Protein AF-A0A2E0L661-F1 (afdb_monomer)

Structure (mmCIF, N/CA/C/O backbone):
data_AF-A0A2E0L661-F1
#
_entry.id   AF-A0A2E0L661-F1
#
loop_
_atom_site.group_PDB
_atom_site.id
_atom_site.type_symbol
_atom_site.label_atom_id
_atom_site.label_alt_id
_atom_site.label_comp_id
_atom_site.label_asym_id
_atom_site.label_entity_id
_atom_site.label_seq_id
_atom_site.pdbx_PDB_ins_code
_atom_site.Cartn_x
_atom_site.Cartn_y
_atom_site.Cartn_z
_atom_site.occupancy
_atom_site.B_iso_or_equiv
_atom_site.auth_seq_id
_atom_site.auth_comp_id
_atom_site.auth_asym_id
_atom_site.auth_atom_id
_atom_site.pdbx_PDB_model_num
ATOM 1 N N . MET A 1 1 ? 0.231 13.074 40.338 1.00 42.25 1 MET A N 1
ATOM 2 C CA . MET A 1 1 ? 0.324 13.838 39.074 1.00 42.25 1 MET A CA 1
ATOM 3 C C . MET A 1 1 ? -0.568 13.143 38.045 1.00 42.25 1 MET A C 1
ATOM 5 O O . MET A 1 1 ? -0.307 11.986 37.745 1.00 42.25 1 MET A O 1
ATOM 9 N N . ARG A 1 2 ? -1.676 13.756 37.600 1.00 38.88 2 ARG A N 1
ATOM 10 C CA . ARG A 1 2 ? -2.520 13.209 36.518 1.00 38.88 2 ARG A CA 1
ATOM 11 C C . ARG A 1 2 ? -2.048 13.839 35.210 1.00 38.88 2 ARG A C 1
ATOM 13 O O . ARG A 1 2 ? -2.110 15.057 35.087 1.00 38.88 2 ARG A O 1
ATOM 20 N N . LEU A 1 3 ? -1.532 13.042 34.276 1.00 39.31 3 LEU A N 1
ATOM 21 C CA . LEU A 1 3 ? -1.292 13.522 32.916 1.00 39.31 3 LEU A CA 1
ATOM 22 C C . LEU A 1 3 ? -2.616 13.487 32.152 1.00 39.31 3 LEU A C 1
ATOM 24 O O . LEU A 1 3 ? -3.133 12.416 31.845 1.00 39.31 3 LEU A O 1
ATOM 28 N N . GLU A 1 4 ? -3.170 14.662 31.869 1.00 51.59 4 GLU A N 1
ATOM 29 C CA . GLU A 1 4 ? -4.348 14.822 31.018 1.00 51.59 4 GLU A CA 1
ATOM 30 C C . GLU A 1 4 ? -3.888 15.152 29.593 1.00 51.59 4 GLU A C 1
ATOM 32 O O . GLU A 1 4 ? -3.562 16.294 29.275 1.00 51.59 4 GLU A O 1
ATOM 37 N N . TYR A 1 5 ? -3.833 14.142 28.720 1.00 61.06 5 TYR A N 1
ATOM 38 C CA . TYR A 1 5 ? -3.612 14.355 27.289 1.00 61.06 5 TYR A CA 1
ATOM 39 C C . TYR A 1 5 ? -4.945 14.385 26.547 1.00 61.06 5 TYR A C 1
ATOM 41 O O . TYR A 1 5 ? -5.733 13.443 26.610 1.00 61.06 5 TYR A O 1
ATOM 49 N N . THR A 1 6 ? -5.182 15.455 25.790 1.00 68.00 6 THR A N 1
ATOM 50 C CA . THR A 1 6 ? -6.317 15.533 24.867 1.00 68.00 6 THR A CA 1
ATOM 51 C C . THR A 1 6 ? -5.904 14.964 23.511 1.00 68.00 6 THR A C 1
ATOM 53 O O . THR A 1 6 ? -5.117 15.556 22.772 1.00 68.00 6 THR A O 1
ATOM 56 N N . LEU A 1 7 ? -6.418 13.780 23.173 1.00 76.00 7 LEU A N 1
ATOM 57 C CA . LEU A 1 7 ? -6.201 13.179 21.857 1.00 76.00 7 LEU A CA 1
ATOM 58 C C . LEU A 1 7 ? -7.014 13.955 20.817 1.00 76.00 7 LEU A C 1
ATOM 60 O O . LEU A 1 7 ? -8.238 14.021 20.9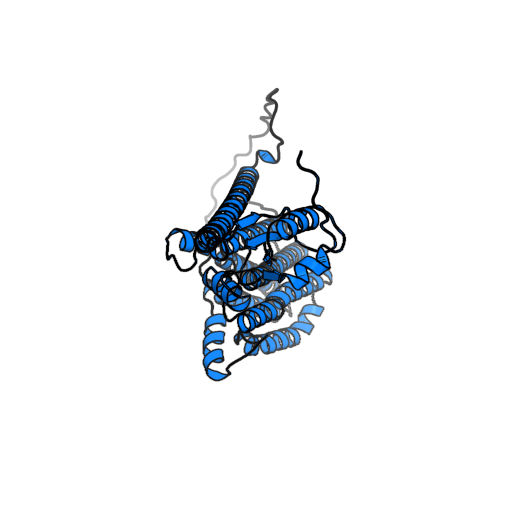07 1.00 76.00 7 LEU A O 1
ATOM 64 N N . ASN A 1 8 ? -6.346 14.540 19.820 1.00 87.75 8 ASN A N 1
ATOM 65 C CA . ASN A 1 8 ? -7.014 15.149 18.672 1.00 87.75 8 ASN A CA 1
ATOM 66 C C . ASN A 1 8 ? -7.041 14.131 17.516 1.00 87.75 8 ASN A C 1
ATOM 68 O O . ASN A 1 8 ? -5.990 13.918 16.902 1.00 87.75 8 ASN A O 1
ATOM 72 N N . PRO A 1 9 ? -8.208 13.538 17.185 1.00 90.62 9 PRO A N 1
ATOM 73 C CA . PRO A 1 9 ? -8.305 12.488 16.170 1.00 90.62 9 PRO A CA 1
ATOM 74 C C . PRO A 1 9 ? -7.730 12.903 14.816 1.00 90.62 9 PRO A C 1
ATOM 76 O O . PRO A 1 9 ? -7.068 12.111 14.157 1.00 90.62 9 PRO A O 1
ATOM 79 N N . LEU A 1 10 ? -7.949 14.161 14.416 1.00 89.69 10 LEU A N 1
ATOM 80 C CA . LEU A 1 10 ? -7.492 14.669 13.126 1.00 89.69 10 LEU A CA 1
ATOM 81 C C . LEU A 1 10 ? -5.969 14.790 13.079 1.00 89.69 10 LEU A C 1
ATOM 83 O O . LEU A 1 10 ? -5.364 14.427 12.081 1.00 89.69 10 LEU A O 1
ATOM 87 N N . ARG A 1 11 ? -5.335 15.281 14.151 1.00 88.12 11 ARG A N 1
ATOM 88 C CA . ARG A 1 11 ? -3.869 15.415 14.185 1.00 88.12 11 ARG A CA 1
ATOM 89 C C . ARG A 1 11 ? -3.173 14.059 14.149 1.00 88.12 11 ARG A C 1
ATOM 91 O O . ARG A 1 11 ? -2.153 13.943 13.485 1.00 88.12 11 ARG A O 1
ATOM 98 N N . ILE A 1 12 ? -3.734 13.065 14.839 1.00 92.75 12 ILE A N 1
ATOM 99 C CA . ILE A 1 12 ? -3.215 11.692 14.825 1.00 92.75 12 ILE A CA 1
ATOM 100 C C . ILE A 1 12 ? -3.345 11.112 13.416 1.00 92.75 12 ILE A C 1
ATOM 102 O O . ILE A 1 12 ? -2.351 10.685 12.845 1.00 92.75 12 ILE A O 1
ATOM 106 N N . ALA A 1 13 ? -4.538 11.181 12.823 1.00 92.56 13 ALA A N 1
ATOM 107 C CA . ALA A 1 13 ? -4.777 10.661 11.481 1.00 92.56 13 ALA A CA 1
ATOM 108 C C . ALA A 1 13 ? -3.911 11.344 10.413 1.00 92.56 13 ALA A C 1
ATOM 110 O O . ALA A 1 13 ? -3.352 10.666 9.564 1.00 92.56 13 ALA A O 1
ATOM 111 N N . LEU A 1 14 ? -3.744 12.669 10.480 1.00 90.94 14 LEU A N 1
ATOM 112 C CA . LEU A 1 14 ? -2.861 13.396 9.564 1.00 90.94 14 LEU A CA 1
ATOM 113 C C . LEU A 1 14 ? -1.397 12.984 9.729 1.00 90.94 14 LEU A C 1
ATOM 115 O O . LEU A 1 14 ? -0.708 12.829 8.730 1.00 90.94 14 LEU A O 1
ATOM 119 N N . ALA A 1 15 ? -0.918 12.803 10.962 1.00 91.81 15 ALA A N 1
ATOM 120 C CA . ALA A 1 15 ? 0.452 12.354 11.196 1.00 91.81 15 ALA A CA 1
ATOM 121 C C . ALA A 1 15 ? 0.690 10.949 10.624 1.00 91.81 15 ALA A C 1
ATOM 123 O O . ALA A 1 15 ? 1.701 10.730 9.965 1.00 91.81 15 ALA A O 1
ATOM 124 N N . LEU A 1 16 ? -0.261 10.030 10.828 1.00 96.19 16 LEU A N 1
ATOM 125 C CA . LEU A 1 16 ? -0.192 8.687 10.258 1.00 96.19 16 LEU A CA 1
ATOM 126 C C . LEU A 1 16 ? -0.258 8.735 8.723 1.00 96.19 16 LEU A C 1
ATOM 128 O O . LEU A 1 16 ? 0.628 8.197 8.077 1.00 96.19 16 LEU A O 1
ATOM 132 N N . ALA A 1 17 ? -1.212 9.460 8.131 1.00 95.38 17 ALA A N 1
ATOM 133 C CA . ALA A 1 17 ? -1.332 9.579 6.674 1.00 95.38 17 ALA A CA 1
ATOM 134 C C . ALA A 1 17 ? -0.076 10.175 6.018 1.00 95.38 17 ALA A C 1
ATOM 136 O O . ALA A 1 17 ? 0.344 9.712 4.964 1.00 95.38 17 ALA A O 1
ATOM 137 N N . VAL A 1 18 ? 0.543 11.186 6.640 1.00 91.81 18 VAL A N 1
ATOM 138 C CA . VAL A 1 18 ? 1.807 11.758 6.151 1.00 91.81 18 VAL A CA 1
ATOM 139 C C . VAL A 1 18 ? 2.932 10.725 6.199 1.00 91.81 18 VAL A C 1
ATOM 141 O O . VAL A 1 18 ? 3.730 10.687 5.271 1.00 91.81 18 VAL A O 1
ATOM 144 N N . ALA A 1 19 ? 2.988 9.883 7.235 1.00 92.81 19 ALA A N 1
ATOM 145 C CA . ALA A 1 19 ? 3.961 8.796 7.301 1.00 92.81 19 ALA A CA 1
ATOM 146 C C . ALA A 1 19 ? 3.729 7.753 6.192 1.00 92.81 19 ALA A C 1
ATOM 148 O O . ALA A 1 19 ? 4.682 7.407 5.507 1.00 92.81 19 ALA A O 1
ATOM 149 N N . ALA A 1 20 ? 2.482 7.332 5.954 1.00 94.25 20 ALA A N 1
ATOM 150 C CA . ALA A 1 20 ? 2.142 6.393 4.878 1.00 94.25 20 ALA A CA 1
ATOM 151 C C . ALA A 1 20 ? 2.519 6.941 3.489 1.00 94.25 20 ALA A C 1
ATOM 153 O O . ALA A 1 20 ? 3.202 6.277 2.717 1.00 94.25 20 ALA A O 1
ATOM 154 N N . LEU A 1 21 ? 2.151 8.196 3.200 1.00 93.56 21 LEU A N 1
ATOM 155 C CA . LEU A 1 21 ? 2.510 8.869 1.944 1.00 93.56 21 LEU A CA 1
ATOM 156 C C . LEU A 1 21 ? 4.023 8.994 1.768 1.00 93.56 21 LEU A C 1
ATOM 158 O O . LEU A 1 21 ? 4.538 8.864 0.662 1.00 93.56 21 LEU A O 1
ATOM 162 N N . PHE A 1 22 ? 4.728 9.279 2.859 1.00 90.00 22 PHE A N 1
ATOM 163 C CA . PHE A 1 22 ? 6.175 9.366 2.854 1.00 90.00 22 PHE A CA 1
ATOM 164 C C . PHE A 1 22 ? 6.817 8.010 2.529 1.00 90.00 22 PHE A C 1
ATOM 166 O O . PHE A 1 22 ? 7.681 7.958 1.659 1.00 90.00 22 PHE A O 1
ATOM 173 N N . LEU A 1 23 ? 6.377 6.931 3.183 1.00 91.94 23 LEU A N 1
ATOM 174 C CA . LEU A 1 23 ? 6.885 5.575 2.957 1.00 91.94 23 LEU A CA 1
ATOM 175 C C . LEU A 1 23 ? 6.616 5.103 1.522 1.00 91.94 23 LEU A C 1
ATOM 177 O O . LEU A 1 23 ? 7.551 4.685 0.851 1.00 91.94 23 LEU A O 1
ATOM 181 N N . ALA A 1 24 ? 5.398 5.293 1.008 1.00 92.12 24 ALA A N 1
ATOM 182 C CA . ALA A 1 24 ? 5.061 4.968 -0.380 1.00 92.12 24 ALA A CA 1
ATOM 183 C C . ALA A 1 24 ? 5.919 5.749 -1.392 1.00 92.12 24 ALA A C 1
ATOM 185 O O . ALA A 1 24 ? 6.416 5.190 -2.367 1.00 92.12 24 ALA A O 1
ATOM 186 N N . ALA A 1 25 ? 6.159 7.042 -1.144 1.00 88.44 25 ALA A N 1
ATOM 187 C CA . ALA A 1 25 ? 7.034 7.839 -2.001 1.00 88.44 25 ALA A CA 1
ATOM 188 C C . ALA A 1 25 ? 8.503 7.389 -1.934 1.00 88.44 25 ALA A C 1
ATOM 190 O O . ALA A 1 25 ? 9.200 7.479 -2.941 1.00 88.44 25 ALA A O 1
ATOM 191 N N . GLN A 1 26 ? 8.987 6.934 -0.770 1.00 87.94 26 GLN A N 1
ATOM 192 C CA . GLN A 1 26 ? 10.314 6.315 -0.675 1.00 87.94 26 GLN A CA 1
ATOM 193 C C . GLN A 1 26 ? 10.376 5.023 -1.479 1.00 87.94 26 GLN A C 1
ATOM 195 O O . GLN A 1 26 ? 11.304 4.886 -2.270 1.00 87.94 26 GLN A O 1
ATOM 200 N N . SER A 1 27 ? 9.378 4.150 -1.345 1.00 90.50 27 SER A N 1
ATOM 201 C CA . SER A 1 27 ? 9.332 2.872 -2.057 1.00 90.50 27 SER A CA 1
ATOM 202 C C . SER A 1 27 ? 9.504 3.032 -3.557 1.00 90.50 27 SER A C 1
ATOM 204 O O . SER A 1 27 ? 10.446 2.489 -4.122 1.00 90.50 27 SER A O 1
ATOM 206 N N . LEU A 1 28 ? 8.689 3.892 -4.182 1.00 89.88 28 LEU A N 1
ATOM 207 C CA . LEU A 1 28 ? 8.744 4.123 -5.630 1.00 89.88 28 LEU A CA 1
ATOM 208 C C . LEU A 1 28 ? 10.130 4.560 -6.106 1.00 89.88 28 LEU A C 1
ATOM 210 O O . LEU A 1 28 ? 10.573 4.182 -7.189 1.00 89.88 28 LEU A O 1
ATOM 214 N N . ILE A 1 29 ? 10.813 5.387 -5.313 1.00 86.44 29 ILE A N 1
ATOM 215 C CA . ILE A 1 29 ? 12.153 5.865 -5.653 1.00 86.44 29 ILE A CA 1
ATOM 216 C C . ILE A 1 29 ? 13.159 4.717 -5.548 1.00 86.44 29 ILE A C 1
ATOM 218 O O . ILE A 1 29 ? 13.994 4.569 -6.439 1.00 86.44 29 ILE A O 1
ATOM 222 N N . MET A 1 30 ? 13.081 3.904 -4.492 1.00 86.44 30 MET A N 1
ATOM 223 C CA . MET A 1 30 ? 13.997 2.777 -4.294 1.00 86.44 30 MET A CA 1
ATOM 224 C C . MET A 1 30 ? 13.776 1.679 -5.336 1.00 86.44 30 MET A C 1
ATOM 226 O O . MET A 1 30 ? 14.738 1.222 -5.943 1.00 86.44 30 MET A O 1
ATOM 230 N N . GLU A 1 31 ? 12.529 1.333 -5.632 1.00 86.25 31 GLU A N 1
ATOM 231 C CA . GLU A 1 31 ? 12.166 0.364 -6.672 1.00 86.25 31 GLU A CA 1
ATOM 232 C C . GLU A 1 31 ? 12.611 0.827 -8.058 1.00 86.25 31 GLU A C 1
ATOM 234 O O . GLU A 1 31 ? 13.177 0.048 -8.824 1.00 86.25 31 GLU A O 1
ATOM 239 N N . TYR A 1 32 ? 12.434 2.116 -8.373 1.00 85.38 32 TYR A N 1
ATOM 240 C CA . TYR A 1 32 ? 12.937 2.672 -9.627 1.00 85.38 32 TYR A CA 1
ATOM 241 C C . TYR A 1 32 ? 14.450 2.484 -9.751 1.00 85.38 32 TYR A C 1
ATOM 243 O O . TYR A 1 32 ? 14.931 2.080 -10.811 1.00 85.38 32 TYR A O 1
ATOM 251 N N . LEU A 1 33 ? 15.196 2.761 -8.676 1.00 82.75 33 LEU A N 1
ATOM 252 C CA . LEU A 1 33 ? 16.641 2.558 -8.656 1.00 82.75 33 LEU A CA 1
ATOM 253 C C . LEU A 1 33 ? 17.023 1.094 -8.833 1.00 82.75 33 LEU A C 1
ATOM 255 O O . LEU A 1 33 ? 17.912 0.809 -9.631 1.00 82.75 33 LEU A O 1
ATOM 259 N N . VAL A 1 34 ? 16.391 0.191 -8.085 1.00 81.88 34 VAL A N 1
ATOM 260 C CA . VAL A 1 34 ? 16.716 -1.240 -8.102 1.00 81.88 34 VAL A CA 1
ATOM 261 C C . VAL A 1 34 ? 16.430 -1.851 -9.471 1.00 81.88 34 VAL A C 1
ATOM 263 O O . VAL A 1 34 ? 17.241 -2.631 -9.952 1.00 81.88 34 VAL A O 1
ATOM 266 N N . VAL A 1 35 ? 15.331 -1.463 -10.124 1.00 79.19 35 VAL A N 1
ATOM 267 C CA . VAL A 1 35 ? 14.927 -2.049 -11.411 1.00 79.19 35 VAL A CA 1
ATOM 268 C C . VAL A 1 35 ? 15.613 -1.390 -12.612 1.00 79.19 35 VAL A C 1
ATOM 270 O O . VAL A 1 35 ? 15.949 -2.080 -13.570 1.00 79.19 35 VAL A O 1
ATOM 273 N N . ASN A 1 36 ? 15.812 -0.065 -12.604 1.00 75.69 36 ASN A N 1
ATOM 274 C CA . ASN A 1 36 ? 16.227 0.675 -13.810 1.00 75.69 36 ASN A CA 1
ATOM 275 C C . ASN A 1 36 ? 17.661 1.215 -13.773 1.00 75.69 36 ASN A C 1
ATOM 277 O O . ASN A 1 36 ? 18.159 1.666 -14.804 1.00 75.69 36 ASN A O 1
ATOM 281 N N . VAL A 1 37 ? 18.312 1.253 -12.607 1.00 74.00 37 VAL A N 1
ATOM 282 C CA . VAL A 1 37 ? 19.633 1.894 -12.451 1.00 74.00 37 VAL A CA 1
ATOM 283 C C . VAL A 1 37 ? 20.675 0.912 -11.949 1.00 74.00 37 VAL A C 1
ATOM 285 O O . VAL A 1 37 ? 21.800 0.874 -12.450 1.00 74.00 37 VAL A O 1
ATOM 288 N N . LEU A 1 38 ? 20.317 0.153 -10.922 1.00 72.69 38 LEU A N 1
ATOM 289 C CA . LEU A 1 38 ? 21.140 -0.894 -10.353 1.00 72.69 38 LEU A CA 1
ATOM 290 C C . LEU A 1 38 ? 20.847 -2.182 -11.122 1.00 72.69 38 LEU A C 1
ATOM 292 O O . LEU A 1 38 ? 19.708 -2.465 -11.465 1.00 72.69 38 LEU A O 1
ATOM 296 N N . ASP A 1 39 ? 21.880 -2.962 -11.427 1.00 64.50 39 ASP A N 1
ATOM 297 C CA . ASP A 1 39 ? 21.660 -4.300 -11.968 1.00 64.50 39 ASP A CA 1
ATOM 298 C C . ASP A 1 39 ? 21.115 -5.165 -10.828 1.00 64.50 39 ASP A C 1
ATOM 300 O O . ASP A 1 39 ? 21.858 -5.489 -9.899 1.00 64.50 39 ASP A O 1
ATOM 304 N N . ALA A 1 40 ? 19.824 -5.508 -10.872 1.00 55.94 40 ALA A N 1
ATOM 305 C CA . ALA A 1 40 ? 19.160 -6.326 -9.854 1.00 55.94 40 ALA A CA 1
ATOM 306 C C . ALA A 1 40 ? 19.871 -7.678 -9.621 1.00 55.94 40 ALA A C 1
ATOM 308 O O . ALA A 1 40 ? 19.775 -8.260 -8.542 1.00 55.94 40 ALA A O 1
ATOM 309 N N . ASN A 1 41 ? 20.663 -8.155 -10.591 1.00 53.12 41 ASN A N 1
ATOM 310 C CA . ASN A 1 41 ? 21.453 -9.382 -10.455 1.00 53.12 41 ASN A CA 1
ATOM 311 C C . ASN A 1 41 ? 22.719 -9.202 -9.598 1.00 53.12 41 ASN A C 1
ATOM 313 O O . ASN A 1 41 ? 23.302 -10.184 -9.114 1.00 53.12 41 ASN A O 1
ATOM 317 N N . ALA A 1 42 ? 23.161 -7.961 -9.384 1.00 54.91 42 ALA A N 1
ATOM 318 C CA . ALA A 1 42 ? 24.301 -7.641 -8.543 1.00 54.91 42 ALA A CA 1
ATOM 319 C C . ALA A 1 42 ? 23.886 -7.691 -7.065 1.00 54.91 42 ALA A C 1
ATOM 321 O O . ALA A 1 42 ? 23.538 -6.673 -6.474 1.00 54.91 42 ALA A O 1
ATOM 322 N N . HIS A 1 43 ? 23.967 -8.881 -6.458 1.00 53.59 43 HIS A N 1
ATOM 323 C CA . HIS A 1 43 ? 23.715 -9.129 -5.031 1.00 53.59 43 HIS A CA 1
ATOM 324 C C . HIS A 1 43 ? 24.668 -8.308 -4.143 1.00 53.59 43 HIS A C 1
ATOM 326 O O . HIS A 1 43 ? 25.699 -8.788 -3.664 1.00 53.59 43 HIS A O 1
ATOM 332 N N . SER A 1 44 ? 24.343 -7.036 -3.946 1.00 68.81 44 SER A N 1
ATOM 333 C CA . SER A 1 44 ? 25.132 -6.078 -3.187 1.00 68.81 44 SER A CA 1
ATOM 334 C C . SER A 1 44 ? 24.385 -5.697 -1.914 1.00 68.81 44 SER A C 1
ATOM 336 O O . SER A 1 44 ? 23.162 -5.587 -1.905 1.00 68.81 44 SER A O 1
ATOM 338 N N . GLY A 1 45 ? 25.117 -5.444 -0.824 1.00 72.88 45 GLY A N 1
ATOM 339 C CA . GLY A 1 45 ? 24.512 -4.989 0.436 1.00 72.88 45 GLY A CA 1
ATOM 340 C C . GLY A 1 45 ? 23.757 -3.656 0.322 1.00 72.88 45 GLY A C 1
ATOM 341 O O . GLY A 1 45 ? 23.026 -3.299 1.238 1.00 72.88 45 GLY A O 1
ATOM 342 N N . LEU A 1 46 ? 23.921 -2.930 -0.791 1.00 75.25 46 LEU A N 1
ATOM 343 C CA . LEU A 1 46 ? 23.140 -1.740 -1.109 1.00 75.25 46 LEU A CA 1
ATOM 344 C C . LEU A 1 46 ? 21.695 -2.092 -1.483 1.00 75.25 46 LEU A C 1
ATOM 346 O O . LEU A 1 46 ? 20.801 -1.441 -0.964 1.00 75.25 46 LEU A O 1
ATOM 350 N N . ILE A 1 47 ? 21.465 -3.118 -2.315 1.00 75.69 47 ILE A N 1
ATOM 351 C CA . ILE A 1 47 ? 20.107 -3.537 -2.713 1.00 75.69 47 ILE A CA 1
ATOM 352 C C . ILE A 1 47 ? 19.311 -3.955 -1.475 1.00 75.69 47 ILE A C 1
ATOM 354 O O . ILE A 1 47 ? 18.262 -3.385 -1.215 1.00 75.69 47 ILE A O 1
ATOM 358 N N . LEU A 1 48 ? 19.899 -4.789 -0.609 1.00 76.12 48 LEU A N 1
ATOM 359 C CA . LEU A 1 48 ? 19.261 -5.197 0.649 1.00 76.12 48 LEU A CA 1
ATOM 360 C C . LEU A 1 48 ? 18.894 -4.006 1.558 1.00 76.12 48 LEU A C 1
ATOM 362 O O . LEU A 1 48 ? 17.907 -4.042 2.288 1.00 76.12 48 LEU A O 1
ATOM 366 N N . ALA A 1 49 ? 19.695 -2.937 1.546 1.00 79.44 49 ALA A N 1
ATOM 367 C CA . ALA A 1 49 ? 19.393 -1.732 2.316 1.00 79.44 49 ALA A CA 1
ATOM 368 C C . ALA A 1 49 ? 18.263 -0.893 1.692 1.00 79.44 49 ALA A C 1
ATOM 370 O O . ALA A 1 49 ? 17.563 -0.197 2.427 1.00 79.44 49 ALA A O 1
ATOM 371 N N . LEU A 1 50 ? 18.105 -0.933 0.365 1.00 81.19 50 LEU A N 1
ATOM 372 C CA . LEU A 1 50 ? 17.021 -0.268 -0.363 1.00 81.19 50 LEU A CA 1
ATOM 373 C C . LEU A 1 50 ? 15.699 -1.031 -0.191 1.00 81.19 50 LEU A C 1
ATOM 375 O O . LEU A 1 50 ? 14.678 -0.401 0.077 1.00 81.19 50 LEU A O 1
ATOM 379 N N . ASP A 1 51 ? 15.754 -2.362 -0.229 1.00 82.12 51 ASP A N 1
ATOM 380 C CA . ASP A 1 51 ? 14.629 -3.281 -0.016 1.00 82.12 51 ASP A CA 1
ATOM 381 C C . ASP A 1 51 ? 13.929 -3.054 1.331 1.00 82.12 51 ASP A C 1
ATOM 383 O O . ASP A 1 51 ? 12.707 -3.114 1.426 1.00 82.12 51 ASP A O 1
ATOM 387 N N . LEU A 1 52 ? 14.676 -2.659 2.368 1.00 83.38 52 LEU A N 1
ATOM 388 C CA . LEU A 1 52 ? 14.115 -2.325 3.684 1.00 83.38 52 LEU A CA 1
ATOM 389 C C . LEU A 1 52 ? 13.085 -1.172 3.645 1.00 83.38 52 LEU A C 1
ATOM 391 O O . LEU A 1 52 ? 12.294 -1.007 4.580 1.00 83.38 52 LEU A O 1
ATOM 395 N N . PHE A 1 53 ? 13.108 -0.350 2.594 1.00 84.69 53 PHE A N 1
ATOM 396 C CA . PHE A 1 53 ? 12.174 0.757 2.370 1.00 84.69 53 PHE A CA 1
ATOM 397 C C . PHE A 1 53 ? 11.136 0.471 1.279 1.00 84.69 53 PHE A C 1
ATOM 399 O O . PHE A 1 53 ? 10.341 1.365 0.979 1.00 84.69 53 PHE A O 1
ATOM 406 N N . SER A 1 54 ? 11.135 -0.737 0.714 1.00 84.38 54 SER A N 1
ATOM 407 C CA . SER A 1 54 ? 10.102 -1.190 -0.211 1.00 84.38 54 SER A CA 1
ATOM 408 C C . SER A 1 54 ? 8.796 -1.434 0.542 1.00 84.38 54 SER A C 1
ATOM 410 O O . SER A 1 54 ? 8.811 -2.046 1.604 1.00 84.38 54 SER A O 1
ATOM 412 N N . VAL A 1 55 ? 7.671 -0.950 0.021 1.00 84.12 55 VAL A N 1
ATOM 413 C CA . VAL A 1 55 ? 6.330 -1.301 0.510 1.00 84.12 55 VAL A CA 1
ATOM 414 C C . VAL A 1 55 ? 5.893 -2.665 -0.006 1.00 84.12 55 VAL A C 1
ATOM 416 O O . VAL A 1 55 ? 5.056 -3.285 0.620 1.00 84.12 55 VAL A O 1
ATOM 419 N N . ASN A 1 56 ? 6.496 -3.139 -1.097 1.00 82.44 56 ASN A N 1
ATOM 420 C CA . ASN A 1 56 ? 6.152 -4.401 -1.750 1.00 82.44 56 ASN A CA 1
ATOM 421 C C . ASN A 1 56 ? 6.887 -5.614 -1.150 1.00 82.44 56 ASN A C 1
ATOM 423 O O . ASN A 1 56 ? 6.829 -6.702 -1.713 1.00 82.44 56 ASN A O 1
ATOM 427 N N . LEU A 1 57 ? 7.660 -5.417 -0.076 1.00 82.19 57 LEU A N 1
ATOM 428 C CA . LEU A 1 57 ? 8.403 -6.479 0.598 1.00 82.19 57 LEU A CA 1
ATOM 429 C C . LEU A 1 57 ? 7.925 -6.629 2.035 1.00 82.19 57 LEU A C 1
ATOM 431 O O . LEU A 1 57 ? 7.883 -5.652 2.779 1.00 82.19 57 LEU A O 1
ATOM 435 N N . GLU A 1 58 ? 7.704 -7.874 2.442 1.00 81.00 58 GLU A N 1
ATOM 436 C CA . GLU A 1 58 ? 7.208 -8.243 3.773 1.00 81.00 58 GLU A CA 1
ATOM 437 C C . GLU A 1 58 ? 8.202 -7.925 4.908 1.00 81.00 58 GLU A C 1
ATOM 439 O O . GLU A 1 58 ? 7.836 -7.576 6.032 1.00 81.00 58 GLU A O 1
ATOM 444 N N . GLU A 1 59 ? 9.507 -7.988 4.628 1.00 84.19 59 GLU A N 1
ATOM 445 C CA . GLU A 1 59 ? 10.569 -7.712 5.606 1.00 84.19 59 GLU A CA 1
ATOM 446 C C . GLU A 1 59 ? 11.017 -6.239 5.586 1.00 84.19 59 GLU A C 1
ATOM 448 O O . GLU A 1 59 ? 12.208 -5.925 5.491 1.00 84.19 59 GLU A O 1
ATOM 453 N N . SER A 1 60 ? 10.061 -5.311 5.682 1.00 90.00 60 SER A N 1
ATOM 454 C CA . SER A 1 60 ? 10.310 -3.884 5.463 1.00 90.00 60 SER A CA 1
ATOM 455 C C . SER A 1 60 ? 9.829 -2.963 6.597 1.00 90.00 60 SER A C 1
ATOM 457 O O . SER A 1 60 ? 9.028 -3.315 7.472 1.00 90.00 60 SER A O 1
ATOM 459 N N . ILE A 1 61 ? 10.341 -1.725 6.606 1.00 90.44 61 ILE A N 1
ATOM 460 C CA . ILE A 1 61 ? 9.854 -0.663 7.502 1.00 90.44 61 ILE A CA 1
ATOM 461 C C . ILE A 1 61 ? 8.382 -0.317 7.207 1.00 90.44 61 ILE A C 1
ATOM 463 O O . ILE A 1 61 ? 7.632 -0.131 8.175 1.00 90.44 61 ILE A O 1
ATOM 467 N N . PRO A 1 62 ? 7.942 -0.204 5.935 1.00 93.50 62 PRO A N 1
ATOM 468 C CA . PRO A 1 62 ? 6.528 -0.063 5.612 1.00 93.50 62 PRO A CA 1
ATOM 469 C C . PRO A 1 62 ? 5.619 -1.170 6.156 1.00 93.50 62 PRO A C 1
ATOM 471 O O . PRO A 1 62 ? 4.648 -0.825 6.831 1.00 93.50 62 PRO A O 1
ATOM 474 N N . THR A 1 63 ? 5.961 -2.450 5.990 1.00 93.44 63 THR A N 1
ATOM 475 C CA . THR A 1 63 ? 5.154 -3.576 6.509 1.00 93.44 63 THR A CA 1
ATOM 476 C C . THR A 1 63 ? 5.058 -3.531 8.031 1.00 93.44 63 THR A C 1
ATOM 478 O O . THR A 1 63 ? 3.984 -3.676 8.624 1.00 93.44 63 THR A O 1
ATOM 481 N N . TRP A 1 64 ? 6.159 -3.193 8.715 1.00 95.56 64 TRP A N 1
ATOM 482 C CA . TRP A 1 64 ? 6.124 -2.961 10.162 1.00 95.56 64 TRP A CA 1
ATOM 483 C C . TRP A 1 64 ? 5.179 -1.811 10.547 1.00 95.56 64 TRP A C 1
ATOM 485 O O . TRP A 1 64 ? 4.445 -1.893 11.539 1.00 95.56 64 TRP A O 1
ATOM 495 N N . TYR A 1 65 ? 5.172 -0.727 9.771 1.00 97.38 65 TYR A N 1
ATOM 496 C CA . TYR A 1 65 ? 4.261 0.394 9.979 1.00 97.38 65 TYR A CA 1
ATOM 497 C C . TYR A 1 65 ? 2.790 -0.003 9.747 1.00 97.38 65 TYR A C 1
ATOM 499 O O . TYR A 1 65 ? 1.947 0.322 10.593 1.00 97.38 65 TYR A O 1
ATOM 507 N N . ALA A 1 66 ? 2.477 -0.729 8.671 1.00 97.44 66 ALA A N 1
ATOM 508 C CA . ALA A 1 66 ? 1.138 -1.239 8.368 1.00 97.44 66 ALA A CA 1
ATOM 509 C C . ALA A 1 66 ? 0.640 -2.208 9.458 1.00 97.44 66 ALA A C 1
ATOM 511 O O . ALA A 1 66 ? -0.449 -2.017 10.020 1.00 97.44 66 ALA A O 1
ATOM 512 N N . THR A 1 67 ? 1.503 -3.130 9.895 1.00 97.81 67 THR A N 1
ATOM 513 C CA . THR A 1 67 ? 1.273 -4.024 11.041 1.00 97.81 67 THR A CA 1
ATOM 514 C C . THR A 1 67 ? 0.876 -3.229 12.291 1.00 97.81 67 THR A C 1
ATOM 516 O O . THR A 1 67 ? -0.127 -3.520 12.952 1.00 97.81 67 THR A O 1
ATOM 519 N N . LEU A 1 68 ? 1.619 -2.164 12.619 1.00 98.19 68 LEU A N 1
ATOM 520 C CA . LEU A 1 68 ? 1.324 -1.318 13.779 1.00 98.19 68 LEU A CA 1
ATOM 521 C C . LEU A 1 68 ? 0.035 -0.499 13.628 1.00 98.19 68 LEU A C 1
ATOM 523 O O . LEU A 1 68 ? -0.648 -0.262 14.633 1.00 98.19 68 LEU A O 1
ATOM 527 N N . LEU A 1 69 ? -0.320 -0.065 12.415 1.00 98.38 69 LEU A N 1
ATOM 528 C CA . LEU A 1 69 ? -1.603 0.588 12.150 1.00 98.38 69 LEU A CA 1
ATOM 529 C C . LEU A 1 69 ? -2.770 -0.361 12.448 1.00 98.38 69 LEU A C 1
ATOM 531 O O . LEU A 1 69 ? -3.690 0.009 13.189 1.00 98.38 69 LEU A O 1
ATOM 535 N N . LEU A 1 70 ? -2.719 -1.584 11.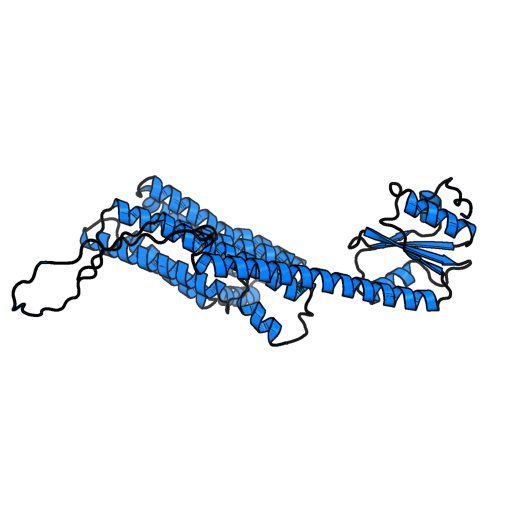916 1.00 98.69 70 LEU A N 1
ATOM 536 C CA . LEU A 1 70 ? -3.745 -2.612 12.111 1.00 98.69 70 LEU A CA 1
ATOM 537 C C . LEU A 1 70 ? -3.861 -3.004 13.588 1.00 98.69 70 LEU A C 1
ATOM 539 O O . LEU A 1 70 ? -4.963 -2.995 14.153 1.00 98.69 70 LEU A O 1
ATOM 543 N N . PHE A 1 71 ? -2.728 -3.225 14.261 1.00 98.69 71 PHE A N 1
ATOM 544 C CA . PHE A 1 71 ? -2.699 -3.485 15.699 1.00 98.69 71 PHE A CA 1
ATOM 545 C C . PHE A 1 71 ? -3.270 -2.311 16.509 1.00 98.69 71 PHE A C 1
ATOM 547 O O . PHE A 1 71 ? -4.081 -2.499 17.422 1.00 98.69 71 PHE A O 1
ATOM 554 N N . GLY A 1 72 ? -2.912 -1.074 16.155 1.00 98.31 72 GLY A N 1
ATOM 555 C CA . GLY A 1 72 ? -3.450 0.138 16.773 1.00 98.31 72 GLY A CA 1
ATOM 556 C C . GLY A 1 72 ? -4.971 0.250 16.622 1.00 98.31 72 GLY A C 1
ATOM 557 O O . GLY A 1 72 ? -5.671 0.580 17.587 1.00 98.31 72 GLY A O 1
ATOM 558 N N . ALA A 1 73 ? -5.509 -0.086 15.447 1.00 98.69 73 ALA A N 1
ATOM 559 C CA . ALA A 1 73 ? -6.949 -0.172 15.220 1.00 98.69 73 ALA A CA 1
ATOM 560 C C . ALA A 1 73 ? -7.601 -1.264 16.090 1.00 98.69 73 ALA A C 1
ATOM 562 O O . ALA A 1 73 ? -8.629 -0.998 16.726 1.00 98.69 73 ALA A O 1
ATOM 563 N N . ALA A 1 74 ? -6.983 -2.446 16.202 1.00 98.69 74 ALA A N 1
ATOM 564 C CA . ALA A 1 74 ? -7.448 -3.528 17.074 1.00 98.69 74 ALA A CA 1
ATOM 565 C C . ALA A 1 74 ? -7.499 -3.100 18.555 1.00 98.69 74 ALA A C 1
ATOM 567 O O . ALA A 1 74 ? -8.489 -3.363 19.246 1.00 98.69 74 ALA A O 1
ATOM 568 N N . LEU A 1 75 ? -6.492 -2.363 19.041 1.00 98.06 75 LEU A N 1
ATOM 569 C CA . LEU A 1 75 ? -6.475 -1.819 20.405 1.00 98.06 75 LEU A CA 1
ATOM 570 C C . LEU A 1 75 ? -7.595 -0.799 20.641 1.00 98.06 75 LEU A C 1
ATOM 572 O O . LEU A 1 75 ? -8.283 -0.851 21.665 1.00 98.06 75 LEU A O 1
ATOM 576 N N . LEU A 1 76 ? -7.825 0.117 19.697 1.00 97.12 76 LEU A N 1
ATOM 577 C CA . LEU A 1 76 ? -8.921 1.087 19.790 1.00 97.12 76 LEU A CA 1
ATOM 578 C C . LEU A 1 76 ? -10.293 0.395 19.790 1.00 97.12 76 LEU A C 1
ATOM 580 O O . LEU A 1 76 ? -11.176 0.761 20.573 1.00 97.12 76 LEU A O 1
ATOM 584 N N . LEU A 1 77 ? -10.463 -0.643 18.969 1.00 98.00 77 LEU A N 1
ATOM 585 C CA . LEU A 1 77 ? -11.649 -1.499 18.978 1.00 98.00 77 LEU A CA 1
ATOM 586 C C . LEU A 1 77 ? -11.815 -2.227 20.319 1.00 98.00 77 LEU A C 1
ATOM 588 O O . LEU A 1 77 ? -12.936 -2.313 20.830 1.00 98.00 77 LEU A O 1
ATOM 592 N N . ALA A 1 78 ? -10.727 -2.701 20.930 1.00 97.25 78 ALA A N 1
ATOM 593 C CA . ALA A 1 78 ? -10.760 -3.362 22.233 1.00 97.25 78 ALA A CA 1
ATOM 594 C C . ALA A 1 78 ? -11.182 -2.390 23.345 1.00 97.25 78 ALA A C 1
ATOM 596 O O . ALA A 1 78 ? -12.021 -2.737 24.180 1.00 97.25 78 ALA A O 1
ATOM 597 N N . ILE A 1 79 ? -10.697 -1.144 23.307 1.00 94.81 79 ILE A N 1
ATOM 598 C CA . ILE A 1 79 ? -11.122 -0.071 24.220 1.00 94.81 79 ILE A CA 1
ATOM 599 C C . ILE A 1 79 ? -12.625 0.201 24.073 1.00 94.81 79 ILE A C 1
ATOM 601 O O . ILE A 1 79 ? -13.347 0.253 25.074 1.00 94.81 79 ILE A O 1
ATOM 605 N N . ILE A 1 80 ? -13.124 0.331 22.838 1.00 94.25 80 ILE A N 1
ATOM 606 C CA . ILE A 1 80 ? -14.559 0.527 22.575 1.00 94.25 80 ILE A CA 1
ATOM 607 C C . ILE A 1 80 ? -15.368 -0.671 23.085 1.00 94.25 80 ILE A C 1
ATOM 609 O O . ILE A 1 80 ? -16.394 -0.487 23.744 1.00 94.25 80 ILE A O 1
ATOM 613 N N . THR A 1 81 ? -14.895 -1.891 22.830 1.00 95.62 81 THR A N 1
ATOM 614 C CA . THR A 1 81 ? -15.538 -3.129 23.285 1.00 95.62 81 THR A CA 1
ATOM 615 C C . THR A 1 81 ? -15.625 -3.167 24.810 1.00 95.62 81 THR A C 1
ATOM 617 O O . THR A 1 81 ? -16.708 -3.381 25.353 1.00 95.62 81 THR A O 1
ATOM 620 N N . ALA A 1 82 ? -14.532 -2.879 25.520 1.00 93.69 82 ALA A N 1
ATOM 621 C CA . ALA A 1 82 ? -14.502 -2.845 26.981 1.00 93.69 82 ALA A CA 1
ATOM 622 C C . ALA A 1 82 ? -15.471 -1.795 27.555 1.00 93.69 82 ALA A C 1
ATOM 624 O O . ALA A 1 82 ? -16.205 -2.069 28.511 1.00 93.69 82 ALA A O 1
ATOM 625 N N . ALA A 1 83 ? -15.538 -0.612 26.940 1.00 91.56 83 ALA A N 1
ATOM 626 C CA . ALA A 1 83 ? -16.479 0.432 27.334 1.00 91.56 83 ALA A CA 1
ATOM 627 C C . ALA A 1 83 ? -17.945 0.002 27.128 1.00 91.56 83 ALA A C 1
ATOM 629 O O . ALA A 1 83 ? -18.794 0.241 27.992 1.00 91.56 83 ALA A O 1
ATOM 630 N N . LYS A 1 84 ? -18.240 -0.694 26.024 1.00 91.69 84 LYS A N 1
ATOM 631 C CA . LYS A 1 84 ? -19.568 -1.252 25.713 1.00 91.69 84 LYS A CA 1
ATOM 632 C C . LYS A 1 84 ? -19.978 -2.373 26.670 1.00 91.69 84 LYS A C 1
ATOM 634 O O . LYS A 1 84 ? -21.117 -2.362 27.140 1.00 91.69 84 LYS A O 1
ATOM 639 N N . VAL A 1 85 ? -19.049 -3.266 27.031 1.00 92.25 85 VAL A N 1
ATOM 640 C CA . VAL A 1 85 ? -19.257 -4.298 28.067 1.00 92.25 85 VAL A CA 1
ATOM 641 C C . VAL A 1 85 ? -19.630 -3.641 29.393 1.00 92.25 85 VAL A C 1
ATOM 643 O O . VAL A 1 85 ? -20.643 -3.995 29.998 1.00 92.25 85 VAL A O 1
ATOM 646 N N . LYS A 1 86 ? -18.852 -2.642 29.829 1.00 89.81 86 LYS A N 1
ATOM 647 C CA . LYS A 1 86 ? -19.094 -1.926 31.090 1.00 89.81 86 LYS A CA 1
ATOM 648 C C . LYS A 1 86 ? -20.448 -1.211 31.094 1.00 89.81 86 LYS A C 1
ATOM 650 O O . LYS A 1 86 ? -21.129 -1.196 32.116 1.00 89.81 86 LYS A O 1
ATOM 655 N N . ALA A 1 87 ? -20.858 -0.672 29.948 1.00 88.38 87 ALA A N 1
ATOM 656 C CA . ALA A 1 87 ? -22.163 -0.047 29.755 1.00 88.38 87 ALA A CA 1
ATOM 657 C C . ALA A 1 87 ? -23.324 -1.051 29.576 1.00 88.38 87 ALA A C 1
ATOM 659 O O . ALA A 1 87 ? -24.458 -0.620 29.379 1.00 88.38 87 ALA A O 1
ATOM 660 N N . LYS A 1 88 ? -23.068 -2.370 29.627 1.00 87.19 88 LYS A N 1
ATOM 661 C CA . LYS A 1 88 ? -24.048 -3.444 29.362 1.00 87.19 88 LYS A CA 1
ATOM 662 C C . LYS A 1 88 ? -24.780 -3.269 28.024 1.00 87.19 88 LYS A C 1
ATOM 664 O O . LYS A 1 88 ? -25.968 -3.564 27.906 1.00 87.19 88 LYS A O 1
ATOM 669 N N . ALA A 1 89 ? -24.070 -2.775 27.012 1.00 86.88 89 ALA A N 1
ATOM 670 C CA . ALA A 1 89 ? -24.648 -2.500 25.706 1.00 86.88 89 ALA A CA 1
ATOM 671 C C . ALA A 1 89 ? -24.917 -3.800 24.923 1.00 86.88 89 ALA A C 1
ATOM 673 O O . ALA A 1 89 ? -24.106 -4.732 24.907 1.00 86.88 89 ALA A O 1
ATOM 674 N N . THR A 1 90 ? -26.055 -3.859 24.230 1.00 80.88 90 THR A N 1
ATOM 675 C CA . THR A 1 90 ? -26.502 -5.046 23.479 1.00 80.88 90 THR A CA 1
ATOM 676 C C . THR A 1 90 ? -25.681 -5.319 22.213 1.00 80.88 90 THR A C 1
ATOM 678 O O . THR A 1 90 ? -25.757 -6.408 21.650 1.00 80.88 90 THR A O 1
ATOM 681 N N . ASP A 1 91 ? -24.896 -4.347 21.745 1.00 81.69 91 ASP A N 1
ATOM 682 C CA . ASP A 1 91 ? -24.117 -4.382 20.501 1.00 81.69 91 ASP A CA 1
ATOM 683 C C . ASP A 1 91 ? -22.646 -4.781 20.699 1.00 81.69 91 ASP A C 1
ATOM 685 O O . ASP A 1 91 ? -21.832 -4.563 19.812 1.00 81.69 91 ASP A O 1
ATOM 689 N N . THR A 1 92 ? -22.287 -5.387 21.832 1.00 90.19 92 THR A N 1
ATOM 690 C CA . THR A 1 92 ? -20.885 -5.680 22.180 1.00 90.19 92 THR A CA 1
ATOM 691 C C . THR A 1 92 ? -20.222 -6.741 21.284 1.00 90.19 92 THR A C 1
ATOM 693 O O . THR A 1 92 ? -19.042 -6.628 20.966 1.00 90.19 92 THR A O 1
ATOM 696 N N . ARG A 1 93 ? -20.962 -7.775 20.851 1.00 94.00 93 ARG A N 1
ATOM 697 C CA . ARG A 1 93 ? -20.387 -8.909 20.093 1.00 94.00 93 ARG A CA 1
ATOM 698 C C . ARG A 1 93 ? -19.769 -8.501 18.742 1.00 94.00 93 ARG A C 1
ATOM 700 O O . ARG A 1 93 ? -18.645 -8.920 18.491 1.00 94.00 93 ARG A O 1
ATOM 707 N N . PRO A 1 94 ? -20.428 -7.681 17.897 1.00 95.62 94 PRO A N 1
ATOM 708 C CA . PRO A 1 94 ? -19.806 -7.174 16.673 1.00 95.62 94 PRO A CA 1
ATOM 709 C C . PRO A 1 94 ? -18.485 -6.430 16.904 1.00 95.62 94 PRO A C 1
ATOM 711 O O . PRO A 1 94 ? -17.541 -6.650 16.150 1.00 95.62 94 PRO A O 1
ATOM 714 N N . TRP A 1 95 ? -18.392 -5.601 17.953 1.00 96.81 95 TRP A N 1
ATOM 715 C CA . TRP A 1 95 ? -17.150 -4.896 18.293 1.00 96.81 95 TRP A CA 1
ATOM 716 C C . TRP A 1 95 ? -16.026 -5.869 18.655 1.00 96.81 95 TRP A C 1
ATOM 718 O O . TRP A 1 95 ? -14.927 -5.731 18.130 1.00 96.81 95 TRP A O 1
ATOM 728 N N . LEU A 1 96 ? -16.319 -6.897 19.463 1.00 97.19 96 LEU A N 1
ATOM 729 C CA . LEU A 1 96 ? -15.345 -7.945 19.782 1.00 97.19 96 LEU A CA 1
ATOM 730 C C . LEU A 1 96 ? -14.885 -8.700 18.529 1.00 97.19 96 LEU A C 1
ATOM 732 O O . LEU A 1 96 ? -13.699 -8.971 18.386 1.00 97.19 96 LEU A O 1
ATOM 736 N N . GLY A 1 97 ? -15.799 -9.011 17.608 1.00 97.81 97 GLY A N 1
ATOM 737 C CA . GLY A 1 97 ? -15.420 -9.652 16.349 1.00 97.81 97 GLY A CA 1
ATOM 738 C C . GLY A 1 97 ? -14.489 -8.778 15.500 1.00 97.81 97 GLY A C 1
ATOM 739 O O . GLY A 1 97 ? -13.534 -9.301 14.941 1.00 97.81 97 GLY A O 1
ATOM 740 N N . LEU A 1 98 ? -14.673 -7.449 15.486 1.00 98.12 98 LEU A N 1
ATOM 741 C CA . LEU A 1 98 ? -13.735 -6.540 14.811 1.00 98.12 98 LEU A CA 1
ATOM 742 C C . LEU A 1 98 ? -12.351 -6.535 15.471 1.00 98.12 98 LEU A C 1
ATOM 744 O O . LEU A 1 98 ? -11.363 -6.434 14.756 1.00 98.12 98 LEU A O 1
ATOM 748 N N . VAL A 1 99 ? -12.261 -6.667 16.802 1.00 98.62 99 VAL A N 1
ATOM 749 C CA . VAL A 1 99 ? -10.962 -6.807 17.491 1.00 98.62 99 VAL A CA 1
ATOM 750 C C . VAL A 1 99 ? -10.215 -8.027 16.968 1.00 98.62 99 VAL A C 1
ATOM 752 O O . VAL A 1 99 ? -9.047 -7.917 16.621 1.00 98.62 99 VAL A O 1
ATOM 755 N N . VAL A 1 100 ? -10.896 -9.175 16.895 1.00 98.50 100 VAL A N 1
ATOM 756 C CA . VAL A 1 100 ? -10.294 -10.427 16.414 1.00 98.50 100 VAL A CA 1
ATOM 757 C C . VAL A 1 100 ? -9.868 -10.301 14.952 1.00 98.50 100 VAL A C 1
ATOM 759 O O . VAL A 1 100 ? -8.762 -10.705 14.620 1.00 98.50 100 VAL A O 1
ATOM 762 N N . ILE A 1 101 ? -10.706 -9.701 14.102 1.00 98.31 101 ILE A N 1
ATOM 763 C CA . ILE A 1 101 ? -10.406 -9.509 12.676 1.00 98.31 101 ILE A CA 1
ATOM 764 C C . ILE A 1 101 ? -9.188 -8.602 12.486 1.00 98.31 101 ILE A C 1
ATOM 766 O O . ILE A 1 101 ? -8.257 -8.998 11.805 1.00 98.31 101 ILE A O 1
ATOM 770 N N . PHE A 1 102 ? -9.150 -7.420 13.105 1.00 98.50 102 PHE A N 1
ATOM 771 C CA . PHE A 1 102 ? -8.013 -6.504 12.944 1.00 98.50 102 PHE A CA 1
ATOM 772 C C . PHE A 1 102 ? -6.729 -7.029 13.591 1.00 98.50 102 PHE A C 1
ATOM 774 O O . PHE A 1 102 ? -5.640 -6.724 13.117 1.00 98.50 102 PHE A O 1
ATOM 781 N N . LEU A 1 103 ? -6.842 -7.830 14.655 1.00 98.38 103 LEU A N 1
ATOM 782 C CA . LEU A 1 103 ? -5.688 -8.526 15.214 1.00 98.38 103 LEU A CA 1
ATOM 783 C C . LEU A 1 103 ? -5.170 -9.600 14.254 1.00 98.38 103 LEU A C 1
ATOM 785 O O . LEU A 1 103 ? -3.962 -9.724 14.110 1.00 98.38 103 LEU A O 1
ATOM 789 N N . TYR A 1 104 ? -6.063 -10.345 13.595 1.00 98.19 104 TYR A N 1
ATOM 790 C CA . TYR A 1 104 ? -5.674 -11.279 12.540 1.00 98.19 104 TYR A CA 1
ATOM 791 C C . TYR A 1 104 ? -5.003 -10.547 11.377 1.00 98.19 104 TYR A C 1
ATOM 793 O O . TYR A 1 104 ? -3.898 -10.927 11.036 1.00 98.19 104 TYR A O 1
ATOM 801 N N . LEU A 1 105 ? -5.600 -9.473 10.845 1.00 98.00 105 LEU A N 1
ATOM 802 C CA . LEU A 1 105 ? -5.004 -8.687 9.754 1.00 98.00 105 LEU A CA 1
ATOM 803 C C . LEU A 1 105 ? -3.612 -8.163 10.130 1.00 98.00 105 LEU A C 1
ATOM 805 O O . LEU A 1 105 ? -2.694 -8.225 9.336 1.00 98.00 105 LEU A O 1
ATOM 809 N N . SER A 1 106 ? -3.419 -7.717 11.374 1.00 98.25 106 SER A N 1
ATOM 810 C CA . SER A 1 106 ? -2.092 -7.313 11.854 1.00 98.25 106 SER A CA 1
ATOM 811 C C . SER A 1 106 ? -1.078 -8.461 11.902 1.00 98.25 106 SER A C 1
ATOM 813 O O . SER A 1 106 ? 0.113 -8.204 11.785 1.00 98.25 106 SER A O 1
ATOM 815 N N . ILE A 1 107 ? -1.515 -9.689 12.185 1.00 97.31 107 ILE A N 1
ATOM 816 C CA . ILE A 1 107 ? -0.638 -10.867 12.181 1.00 97.31 107 ILE A CA 1
ATOM 817 C C . ILE A 1 107 ? -0.348 -11.288 10.746 1.00 97.31 107 ILE A C 1
ATOM 819 O O . ILE A 1 107 ? 0.777 -11.663 10.459 1.00 97.31 107 ILE A O 1
ATOM 823 N N . ASP A 1 108 ? -1.367 -11.247 9.894 1.00 95.75 108 ASP A N 1
ATOM 824 C CA . ASP A 1 108 ? -1.294 -11.572 8.476 1.00 95.75 108 ASP A CA 1
ATOM 825 C C . ASP A 1 108 ? -0.248 -10.703 7.780 1.00 95.75 108 ASP A C 1
ATOM 827 O O . ASP A 1 108 ? 0.695 -11.263 7.243 1.00 95.75 108 ASP A O 1
ATOM 831 N N . GLU A 1 109 ? -0.337 -9.386 7.965 1.00 94.81 109 GLU A N 1
ATOM 832 C CA . GLU A 1 109 ? 0.634 -8.394 7.495 1.00 94.81 109 GLU A CA 1
ATOM 833 C C . GLU A 1 109 ? 2.058 -8.666 7.998 1.00 94.81 109 GLU A C 1
ATOM 835 O O . GLU A 1 109 ? 3.020 -8.675 7.253 1.00 94.81 109 GLU A O 1
ATOM 840 N N . GLY A 1 110 ? 2.231 -8.902 9.301 1.00 91.31 110 GLY A N 1
ATOM 841 C CA . GLY A 1 110 ? 3.573 -9.059 9.869 1.00 91.31 110 GLY A CA 1
ATOM 842 C C . GLY A 1 110 ? 4.200 -10.440 9.658 1.00 91.31 110 GLY A C 1
ATOM 843 O O . GLY A 1 110 ? 5.366 -10.631 10.005 1.00 91.31 110 GLY A O 1
ATOM 844 N N . ALA A 1 111 ? 3.426 -11.428 9.210 1.00 91.62 111 ALA A N 1
ATOM 845 C CA . ALA A 1 111 ? 3.860 -12.819 9.076 1.00 91.62 111 ALA A CA 1
ATOM 846 C C . ALA A 1 111 ? 3.533 -13.426 7.704 1.00 91.62 111 ALA A C 1
ATOM 848 O O . ALA A 1 111 ? 3.647 -14.647 7.566 1.00 91.62 111 ALA A O 1
ATOM 849 N N . ALA A 1 112 ? 3.109 -12.602 6.741 1.00 91.62 112 ALA A N 1
ATOM 850 C CA . ALA A 1 112 ? 2.789 -12.971 5.365 1.00 91.62 112 ALA A CA 1
ATOM 851 C C . ALA A 1 112 ? 1.866 -14.204 5.256 1.00 91.62 112 ALA A C 1
ATOM 853 O O . ALA A 1 112 ? 2.087 -15.140 4.482 1.00 91.62 112 ALA A O 1
ATOM 854 N N . VAL A 1 113 ? 0.828 -14.282 6.101 1.00 92.44 113 VAL A N 1
ATOM 855 C CA . VAL A 1 113 ? -0.015 -15.496 6.165 1.00 92.44 113 VAL A CA 1
ATOM 856 C C . VAL A 1 113 ? -0.783 -15.707 4.857 1.00 92.44 113 VAL A C 1
ATOM 858 O O . VAL A 1 113 ? -0.952 -16.854 4.424 1.00 92.44 113 VAL A O 1
ATOM 861 N N . HIS A 1 114 ? -1.230 -14.629 4.213 1.00 93.75 114 HIS A N 1
ATOM 862 C CA . HIS A 1 114 ? -1.923 -14.709 2.935 1.00 93.75 114 HIS A CA 1
ATOM 863 C C . HIS A 1 114 ? -0.987 -15.130 1.789 1.00 93.75 114 HIS A C 1
ATOM 865 O O . HIS A 1 114 ? -1.440 -15.882 0.924 1.00 93.75 114 HIS A O 1
ATOM 871 N N . GLU A 1 115 ? 0.307 -14.789 1.825 1.00 89.81 115 GLU A N 1
ATOM 872 C CA . GLU A 1 115 ? 1.303 -15.288 0.862 1.00 89.81 115 GLU A CA 1
ATOM 873 C C . GLU A 1 115 ? 1.466 -16.810 0.957 1.00 89.81 115 GLU A C 1
ATOM 875 O O . GLU A 1 115 ? 1.376 -17.520 -0.045 1.00 89.81 115 GLU A O 1
ATOM 880 N N . VAL A 1 116 ? 1.576 -17.355 2.176 1.00 90.75 116 VAL A N 1
ATOM 881 C CA . VAL A 1 116 ? 1.652 -18.815 2.386 1.00 90.75 116 VAL A CA 1
ATOM 882 C C . VAL A 1 116 ? 0.416 -19.520 1.814 1.00 90.75 116 VAL A C 1
ATOM 884 O O . VAL A 1 116 ? 0.508 -20.607 1.233 1.00 90.75 116 VAL A O 1
ATOM 887 N N . ILE A 1 117 ? -0.766 -18.917 1.970 1.00 90.62 117 ILE A N 1
ATOM 888 C CA . ILE A 1 117 ? -2.004 -19.431 1.371 1.00 90.62 117 ILE A CA 1
ATOM 889 C C . ILE A 1 117 ? -1.947 -19.316 -0.157 1.00 90.62 117 ILE A C 1
ATOM 891 O O . ILE A 1 117 ? -2.354 -20.262 -0.841 1.00 90.62 117 ILE A O 1
ATOM 895 N N . ALA A 1 118 ? -1.450 -18.195 -0.689 1.00 90.19 118 ALA A N 1
ATOM 896 C CA . ALA A 1 118 ? -1.288 -17.980 -2.120 1.00 90.19 118 ALA A CA 1
ATOM 897 C C . ALA A 1 118 ? -0.414 -19.080 -2.733 1.00 90.19 118 ALA A C 1
ATOM 899 O O . ALA A 1 118 ? -0.856 -19.730 -3.680 1.00 90.19 118 ALA A O 1
ATOM 900 N N . ASP A 1 119 ? 0.749 -19.360 -2.148 1.00 89.00 119 ASP A N 1
ATOM 901 C CA . ASP A 1 119 ? 1.687 -20.390 -2.606 1.00 89.00 119 ASP A CA 1
ATOM 902 C C . ASP A 1 119 ? 1.052 -21.780 -2.636 1.00 89.00 119 ASP A C 1
ATOM 904 O O . ASP A 1 119 ? 1.113 -22.496 -3.643 1.00 89.00 119 ASP A O 1
ATOM 908 N N . ILE A 1 120 ? 0.366 -22.164 -1.554 1.00 90.75 120 ILE A N 1
ATOM 909 C CA . ILE A 1 120 ? -0.340 -23.448 -1.489 1.00 90.75 120 ILE A CA 1
ATOM 910 C C . ILE A 1 120 ? -1.359 -23.542 -2.628 1.00 90.75 120 ILE A C 1
ATOM 912 O O . ILE A 1 120 ? -1.411 -24.555 -3.326 1.00 90.75 120 ILE A O 1
ATOM 916 N N . LEU A 1 121 ? -2.159 -22.500 -2.852 1.00 91.38 121 LEU A N 1
ATOM 917 C CA . LEU A 1 121 ? -3.191 -22.498 -3.889 1.00 91.38 121 LEU A CA 1
ATOM 918 C C . LEU A 1 121 ? -2.611 -22.447 -5.308 1.00 91.38 121 LEU A C 1
ATOM 920 O O . LEU A 1 121 ? -3.157 -23.105 -6.200 1.00 91.38 121 LEU A O 1
ATOM 924 N N . GLN A 1 122 ? -1.499 -21.740 -5.520 1.00 88.44 122 GLN A N 1
ATOM 925 C CA . GLN A 1 122 ? -0.801 -21.695 -6.807 1.00 88.44 122 GLN A CA 1
ATOM 926 C C . GLN A 1 122 ? -0.392 -23.100 -7.261 1.00 88.44 122 GLN A C 1
ATOM 928 O O . GLN A 1 122 ? -0.617 -23.457 -8.421 1.00 88.44 122 GLN A O 1
ATOM 933 N N . THR A 1 123 ? 0.087 -23.945 -6.338 1.00 86.31 123 THR A N 1
ATOM 934 C CA . THR A 1 123 ? 0.441 -25.342 -6.662 1.00 86.31 123 THR A CA 1
ATOM 935 C C . THR A 1 123 ? -0.755 -26.224 -7.035 1.00 86.31 123 THR A C 1
ATOM 937 O O . THR A 1 123 ? -0.568 -27.249 -7.689 1.00 86.31 123 THR A O 1
ATOM 940 N N . GLN A 1 124 ? -1.978 -25.864 -6.625 1.00 88.62 124 GLN A N 1
ATOM 941 C CA . GLN A 1 124 ? -3.172 -26.702 -6.806 1.00 88.62 124 GLN A CA 1
ATOM 942 C C . GLN A 1 124 ? -4.066 -26.261 -7.971 1.00 88.62 124 GLN A C 1
ATOM 944 O O . GLN A 1 124 ? -4.723 -27.105 -8.580 1.00 88.62 124 GLN A O 1
ATOM 949 N N . PHE A 1 125 ? -4.127 -24.959 -8.268 1.00 85.81 125 PHE A N 1
ATOM 950 C CA . PHE A 1 125 ? -5.156 -24.395 -9.151 1.00 85.81 125 PHE A CA 1
ATOM 951 C C . PHE A 1 125 ? -4.621 -23.682 -10.400 1.00 85.81 125 PHE A C 1
ATOM 953 O O . PHE A 1 125 ? -5.437 -23.293 -11.235 1.00 85.81 125 PHE A O 1
ATOM 960 N N . THR A 1 126 ? -3.296 -23.527 -10.559 1.00 88.19 126 THR A N 1
ATOM 961 C CA . THR A 1 126 ? -2.665 -22.798 -11.687 1.00 88.19 126 THR A CA 1
ATOM 962 C C . THR A 1 126 ? -3.419 -21.508 -12.054 1.00 88.19 126 THR A C 1
ATOM 964 O O . THR A 1 126 ? -3.941 -21.391 -13.166 1.00 88.19 126 THR A O 1
ATOM 967 N N . PRO A 1 127 ? -3.581 -20.575 -11.100 1.00 89.06 127 PRO A N 1
ATOM 968 C CA . PRO A 1 127 ? -4.339 -19.357 -11.332 1.00 89.06 127 PRO A CA 1
ATOM 969 C C . PRO A 1 127 ? -3.662 -18.460 -12.375 1.00 89.06 127 PRO A C 1
ATOM 971 O O . PRO A 1 127 ? -2.455 -18.525 -12.590 1.00 89.06 127 PRO A O 1
ATOM 974 N N . THR A 1 128 ? -4.452 -17.615 -13.038 1.00 91.00 128 THR A N 1
ATOM 975 C CA . THR A 1 128 ? -3.987 -16.776 -14.153 1.00 91.00 128 THR A CA 1
ATOM 976 C C . THR A 1 128 ? -4.565 -15.372 -14.078 1.00 91.00 128 THR A C 1
ATOM 978 O O . THR A 1 128 ? -5.693 -15.182 -13.612 1.00 91.00 128 THR A O 1
ATOM 981 N N . GLY A 1 129 ? -3.853 -14.407 -14.655 1.00 92.06 129 GLY A N 1
ATOM 982 C CA . GLY A 1 129 ? -4.343 -13.044 -14.827 1.00 92.06 129 GLY A CA 1
ATOM 983 C C . GLY A 1 129 ? -4.648 -12.350 -13.498 1.00 92.06 129 GLY A C 1
ATOM 984 O O . GLY A 1 129 ? -3.822 -12.373 -12.601 1.00 92.06 129 GLY A O 1
ATOM 985 N N . TYR A 1 130 ? -5.827 -11.740 -13.361 1.00 93.56 130 TYR A N 1
ATOM 986 C CA . TYR A 1 130 ? -6.181 -10.957 -12.165 1.00 93.56 130 TYR A CA 1
ATOM 987 C C . TYR A 1 130 ? -6.249 -11.757 -10.862 1.00 93.56 130 TYR A C 1
ATOM 989 O O . TYR A 1 130 ? -6.228 -11.159 -9.802 1.00 93.56 130 TYR A O 1
ATOM 997 N N . LEU A 1 131 ? -6.362 -13.085 -10.934 1.00 92.50 131 LEU A N 1
ATOM 998 C CA . LEU A 1 131 ? -6.386 -13.963 -9.760 1.00 92.50 131 LEU A CA 1
ATOM 999 C C . LEU A 1 131 ? -5.062 -14.710 -9.581 1.00 92.50 131 LEU A C 1
ATOM 1001 O O . LEU A 1 131 ? -5.034 -15.715 -8.875 1.00 92.50 131 LEU A O 1
ATOM 1005 N N . PHE A 1 132 ? -3.999 -14.280 -10.273 1.00 90.94 132 PHE A N 1
ATOM 1006 C CA . PHE A 1 132 ? -2.696 -14.942 -10.243 1.00 90.94 132 PHE A CA 1
ATOM 1007 C C . PHE A 1 132 ? -2.165 -15.071 -8.809 1.00 90.94 132 PHE A C 1
ATOM 1009 O O . PHE A 1 132 ? -1.735 -16.155 -8.414 1.00 90.94 132 PHE A O 1
ATOM 1016 N N . PHE A 1 133 ? -2.327 -14.024 -7.996 1.00 90.69 133 PHE A N 1
ATOM 1017 C CA . PHE A 1 133 ? -2.153 -14.105 -6.548 1.00 90.69 133 PHE A CA 1
ATOM 1018 C C . PHE A 1 133 ? -3.363 -14.807 -5.926 1.00 90.69 133 PHE A C 1
ATOM 1020 O O . PHE A 1 133 ? -4.440 -14.258 -5.693 1.00 90.69 133 PHE A O 1
ATOM 1027 N N . ALA A 1 134 ? -3.190 -16.111 -5.729 1.00 91.75 134 ALA A N 1
ATOM 1028 C CA . ALA A 1 134 ? -4.282 -17.053 -5.525 1.00 91.75 134 ALA A CA 1
ATOM 1029 C C . ALA A 1 134 ? -5.070 -16.858 -4.219 1.00 91.75 134 ALA A C 1
ATOM 1031 O O . ALA A 1 134 ? -6.194 -17.356 -4.100 1.00 91.75 134 ALA A O 1
ATOM 1032 N N . TRP A 1 135 ? -4.509 -16.163 -3.226 1.00 94.31 135 TRP A N 1
ATOM 1033 C CA . TRP A 1 135 ? -5.155 -15.958 -1.928 1.00 94.31 135 TRP A CA 1
ATOM 1034 C C . TRP A 1 135 ? -6.473 -15.175 -2.045 1.00 94.31 135 TRP A C 1
ATOM 1036 O O . TRP A 1 135 ? -7.414 -15.438 -1.287 1.00 94.31 135 TRP A O 1
ATOM 1046 N N . GLN A 1 136 ? -6.609 -14.320 -3.065 1.00 93.38 136 GLN A N 1
ATOM 1047 C CA . GLN A 1 136 ? -7.838 -13.588 -3.387 1.00 93.38 136 GLN A CA 1
ATOM 1048 C C . GLN A 1 136 ? -9.045 -14.515 -3.605 1.00 93.38 136 GLN A C 1
ATOM 1050 O O . GLN A 1 136 ? -10.182 -14.149 -3.288 1.00 93.38 136 GLN A O 1
ATOM 1055 N N . ILE A 1 137 ? -8.811 -15.746 -4.082 1.00 91.81 137 ILE A N 1
ATOM 1056 C CA . ILE A 1 137 ? -9.850 -16.777 -4.252 1.00 91.81 137 ILE A CA 1
ATOM 1057 C C . ILE A 1 137 ? -10.494 -17.126 -2.902 1.00 91.81 137 ILE A C 1
ATOM 1059 O O . ILE A 1 137 ? -11.697 -17.391 -2.835 1.00 91.81 137 ILE A O 1
ATOM 1063 N N . VAL A 1 138 ? -9.714 -17.105 -1.818 1.00 92.88 138 VAL A N 1
ATOM 1064 C CA . VAL A 1 138 ? -10.184 -17.364 -0.449 1.00 92.88 138 VAL A CA 1
ATOM 1065 C C . VAL A 1 138 ? -10.684 -16.078 0.205 1.00 92.88 138 VAL A C 1
ATOM 1067 O O . VAL A 1 138 ? -11.741 -16.082 0.845 1.00 92.88 138 VAL A O 1
ATOM 1070 N N . ALA A 1 139 ? -9.974 -14.966 0.023 1.00 93.81 139 ALA A N 1
ATOM 1071 C CA . ALA A 1 139 ? -10.296 -13.710 0.685 1.00 93.81 139 ALA A CA 1
ATOM 1072 C C . ALA A 1 139 ? -11.588 -13.064 0.178 1.00 93.81 139 ALA A C 1
ATOM 1074 O O . ALA A 1 139 ? -12.401 -12.628 0.996 1.00 93.81 139 ALA A O 1
ATOM 1075 N N . ALA A 1 140 ? -11.850 -13.050 -1.133 1.00 94.62 140 ALA A N 1
ATOM 1076 C CA . ALA A 1 140 ? -13.045 -12.400 -1.673 1.00 94.62 140 ALA A CA 1
ATOM 1077 C C . ALA A 1 140 ? -14.360 -12.980 -1.090 1.00 94.62 140 ALA A C 1
ATOM 1079 O O . ALA A 1 140 ? -15.196 -12.199 -0.615 1.00 94.62 140 ALA A O 1
ATOM 1080 N N . PRO A 1 141 ? -14.562 -14.314 -1.005 1.00 96.62 141 PRO A N 1
ATOM 1081 C CA . PRO A 1 141 ? -15.702 -14.893 -0.288 1.00 96.62 141 PRO A CA 1
ATOM 1082 C C . PRO A 1 141 ? -15.768 -14.522 1.200 1.00 96.62 141 PRO A C 1
ATOM 1084 O O . PRO A 1 141 ? -16.860 -14.258 1.713 1.00 96.62 141 PRO A O 1
ATOM 1087 N N . LEU A 1 142 ? -14.627 -14.483 1.902 1.00 96.69 142 LEU A N 1
ATOM 1088 C CA . LEU A 1 142 ? -14.571 -14.121 3.324 1.00 96.69 142 LEU A CA 1
ATOM 1089 C C . LEU A 1 142 ? -14.951 -12.653 3.555 1.00 96.69 142 LEU A C 1
ATOM 1091 O O . LEU A 1 142 ? -15.721 -12.361 4.472 1.00 96.69 142 LEU A O 1
ATOM 1095 N N . VAL A 1 143 ? -14.491 -11.743 2.696 1.00 96.81 143 VAL A N 1
ATOM 1096 C CA . VAL A 1 143 ? -14.843 -10.316 2.734 1.00 96.81 143 VAL A CA 1
ATOM 1097 C C . VAL A 1 143 ? -16.330 -10.111 2.431 1.00 96.81 143 VAL A C 1
ATOM 1099 O O . VAL A 1 143 ? -17.007 -9.352 3.131 1.00 96.81 143 VAL A O 1
ATOM 1102 N N . LEU A 1 144 ? -16.885 -10.831 1.449 1.00 97.12 144 LEU A N 1
ATOM 1103 C CA . LEU A 1 144 ? -18.325 -10.806 1.167 1.00 97.12 144 LEU A CA 1
ATOM 1104 C C . LEU A 1 144 ? -19.143 -11.303 2.366 1.00 97.12 144 LEU A C 1
ATOM 1106 O O . LEU A 1 144 ? -20.116 -10.655 2.768 1.00 97.12 144 LEU A O 1
ATOM 1110 N N . LEU A 1 145 ? -18.735 -12.419 2.977 1.00 97.69 145 LEU A N 1
ATOM 1111 C CA . LEU A 1 145 ? -19.366 -12.947 4.185 1.00 97.69 145 LEU A CA 1
ATOM 1112 C C . LEU A 1 145 ? -19.284 -11.941 5.339 1.00 97.69 145 LEU A C 1
ATOM 1114 O O . LEU A 1 145 ? -20.293 -11.692 6.002 1.00 97.69 145 LEU A O 1
ATOM 1118 N N . PHE A 1 146 ? -18.119 -11.327 5.553 1.00 97.12 146 PHE A N 1
ATOM 1119 C CA . PHE A 1 146 ? -17.931 -10.268 6.541 1.00 97.12 146 PHE A CA 1
ATOM 1120 C C . PHE A 1 146 ? -18.918 -9.119 6.306 1.00 97.12 146 PHE A C 1
ATOM 1122 O O . PHE A 1 146 ? -19.645 -8.745 7.231 1.00 97.12 146 PHE A O 1
ATOM 1129 N N . GLY A 1 147 ? -19.029 -8.628 5.068 1.00 96.06 147 GLY A N 1
ATOM 1130 C CA . GLY A 1 147 ? -19.984 -7.589 4.685 1.00 96.06 147 GLY A CA 1
ATOM 1131 C C . GLY A 1 147 ? -21.428 -7.963 5.029 1.00 96.06 147 GLY A C 1
ATOM 1132 O O . GLY A 1 147 ? -22.140 -7.178 5.659 1.00 96.06 147 GLY A O 1
ATOM 1133 N N . VAL A 1 148 ? -21.849 -9.191 4.707 1.00 97.25 148 VAL A N 1
ATOM 1134 C CA . VAL A 1 148 ? -23.195 -9.705 5.019 1.00 97.25 148 VAL A CA 1
ATOM 1135 C C . VAL A 1 148 ? -23.421 -9.864 6.524 1.00 97.25 148 VAL A C 1
ATOM 1137 O O . VAL A 1 148 ? -24.499 -9.541 7.021 1.00 97.25 148 VAL A O 1
ATOM 1140 N N . VAL A 1 149 ? -22.438 -10.331 7.290 1.00 96.25 149 VAL A N 1
ATOM 1141 C CA . VAL A 1 149 ? -22.577 -10.496 8.748 1.00 96.25 149 VAL A CA 1
ATOM 1142 C C . VAL A 1 149 ? -22.641 -9.133 9.445 1.00 96.25 149 VAL A C 1
ATOM 1144 O O . VAL A 1 149 ? -23.461 -8.924 10.348 1.00 96.25 149 VAL A O 1
ATOM 1147 N N . TYR A 1 150 ? -21.827 -8.177 8.999 1.00 96.31 150 TYR A N 1
ATOM 1148 C CA . TYR A 1 150 ? -21.678 -6.871 9.637 1.00 96.31 150 TYR A CA 1
ATOM 1149 C C . TYR A 1 150 ? -22.632 -5.792 9.117 1.00 96.31 150 TYR A C 1
ATOM 1151 O O . TYR A 1 150 ? -22.752 -4.753 9.772 1.00 96.31 150 TYR A O 1
ATOM 1159 N N . TRP A 1 151 ? -23.385 -6.018 8.030 1.00 96.12 151 TRP A N 1
ATOM 1160 C CA . TRP A 1 151 ? -24.252 -4.983 7.443 1.00 96.12 151 TRP A CA 1
ATOM 1161 C C . TRP A 1 151 ? -25.233 -4.391 8.468 1.00 96.12 151 TRP A C 1
ATOM 1163 O O . TRP A 1 151 ? -25.298 -3.175 8.654 1.00 96.12 151 TRP A O 1
ATOM 1173 N N . ARG A 1 152 ? -25.939 -5.239 9.236 1.00 94.88 152 ARG A N 1
ATOM 1174 C CA . ARG A 1 152 ? -26.893 -4.778 10.264 1.00 94.88 152 ARG A CA 1
ATOM 1175 C C . ARG A 1 152 ? -26.213 -3.983 11.370 1.00 94.88 152 ARG A C 1
ATOM 1177 O O . ARG A 1 152 ? -26.821 -3.064 11.912 1.00 94.88 152 ARG A O 1
ATOM 1184 N N . PHE A 1 153 ? -24.992 -4.357 11.740 1.00 95.31 153 PHE A N 1
ATOM 1185 C CA . PHE A 1 153 ? -24.215 -3.629 12.736 1.00 95.31 153 PHE A CA 1
ATOM 1186 C C . PHE A 1 153 ? -23.800 -2.255 12.203 1.00 95.31 153 PHE A C 1
ATOM 1188 O O . PHE A 1 153 ? -24.023 -1.252 12.880 1.00 95.31 153 PHE A O 1
ATOM 1195 N N . LEU A 1 154 ? -23.300 -2.197 10.969 1.00 95.19 154 LEU A N 1
ATOM 1196 C CA . LEU A 1 154 ? -22.866 -0.967 10.313 1.00 95.19 154 LEU A CA 1
ATOM 1197 C C . LEU A 1 154 ? -23.993 0.079 10.267 1.00 95.19 154 LEU A C 1
ATOM 1199 O O . LEU A 1 154 ? -23.780 1.236 10.627 1.00 95.19 154 LEU A O 1
ATOM 1203 N N . PHE A 1 155 ? -25.222 -0.329 9.931 1.00 94.81 155 PHE A N 1
ATOM 1204 C CA . PHE A 1 155 ? -26.384 0.572 9.898 1.00 94.81 155 PHE A CA 1
ATOM 1205 C C . PHE A 1 155 ? -26.894 1.028 11.275 1.00 94.81 155 PHE A C 1
ATOM 1207 O O . PHE A 1 155 ? -27.664 1.985 11.340 1.00 94.81 155 PHE A O 1
ATOM 1214 N N . ARG A 1 156 ? -26.461 0.398 12.375 1.00 93.38 156 ARG A N 1
ATOM 1215 C CA . ARG A 1 156 ? -26.774 0.847 13.746 1.00 93.38 156 ARG A CA 1
ATOM 1216 C C . ARG A 1 156 ? -25.810 1.915 14.260 1.00 93.38 156 ARG A C 1
ATOM 1218 O O . ARG A 1 156 ? -26.092 2.538 15.282 1.00 93.38 156 ARG A O 1
ATOM 1225 N N . LEU A 1 157 ? -24.674 2.120 13.592 1.00 93.56 157 LEU A N 1
ATOM 1226 C CA . LEU A 1 157 ? -23.705 3.139 13.983 1.00 93.56 157 LEU A CA 1
ATOM 1227 C C . LEU A 1 157 ? -24.222 4.553 13.659 1.00 93.56 157 LEU A C 1
ATOM 1229 O O . LEU A 1 157 ? -24.974 4.735 12.698 1.00 93.56 157 LEU A O 1
ATOM 1233 N N . PRO A 1 158 ? -23.784 5.588 14.405 1.00 94.00 158 PRO A N 1
ATOM 1234 C CA . PRO A 1 158 ? -24.080 6.975 14.061 1.00 94.00 158 PRO A CA 1
ATOM 1235 C C . PRO A 1 158 ? -23.689 7.284 12.603 1.00 94.00 158 PRO A C 1
ATOM 1237 O O . PRO A 1 158 ? -22.608 6.860 12.183 1.00 94.00 158 PRO A O 1
ATOM 1240 N N . PRO A 1 159 ? -24.476 8.076 11.840 1.00 95.38 159 PRO A N 1
ATOM 1241 C CA . PRO A 1 159 ? -24.288 8.236 10.392 1.00 95.38 159 PRO A CA 1
ATOM 1242 C C . PRO A 1 159 ? -22.867 8.623 9.968 1.00 95.38 159 PRO A C 1
ATOM 1244 O O . PRO A 1 159 ? -22.337 8.088 9.000 1.00 95.38 159 PRO A O 1
ATOM 1247 N N . ARG A 1 160 ? -22.208 9.507 10.730 1.00 95.12 160 ARG A N 1
ATOM 1248 C CA . ARG A 1 160 ? -20.816 9.898 10.456 1.00 95.12 160 ARG A CA 1
ATOM 1249 C C . ARG A 1 160 ? -19.838 8.733 10.640 1.00 95.12 160 ARG A C 1
ATOM 1251 O O . ARG A 1 160 ? -18.964 8.565 9.805 1.00 95.12 160 ARG A O 1
ATOM 1258 N N . THR A 1 161 ? -19.976 7.943 11.705 1.00 95.69 161 THR A N 1
ATOM 1259 C CA . THR A 1 161 ? -19.104 6.783 11.964 1.00 95.69 161 THR A CA 1
ATOM 1260 C C . THR A 1 161 ? -19.332 5.703 10.917 1.00 95.69 161 THR A C 1
ATOM 1262 O O . THR A 1 161 ? -18.369 5.200 10.356 1.00 95.69 161 THR A O 1
ATOM 1265 N N . ARG A 1 162 ? -20.598 5.423 10.584 1.00 97.19 162 ARG A N 1
ATOM 1266 C CA . ARG A 1 162 ? -20.969 4.500 9.509 1.00 97.19 162 ARG A CA 1
ATOM 1267 C C . ARG A 1 162 ? -20.303 4.879 8.186 1.00 97.19 162 ARG A C 1
ATOM 1269 O O . ARG A 1 162 ? -19.665 4.035 7.568 1.00 97.19 162 ARG A O 1
ATOM 1276 N N . ASN A 1 163 ? -20.444 6.135 7.760 1.00 98.25 163 ASN A N 1
ATOM 1277 C CA . ASN A 1 163 ? -19.900 6.587 6.480 1.00 98.25 163 ASN A CA 1
ATOM 1278 C C . ASN A 1 163 ? -18.365 6.520 6.464 1.00 98.25 163 ASN A C 1
ATOM 1280 O O . ASN A 1 163 ? -17.798 6.100 5.465 1.00 98.25 163 ASN A O 1
ATOM 1284 N N . LEU A 1 164 ? -17.700 6.874 7.571 1.00 98.25 164 LEU A N 1
ATOM 1285 C CA . LEU A 1 164 ? -16.242 6.770 7.676 1.00 98.25 164 LEU A CA 1
ATOM 1286 C C . LEU A 1 164 ? -15.759 5.313 7.675 1.00 98.25 164 LEU A C 1
ATOM 1288 O O . LEU A 1 164 ? -14.795 5.015 6.988 1.00 98.25 164 LEU A O 1
ATOM 1292 N N . PHE A 1 165 ? -16.438 4.406 8.385 1.00 98.25 165 PHE A N 1
ATOM 1293 C CA . PHE A 1 165 ? -16.126 2.969 8.357 1.00 98.25 165 PHE A CA 1
ATOM 1294 C C . PHE A 1 165 ? -16.317 2.386 6.958 1.00 98.25 165 PHE A C 1
ATOM 1296 O O . PHE A 1 165 ? -15.498 1.601 6.503 1.00 98.25 165 PHE A O 1
ATOM 1303 N N . THR A 1 166 ? -17.390 2.791 6.275 1.00 98.44 166 THR A N 1
ATOM 1304 C CA . THR A 1 166 ? -17.676 2.338 4.909 1.00 98.44 166 THR A CA 1
ATOM 1305 C C . THR A 1 166 ? -16.593 2.819 3.949 1.00 98.44 166 THR A C 1
ATOM 1307 O O . THR A 1 166 ? -16.077 2.025 3.178 1.00 98.44 166 THR A O 1
ATOM 1310 N N . LEU A 1 167 ? -16.213 4.099 4.022 1.00 98.69 167 LEU A N 1
ATOM 1311 C CA . LEU A 1 167 ? -15.158 4.652 3.178 1.00 98.69 167 LEU A CA 1
ATOM 1312 C C . LEU A 1 167 ? -13.798 4.003 3.469 1.00 98.69 167 LEU A C 1
ATOM 1314 O O . LEU A 1 167 ? -13.107 3.630 2.533 1.00 98.69 167 LEU A O 1
ATOM 1318 N N . ALA A 1 168 ? -13.449 3.813 4.743 1.00 98.62 168 ALA A N 1
ATOM 1319 C CA . ALA A 1 168 ? -12.225 3.120 5.137 1.00 98.62 168 ALA A CA 1
ATOM 1320 C C . ALA A 1 168 ? -12.179 1.684 4.599 1.00 98.62 168 ALA A C 1
ATOM 1322 O O . ALA A 1 168 ? -11.179 1.287 4.016 1.00 98.62 168 ALA A O 1
ATOM 1323 N N . GLY A 1 169 ? -13.284 0.943 4.732 1.00 98.25 169 GLY A N 1
ATOM 1324 C CA . GLY A 1 169 ? -13.398 -0.413 4.200 1.00 98.25 169 GLY A CA 1
ATOM 1325 C C . GLY A 1 169 ? -13.311 -0.466 2.675 1.00 98.25 169 GLY A C 1
ATOM 1326 O O . GLY A 1 169 ? -12.657 -1.356 2.157 1.00 98.25 169 GLY A O 1
ATOM 1327 N N . ILE A 1 170 ? -13.917 0.487 1.956 1.00 98.50 170 ILE A N 1
ATOM 1328 C CA . ILE A 1 170 ? -13.815 0.565 0.487 1.00 98.50 170 ILE A CA 1
ATOM 1329 C C . ILE A 1 170 ? -12.376 0.831 0.045 1.00 98.50 170 ILE A C 1
ATOM 1331 O O . ILE A 1 170 ? -11.933 0.215 -0.913 1.00 98.50 170 ILE A O 1
ATOM 1335 N N . ILE A 1 171 ? -11.665 1.741 0.714 1.00 98.69 171 ILE A N 1
ATOM 1336 C CA . ILE A 1 171 ? -10.278 2.064 0.363 1.00 98.69 171 ILE A CA 1
ATOM 1337 C C . ILE A 1 171 ? -9.372 0.857 0.645 1.00 98.69 171 ILE A C 1
ATOM 1339 O O . ILE A 1 171 ? -8.640 0.449 -0.246 1.00 98.69 171 ILE A O 1
ATOM 1343 N N . TYR A 1 172 ? -9.482 0.258 1.837 1.00 98.50 172 TYR A N 1
ATOM 1344 C CA . TYR A 1 172 ? -8.675 -0.899 2.237 1.00 98.50 172 TYR A CA 1
ATOM 1345 C C . TYR A 1 172 ? -8.932 -2.115 1.336 1.00 98.50 172 TYR A C 1
ATOM 1347 O O . TYR A 1 172 ? -8.042 -2.570 0.639 1.00 98.50 172 TYR A O 1
ATOM 1355 N N . VAL A 1 173 ? -10.186 -2.580 1.259 1.00 98.06 173 VAL A N 1
ATOM 1356 C CA . VAL A 1 173 ? -10.562 -3.750 0.441 1.00 98.06 173 VAL A CA 1
ATOM 1357 C C . VAL A 1 173 ? -10.375 -3.479 -1.054 1.00 98.06 173 VAL A C 1
ATOM 1359 O O . VAL A 1 173 ? -10.124 -4.399 -1.825 1.00 98.06 173 VAL A O 1
ATOM 1362 N N . GLY A 1 174 ? -10.538 -2.225 -1.482 1.00 98.12 174 GLY A N 1
ATOM 1363 C CA . GLY A 1 174 ? -10.274 -1.811 -2.855 1.00 98.12 174 GLY A CA 1
ATOM 1364 C C . GLY A 1 174 ? -8.799 -1.950 -3.224 1.00 98.12 174 GLY A C 1
ATOM 1365 O O . GLY A 1 174 ? -8.524 -2.448 -4.309 1.00 98.12 174 GLY A O 1
ATOM 1366 N N . GLY A 1 175 ? -7.884 -1.570 -2.326 1.00 97.62 175 GLY A N 1
ATOM 1367 C CA . GLY A 1 175 ? -6.454 -1.876 -2.448 1.00 97.62 175 GLY A CA 1
ATOM 1368 C C . GLY A 1 175 ? -6.238 -3.384 -2.554 1.00 97.62 175 GLY A C 1
ATOM 1369 O O . GLY A 1 175 ? -5.970 -3.870 -3.652 1.00 97.62 175 GLY A O 1
ATOM 1370 N N . ALA A 1 176 ? -6.538 -4.087 -1.459 1.00 95.75 176 ALA A N 1
ATOM 1371 C CA . ALA A 1 176 ? -6.311 -5.519 -1.261 1.00 95.75 176 ALA A CA 1
ATOM 1372 C C . ALA A 1 176 ? -6.838 -6.435 -2.372 1.00 95.75 176 ALA A C 1
ATOM 1374 O O . ALA A 1 176 ? -6.264 -7.467 -2.659 1.00 95.75 176 ALA A O 1
ATOM 1375 N N . LEU A 1 177 ? -8.014 -6.143 -2.946 1.00 95.94 177 LEU A N 1
ATOM 1376 C CA . LEU A 1 177 ? -8.641 -7.054 -3.916 1.00 95.94 177 LEU A CA 1
ATOM 1377 C C . LEU A 1 177 ? -8.597 -6.537 -5.349 1.00 95.94 177 LEU A C 1
ATOM 1379 O O . LEU A 1 177 ? -8.544 -7.333 -6.284 1.00 95.94 177 LEU A O 1
ATOM 1383 N N . VAL A 1 178 ? -8.729 -5.224 -5.554 1.00 96.69 178 VAL A N 1
ATOM 1384 C CA . VAL A 1 178 ? -8.851 -4.670 -6.910 1.00 96.69 178 VAL A CA 1
ATOM 1385 C C . VAL A 1 178 ? -7.499 -4.214 -7.423 1.00 96.69 178 VAL A C 1
ATOM 1387 O O . VAL A 1 178 ? -7.147 -4.571 -8.543 1.00 96.69 178 VAL A O 1
ATOM 1390 N N . VAL A 1 179 ? -6.762 -3.422 -6.641 1.00 97.81 179 VAL A N 1
ATOM 1391 C CA . VAL A 1 179 ? -5.448 -2.930 -7.071 1.00 97.81 179 VAL A CA 1
ATOM 1392 C C . VAL A 1 179 ? -4.457 -4.088 -7.133 1.00 97.81 179 VAL A C 1
ATOM 1394 O O . VAL A 1 179 ? -3.802 -4.236 -8.163 1.00 97.81 179 VAL A O 1
ATOM 1397 N N . GLU A 1 180 ? -4.480 -4.978 -6.141 1.00 95.56 180 GLU A N 1
ATOM 1398 C CA . GLU A 1 180 ? -3.679 -6.202 -6.175 1.00 95.56 180 GLU A CA 1
ATOM 1399 C C . GLU A 1 180 ? -4.043 -7.101 -7.361 1.00 95.56 180 GLU A C 1
ATOM 1401 O O . GLU A 1 180 ? -3.188 -7.619 -8.067 1.00 95.56 180 GLU A O 1
ATOM 1406 N N . GLY A 1 181 ? -5.332 -7.266 -7.670 1.00 96.44 181 GLY A N 1
ATOM 1407 C CA . GLY A 1 181 ? -5.725 -8.025 -8.859 1.00 96.44 181 GLY A CA 1
ATOM 1408 C C . GLY A 1 181 ? -5.124 -7.434 -10.142 1.00 96.44 181 GLY A C 1
ATOM 1409 O O . GLY A 1 181 ? -4.738 -8.164 -11.058 1.00 96.44 181 GLY A O 1
ATOM 1410 N N . ILE A 1 182 ? -5.017 -6.103 -10.228 1.00 96.88 182 ILE A N 1
ATOM 1411 C CA . ILE A 1 182 ? -4.393 -5.420 -11.368 1.00 96.88 182 ILE A CA 1
ATOM 1412 C C . ILE A 1 182 ? -2.876 -5.668 -11.388 1.00 96.88 182 ILE A C 1
ATOM 1414 O O . ILE A 1 182 ? -2.355 -5.996 -12.459 1.00 96.88 182 ILE A O 1
ATOM 1418 N N . SER A 1 183 ? -2.177 -5.557 -10.251 1.00 94.62 183 SER A N 1
ATOM 1419 C CA . SER A 1 183 ? -0.737 -5.852 -10.168 1.00 94.62 183 SER A CA 1
ATOM 1420 C C . SER A 1 183 ? -0.460 -7.332 -10.479 1.00 94.62 183 SER A C 1
ATOM 1422 O O . SER A 1 183 ? 0.387 -7.628 -11.321 1.00 94.62 183 SER A O 1
ATOM 1424 N N . ALA A 1 184 ? -1.265 -8.259 -9.957 1.00 93.38 184 ALA A N 1
ATOM 1425 C CA . ALA A 1 184 ? -1.202 -9.694 -10.244 1.00 93.38 184 ALA A CA 1
ATOM 1426 C C . ALA A 1 184 ? -1.347 -10.002 -11.745 1.00 93.38 184 ALA A C 1
ATOM 1428 O O . ALA A 1 184 ? -0.608 -10.815 -12.309 1.00 93.38 184 ALA A O 1
ATOM 1429 N N . ASN A 1 185 ? -2.277 -9.326 -12.434 1.00 93.88 185 ASN A N 1
ATOM 1430 C CA . ASN A 1 185 ? -2.415 -9.478 -13.881 1.00 93.88 185 ASN A CA 1
ATOM 1431 C C . ASN A 1 185 ? -1.185 -8.964 -14.631 1.00 93.88 185 ASN A C 1
ATOM 1433 O O . ASN A 1 185 ? -0.776 -9.591 -15.610 1.00 93.88 185 ASN A O 1
ATOM 1437 N N . ARG A 1 186 ? -0.601 -7.853 -14.171 1.00 92.62 186 ARG A N 1
ATOM 1438 C CA . ARG A 1 186 ? 0.603 -7.281 -14.770 1.00 92.62 186 ARG A CA 1
ATOM 1439 C C . ARG A 1 186 ? 1.798 -8.218 -14.623 1.00 92.62 186 ARG A C 1
ATOM 1441 O O . ARG A 1 186 ? 2.441 -8.517 -15.625 1.00 92.62 186 ARG A O 1
ATOM 1448 N N . TRP A 1 187 ? 2.009 -8.760 -13.425 1.00 90.75 187 TRP A N 1
ATOM 1449 C CA . TRP A 1 187 ? 3.018 -9.788 -13.164 1.00 90.75 187 TRP A CA 1
ATOM 1450 C C . TRP A 1 187 ? 2.867 -10.985 -14.108 1.00 90.75 187 TRP A C 1
ATOM 1452 O O . TRP A 1 187 ? 3.824 -11.429 -14.741 1.00 90.75 187 TRP A O 1
ATOM 1462 N N . TYR A 1 188 ? 1.638 -11.493 -14.239 1.00 89.56 188 TYR A N 1
ATOM 1463 C CA . TYR A 1 188 ? 1.340 -12.641 -15.093 1.00 89.56 188 TYR A CA 1
ATOM 1464 C C . TYR A 1 188 ? 1.655 -12.387 -16.576 1.00 89.56 188 TYR A C 1
ATOM 1466 O O . TYR A 1 188 ? 2.109 -13.298 -17.267 1.00 89.56 188 TYR A O 1
ATOM 1474 N N . LEU A 1 189 ? 1.393 -11.175 -17.078 1.00 88.94 189 LEU A N 1
ATOM 1475 C CA . LEU A 1 189 ? 1.648 -10.814 -18.476 1.00 88.94 189 LEU A CA 1
ATOM 1476 C C . LEU A 1 189 ? 3.135 -10.580 -18.760 1.00 88.94 189 LEU A C 1
ATOM 1478 O O . LEU A 1 189 ? 3.614 -10.992 -19.817 1.00 88.94 189 LEU A O 1
ATOM 1482 N N . ASP A 1 190 ? 3.846 -9.947 -17.828 1.00 87.19 190 ASP A N 1
ATOM 1483 C CA . ASP A 1 190 ? 5.255 -9.579 -17.996 1.00 87.19 190 ASP A CA 1
ATOM 1484 C C . ASP A 1 190 ? 6.215 -10.734 -17.659 1.00 87.19 190 ASP A C 1
ATOM 1486 O O . ASP A 1 190 ? 7.371 -10.722 -18.080 1.00 87.19 190 ASP A O 1
ATOM 1490 N N . GLY A 1 191 ? 5.745 -11.757 -16.937 1.00 82.12 191 GLY A N 1
ATOM 1491 C CA . GLY A 1 191 ? 6.548 -12.919 -16.550 1.00 82.12 191 GLY A CA 1
ATOM 1492 C C . GLY A 1 191 ? 7.502 -12.661 -15.380 1.00 82.12 191 GLY A C 1
ATOM 1493 O O . GLY A 1 191 ? 8.446 -13.430 -15.198 1.00 82.12 191 GLY A O 1
ATOM 1494 N N . GLY A 1 192 ? 7.269 -11.603 -14.599 1.00 77.75 192 GLY A N 1
ATOM 1495 C CA . GLY A 1 192 ? 8.075 -11.242 -13.436 1.00 77.75 192 GLY A CA 1
ATOM 1496 C C . GLY A 1 192 ? 7.913 -9.782 -13.018 1.00 77.75 192 GLY A C 1
ATOM 1497 O O . GLY A 1 192 ? 6.965 -9.101 -13.416 1.00 77.75 192 GLY A O 1
ATOM 1498 N N . GLU A 1 193 ? 8.866 -9.313 -12.216 1.00 79.88 193 GLU A N 1
ATOM 1499 C CA . GLU A 1 193 ? 8.906 -7.951 -11.687 1.00 79.88 193 GLU A CA 1
ATOM 1500 C C . GLU A 1 193 ? 9.189 -6.919 -12.779 1.00 79.88 193 GLU A C 1
ATOM 1502 O O . GLU A 1 193 ? 10.185 -6.989 -13.500 1.00 79.88 193 GLU A O 1
ATOM 1507 N N . THR A 1 194 ? 8.334 -5.903 -12.849 1.00 86.12 194 THR A N 1
ATOM 1508 C CA . THR A 1 194 ? 8.579 -4.681 -13.616 1.00 86.12 194 THR A CA 1
ATOM 1509 C C . THR A 1 194 ? 8.318 -3.464 -12.740 1.00 86.12 194 THR A C 1
ATOM 1511 O O . THR A 1 194 ? 7.565 -3.528 -11.769 1.00 86.12 194 THR A O 1
ATOM 1514 N N . PHE A 1 195 ? 8.905 -2.317 -13.089 1.00 87.44 195 PHE A N 1
ATOM 1515 C CA . PHE A 1 195 ? 8.622 -1.074 -12.365 1.00 87.44 195 PHE A CA 1
ATOM 1516 C C . PHE A 1 195 ? 7.129 -0.703 -12.413 1.00 87.44 195 PHE A C 1
ATOM 1518 O O . PHE A 1 195 ? 6.593 -0.165 -11.452 1.00 87.44 195 PHE A O 1
ATOM 1525 N N . GLU A 1 196 ? 6.439 -1.022 -13.513 1.00 88.50 196 GLU A N 1
ATOM 1526 C CA . GLU A 1 196 ? 4.992 -0.818 -13.629 1.00 88.50 196 GLU A CA 1
ATOM 1527 C C . GLU A 1 196 ? 4.219 -1.670 -12.614 1.00 88.50 196 GLU A C 1
ATOM 1529 O O . GLU A 1 196 ? 3.345 -1.143 -11.929 1.00 88.50 196 GLU A O 1
ATOM 1534 N N . TYR A 1 197 ? 4.574 -2.953 -12.474 1.00 91.06 197 TYR A N 1
ATOM 1535 C CA . TYR A 1 197 ? 4.025 -3.829 -11.437 1.00 91.06 197 TYR A CA 1
ATOM 1536 C C . TYR A 1 197 ? 4.241 -3.247 -10.030 1.00 91.06 197 TYR A C 1
ATOM 1538 O O . TYR A 1 197 ? 3.269 -3.046 -9.300 1.00 91.06 197 TYR A O 1
ATOM 1546 N N . LEU A 1 198 ? 5.485 -2.895 -9.689 1.00 91.31 198 LEU A N 1
ATOM 1547 C CA . LEU A 1 198 ? 5.856 -2.376 -8.365 1.00 91.31 198 LEU A CA 1
ATOM 1548 C C . LEU A 1 198 ? 5.163 -1.043 -8.038 1.00 91.31 198 LEU A C 1
ATOM 1550 O O . LEU A 1 198 ? 4.738 -0.806 -6.904 1.00 91.31 198 LEU A O 1
ATOM 1554 N N . ALA A 1 199 ? 4.966 -0.186 -9.043 1.00 93.19 199 ALA A N 1
ATOM 1555 C CA . ALA A 1 199 ? 4.240 1.066 -8.877 1.00 93.19 199 ALA A CA 1
ATOM 1556 C C . ALA A 1 199 ? 2.744 0.847 -8.600 1.00 93.19 199 ALA A C 1
ATOM 1558 O O . ALA A 1 199 ? 2.160 1.582 -7.801 1.00 93.19 199 ALA A O 1
ATOM 1559 N N . ILE A 1 200 ? 2.116 -0.148 -9.240 1.00 95.19 200 ILE A N 1
ATOM 1560 C CA . ILE A 1 200 ? 0.717 -0.514 -8.969 1.00 95.19 200 ILE A CA 1
ATOM 1561 C C . ILE A 1 200 ? 0.596 -1.105 -7.562 1.00 95.19 200 ILE A C 1
ATOM 1563 O O . ILE A 1 200 ? -0.284 -0.682 -6.812 1.00 95.19 200 ILE A O 1
ATOM 1567 N N . ALA A 1 201 ? 1.504 -2.003 -7.183 1.00 93.56 201 ALA A N 1
ATOM 1568 C CA . ALA A 1 201 ? 1.547 -2.589 -5.845 1.00 93.56 201 ALA A CA 1
ATOM 1569 C C . ALA A 1 201 ? 1.823 -1.520 -4.756 1.00 93.56 201 ALA A C 1
ATOM 1571 O O . ALA A 1 201 ? 1.158 -1.474 -3.726 1.00 93.56 201 ALA A O 1
ATOM 1572 N N . THR A 1 202 ? 2.622 -0.484 -5.045 1.00 95.31 202 THR A N 1
ATOM 1573 C CA . THR A 1 202 ? 2.744 0.666 -4.126 1.00 95.31 202 THR A CA 1
ATOM 1574 C C . THR A 1 202 ? 1.416 1.414 -3.920 1.00 95.31 202 THR A C 1
ATOM 1576 O O . THR A 1 202 ? 1.141 1.946 -2.839 1.00 95.31 202 THR A O 1
ATOM 1579 N N . VAL A 1 203 ? 0.572 1.504 -4.954 1.00 97.06 203 VAL A N 1
ATOM 1580 C CA . VAL A 1 203 ? -0.757 2.130 -4.840 1.00 97.06 203 VAL A CA 1
ATOM 1581 C C . VAL A 1 203 ? -1.706 1.271 -4.006 1.00 97.06 203 VAL A C 1
ATOM 1583 O O . VAL A 1 203 ? -2.526 1.825 -3.266 1.00 97.06 203 VAL A O 1
ATOM 1586 N N . GLU A 1 204 ? -1.604 -0.048 -4.116 1.00 97.00 204 GLU A N 1
ATOM 1587 C CA . GLU A 1 204 ? -2.311 -1.007 -3.267 1.00 97.00 204 GLU A CA 1
ATOM 1588 C C . GLU A 1 204 ? -1.945 -0.790 -1.796 1.00 97.00 204 GLU A C 1
ATOM 1590 O O . GLU A 1 204 ? -2.815 -0.393 -1.016 1.00 97.00 204 GLU A O 1
ATOM 1595 N N . GLU A 1 205 ? -0.658 -0.878 -1.464 1.00 96.19 205 GLU A N 1
ATOM 1596 C CA . GLU A 1 205 ? -0.131 -0.710 -0.105 1.00 96.19 205 GLU A CA 1
ATOM 1597 C C . GLU A 1 205 ? -0.501 0.644 0.512 1.00 96.19 205 GLU A C 1
ATOM 1599 O O . GLU A 1 205 ? -0.951 0.779 1.658 1.00 96.19 205 GLU A O 1
ATOM 1604 N N . LEU A 1 206 ? -0.389 1.711 -0.282 1.00 96.94 206 LEU A N 1
ATOM 1605 C CA . LEU A 1 206 ? -0.815 3.037 0.149 1.00 96.94 206 LEU A CA 1
ATOM 1606 C C . LEU A 1 206 ? -2.323 3.091 0.429 1.00 96.94 206 LEU A C 1
ATOM 1608 O O . LEU A 1 206 ? -2.751 3.761 1.377 1.00 96.94 206 LEU A O 1
ATOM 1612 N N . SER A 1 207 ? -3.136 2.417 -0.384 1.00 98.50 207 SER A N 1
ATOM 1613 C CA . SER A 1 207 ? -4.584 2.344 -0.180 1.00 98.50 207 SER A CA 1
ATOM 1614 C C . SER A 1 207 ? -4.907 1.605 1.116 1.00 98.50 207 SER A C 1
ATOM 1616 O O . SER A 1 207 ? -5.684 2.119 1.926 1.00 98.50 207 SER A O 1
ATOM 1618 N N . GLU A 1 208 ? -4.254 0.478 1.377 1.00 98.19 208 GLU A N 1
ATOM 1619 C CA . GLU A 1 208 ? -4.385 -0.280 2.624 1.00 98.19 208 GLU A CA 1
ATOM 1620 C C . GLU A 1 208 ? -4.098 0.603 3.845 1.00 98.19 208 GLU A C 1
ATOM 1622 O O . GLU A 1 208 ? -4.977 0.852 4.688 1.00 98.19 208 GLU A O 1
ATOM 1627 N N . MET A 1 209 ? -2.906 1.206 3.882 1.00 98.38 209 MET A N 1
ATOM 1628 C CA . MET A 1 209 ? -2.486 2.089 4.968 1.00 98.38 209 MET A CA 1
ATOM 1629 C C . MET A 1 209 ? -3.462 3.257 5.165 1.00 98.38 209 MET A C 1
ATOM 1631 O O . MET A 1 209 ? -3.902 3.529 6.290 1.00 98.38 209 MET A O 1
ATOM 1635 N N . LEU A 1 210 ? -3.858 3.956 4.093 1.00 98.62 210 LEU A N 1
ATOM 1636 C CA . LEU A 1 210 ? -4.788 5.089 4.186 1.00 98.62 210 LEU A CA 1
ATOM 1637 C C . LEU A 1 210 ? -6.195 4.661 4.627 1.00 98.62 210 LEU A C 1
ATOM 1639 O O . LEU A 1 210 ? -6.852 5.397 5.379 1.00 98.62 210 LEU A O 1
ATOM 1643 N N . GLY A 1 211 ? -6.645 3.474 4.217 1.00 98.75 211 GLY A N 1
ATOM 1644 C CA . GLY A 1 211 ? -7.882 2.855 4.682 1.00 98.75 211 GLY A CA 1
ATOM 1645 C C . GLY A 1 211 ? -7.870 2.659 6.199 1.00 98.75 211 GLY A C 1
ATOM 1646 O O . GLY A 1 211 ? -8.783 3.123 6.897 1.00 98.75 211 GLY A O 1
ATOM 1647 N N . VAL A 1 212 ? -6.795 2.077 6.740 1.00 98.75 212 VAL A N 1
ATOM 1648 C CA . VAL A 1 212 ? -6.636 1.873 8.191 1.00 98.75 212 VAL A CA 1
ATOM 1649 C C . VAL A 1 212 ? -6.491 3.203 8.936 1.00 98.75 212 VAL A C 1
ATOM 1651 O O . VAL A 1 212 ? -7.118 3.395 9.981 1.00 98.75 212 VAL A O 1
ATOM 1654 N N . VAL A 1 213 ? -5.757 4.180 8.394 1.00 98.75 213 VAL A N 1
ATOM 1655 C CA . VAL A 1 213 ? -5.638 5.524 8.994 1.00 98.75 213 VAL A CA 1
ATOM 1656 C C . VAL A 1 213 ? -7.000 6.215 9.104 1.00 98.75 213 VAL A C 1
ATOM 1658 O O . VAL A 1 213 ? -7.336 6.789 10.151 1.00 98.75 213 VAL A O 1
ATOM 1661 N N . LEU A 1 214 ? -7.826 6.134 8.058 1.00 98.69 214 LEU A N 1
ATOM 1662 C CA . LEU A 1 214 ? -9.190 6.659 8.082 1.00 98.69 214 LEU A CA 1
ATOM 1663 C C . LEU A 1 214 ? -10.067 5.913 9.100 1.00 98.69 214 LEU A C 1
ATOM 1665 O O . LEU A 1 214 ? -10.891 6.531 9.789 1.00 98.69 214 LEU A O 1
ATOM 1669 N N . PHE A 1 215 ? -9.875 4.602 9.240 1.00 98.81 215 PHE A N 1
ATOM 1670 C CA . PHE A 1 215 ? -10.567 3.801 10.245 1.00 98.81 215 PHE A CA 1
ATOM 1671 C C . PHE A 1 215 ? -10.172 4.205 11.674 1.00 98.81 215 PHE A C 1
ATOM 1673 O O . PHE A 1 215 ? -11.048 4.456 12.506 1.00 98.81 215 PHE A O 1
ATOM 1680 N N . ILE A 1 216 ? -8.878 4.395 11.947 1.00 98.56 216 ILE A N 1
ATOM 1681 C CA . ILE A 1 216 ? -8.357 4.910 13.225 1.00 98.56 216 ILE A CA 1
ATOM 1682 C C . ILE A 1 216 ? -8.960 6.282 13.543 1.00 98.56 216 ILE A C 1
ATOM 1684 O O . ILE A 1 216 ? -9.444 6.505 14.659 1.00 98.56 216 ILE A O 1
ATOM 1688 N N . TYR A 1 217 ? -9.007 7.194 12.565 1.00 98.06 217 TYR A N 1
ATOM 1689 C CA . TYR A 1 217 ? -9.689 8.482 12.720 1.00 98.06 217 TYR A CA 1
ATOM 1690 C C . TYR A 1 217 ? -11.149 8.300 13.154 1.00 98.06 217 TYR A C 1
ATOM 1692 O O . TYR A 1 217 ? -11.615 8.961 14.090 1.00 98.06 217 TYR A O 1
ATOM 1700 N N . ALA A 1 218 ? -11.874 7.395 12.494 1.00 97.88 218 ALA A N 1
ATOM 1701 C CA . ALA A 1 218 ? -13.275 7.123 12.780 1.00 97.88 218 ALA A CA 1
ATOM 1702 C C . ALA A 1 218 ? -13.483 6.540 14.188 1.00 97.88 218 ALA A C 1
ATOM 1704 O O . ALA A 1 218 ? -14.416 6.958 14.884 1.00 97.88 218 ALA A O 1
ATOM 1705 N N . LEU A 1 219 ? -12.604 5.632 14.628 1.00 97.25 219 LEU A N 1
ATOM 1706 C CA . LEU A 1 219 ? -12.606 5.046 15.972 1.00 97.25 219 LEU A CA 1
ATOM 1707 C C . LEU A 1 219 ? -12.347 6.109 17.045 1.00 97.25 219 LEU A C 1
ATOM 1709 O O . LEU A 1 219 ? -13.129 6.239 17.988 1.00 97.25 219 LEU A O 1
ATOM 1713 N N . LEU A 1 220 ? -11.312 6.933 16.872 1.00 95.56 220 LEU A N 1
ATOM 1714 C CA . LEU A 1 220 ? -10.987 8.023 17.797 1.00 95.56 220 LEU A CA 1
ATOM 1715 C C . LEU A 1 220 ? -12.115 9.064 17.870 1.00 95.56 220 LEU A C 1
ATOM 1717 O O . LEU A 1 220 ? -12.496 9.502 18.958 1.00 95.56 220 LEU A O 1
ATOM 1721 N N . ALA A 1 221 ? -12.703 9.431 16.727 1.00 93.12 221 ALA A N 1
ATOM 1722 C CA . ALA A 1 221 ? -13.849 10.339 16.677 1.00 93.12 221 ALA A CA 1
ATOM 1723 C C . ALA A 1 221 ? -15.099 9.742 17.349 1.00 93.12 221 ALA A C 1
ATOM 1725 O O . ALA A 1 221 ? -15.883 10.470 17.965 1.00 93.12 221 ALA A O 1
ATOM 1726 N N . TYR A 1 222 ? -15.292 8.425 17.244 1.00 93.31 222 TYR A N 1
ATOM 1727 C CA . TYR A 1 222 ? -16.367 7.711 17.927 1.00 93.31 222 TYR A CA 1
ATOM 1728 C C . TYR A 1 222 ? -16.157 7.686 19.449 1.00 93.31 222 TYR A C 1
ATOM 1730 O O . TYR A 1 222 ? -17.082 8.023 20.188 1.00 93.31 222 TYR A O 1
ATOM 1738 N N . ILE A 1 223 ? -14.939 7.390 19.919 1.00 91.56 223 ILE A N 1
ATOM 1739 C CA . ILE A 1 223 ? -14.565 7.428 21.345 1.00 91.56 223 ILE A CA 1
ATOM 1740 C C . ILE A 1 223 ? -14.810 8.823 21.933 1.00 91.56 223 ILE A C 1
ATOM 1742 O O . ILE A 1 223 ? -15.478 8.950 22.961 1.00 91.56 223 ILE A O 1
ATOM 1746 N N . ALA A 1 224 ? -14.345 9.872 21.245 1.00 88.25 224 ALA A N 1
ATOM 1747 C CA . ALA A 1 224 ? -14.517 11.258 21.681 1.00 88.25 224 ALA A CA 1
ATOM 1748 C C . ALA A 1 224 ? -15.998 11.653 21.813 1.00 88.25 224 ALA A C 1
ATOM 1750 O O . ALA A 1 224 ? -16.378 12.363 22.743 1.00 88.25 224 ALA A O 1
ATOM 1751 N N . ARG A 1 225 ? -16.857 11.165 20.909 1.00 85.94 225 ARG A N 1
ATOM 1752 C CA . ARG A 1 225 ? -18.307 11.421 20.951 1.00 85.94 225 ARG A CA 1
ATOM 1753 C C . ARG A 1 225 ? -19.030 10.683 22.063 1.00 85.94 225 ARG A C 1
ATOM 1755 O O . ARG A 1 225 ? -19.990 11.219 22.603 1.00 85.94 225 ARG A O 1
ATOM 1762 N N . MET A 1 226 ? -18.589 9.475 22.391 1.00 80.62 226 MET A N 1
ATOM 1763 C CA . MET A 1 226 ? -19.190 8.676 23.459 1.00 80.62 226 MET A CA 1
ATOM 1764 C C . MET A 1 226 ? -18.772 9.146 24.862 1.00 80.62 226 MET A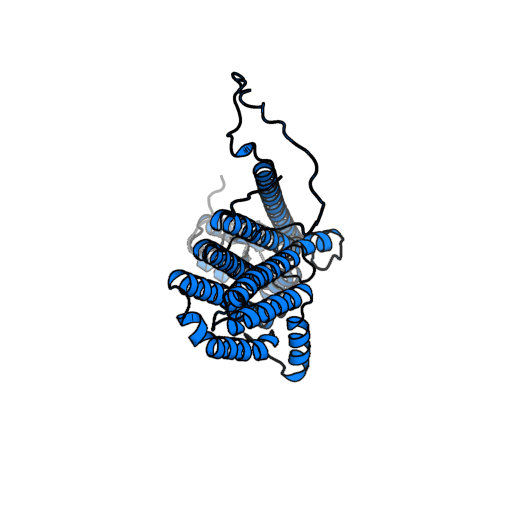 C 1
ATOM 1766 O O . MET A 1 226 ? -19.198 8.549 25.847 1.00 80.62 226 MET A O 1
ATOM 1770 N N . GLN A 1 227 ? -17.947 10.201 24.959 1.00 69.31 227 GLN A N 1
ATOM 1771 C CA . GLN A 1 227 ? -17.391 10.729 26.211 1.00 69.31 227 GLN A CA 1
ATOM 1772 C C . GLN A 1 227 ? -16.696 9.650 27.059 1.00 69.31 227 GLN A C 1
ATOM 1774 O O . GLN A 1 227 ? -16.654 9.734 28.287 1.00 69.31 227 GLN A O 1
ATOM 1779 N N . TYR A 1 228 ? -16.137 8.621 26.416 1.00 65.31 228 TYR A N 1
ATOM 1780 C CA . TYR A 1 228 ? -15.378 7.603 27.127 1.00 65.31 228 TYR A CA 1
ATOM 1781 C C . TYR A 1 228 ? -14.068 8.217 27.632 1.00 65.31 228 TYR A C 1
ATOM 1783 O O . TYR A 1 228 ? -13.171 8.529 26.851 1.00 65.31 228 TYR A O 1
ATOM 1791 N N . ALA A 1 229 ? -13.957 8.394 28.949 1.00 57.25 229 ALA A N 1
ATOM 1792 C CA . ALA A 1 229 ? -12.711 8.779 29.594 1.00 57.25 229 ALA A CA 1
ATOM 1793 C C . ALA A 1 229 ? -11.829 7.535 29.768 1.00 57.25 229 ALA A C 1
ATOM 1795 O O . ALA A 1 229 ? -12.146 6.642 30.558 1.00 57.25 229 ALA A O 1
ATOM 1796 N N . VAL A 1 230 ? -10.717 7.475 29.034 1.00 56.44 230 VAL A N 1
ATOM 1797 C CA . VAL A 1 230 ? -9.661 6.491 29.287 1.00 56.44 230 VAL A CA 1
ATOM 1798 C C . VAL A 1 230 ? -8.795 7.044 30.413 1.00 56.44 230 VAL A C 1
ATOM 1800 O O . VAL A 1 230 ? -7.976 7.932 30.201 1.00 56.44 230 VAL A O 1
ATOM 1803 N N . ALA A 1 231 ? -9.011 6.550 31.630 1.00 55.94 231 ALA A N 1
ATOM 1804 C CA . ALA A 1 231 ? -8.158 6.851 32.769 1.00 55.94 231 ALA A CA 1
ATOM 1805 C C . ALA A 1 231 ? -7.237 5.656 33.029 1.00 55.94 231 ALA A C 1
ATOM 1807 O O . ALA A 1 231 ? -7.705 4.577 33.392 1.00 55.94 231 ALA A O 1
ATOM 1808 N N . LEU A 1 232 ? -5.927 5.856 32.877 1.00 48.03 232 LEU A N 1
ATOM 1809 C CA . LEU A 1 232 ? -4.936 4.967 33.474 1.00 48.03 232 LEU A CA 1
ATOM 1810 C C . LEU A 1 232 ? -4.952 5.246 34.977 1.00 48.03 232 LEU A C 1
ATOM 1812 O O . LEU A 1 232 ? -4.397 6.242 35.434 1.00 48.03 232 LEU A O 1
ATOM 1816 N N . VAL A 1 233 ? -5.666 4.420 35.737 1.00 51.12 233 VAL A N 1
ATOM 1817 C CA . VAL A 1 233 ? -5.648 4.487 37.200 1.00 51.12 233 VAL A CA 1
ATOM 1818 C C . VAL A 1 233 ? -4.564 3.521 37.670 1.00 51.12 233 VAL A C 1
ATOM 1820 O O . VAL A 1 233 ? -4.752 2.314 37.519 1.00 51.12 233 VAL A O 1
ATOM 1823 N N . PRO A 1 234 ? -3.434 3.998 38.226 1.00 51.41 234 PRO A N 1
ATOM 1824 C CA . PRO A 1 234 ? -2.502 3.111 38.900 1.00 51.41 234 PRO A CA 1
ATOM 1825 C C . PRO A 1 234 ? -3.248 2.489 40.080 1.00 51.41 234 PRO A C 1
ATOM 1827 O O . PRO A 1 234 ? -3.678 3.204 40.986 1.00 51.41 234 PRO A O 1
ATOM 1830 N N . SER A 1 235 ? -3.444 1.172 40.078 1.00 45.50 235 SER A N 1
ATOM 1831 C CA . SER A 1 235 ? -3.965 0.455 41.241 1.00 45.50 235 SER A CA 1
ATOM 1832 C C . SER A 1 235 ? -2.851 0.318 42.278 1.00 45.50 235 SER A C 1
ATOM 1834 O O . SER A 1 235 ? -2.312 -0.762 42.499 1.00 45.50 235 SER A O 1
ATOM 1836 N N . LEU A 1 236 ? -2.455 1.435 42.878 1.00 48.81 236 LEU A N 1
ATOM 1837 C CA . LEU A 1 236 ? -1.602 1.440 44.053 1.00 48.81 236 LEU A CA 1
ATOM 1838 C C . LEU A 1 236 ? -2.471 1.875 45.227 1.00 48.81 236 LEU A C 1
ATOM 1840 O O . LEU A 1 236 ? -2.706 3.059 45.448 1.00 48.81 236 LEU A O 1
ATOM 1844 N N . THR A 1 237 ? -2.980 0.894 45.972 1.00 50.09 237 THR A N 1
ATOM 1845 C CA . THR A 1 237 ? -3.442 1.110 47.343 1.00 50.09 237 THR A CA 1
ATOM 1846 C C . THR A 1 237 ? -2.221 1.440 48.193 1.00 50.09 237 THR A C 1
ATOM 1848 O O . THR A 1 237 ? -1.567 0.545 48.724 1.00 50.09 237 THR A O 1
ATOM 1851 N N . VAL A 1 238 ? -1.891 2.722 48.289 1.00 52.59 238 VAL A N 1
ATOM 1852 C CA . VAL A 1 238 ? -0.966 3.243 49.296 1.00 52.59 238 VAL A CA 1
ATOM 1853 C C . VAL A 1 238 ? -1.800 4.106 50.246 1.00 52.59 238 VAL A C 1
ATOM 1855 O O . VAL A 1 238 ? -2.510 4.990 49.763 1.00 52.59 238 VAL A O 1
ATOM 1858 N N . PRO A 1 239 ? -1.788 3.846 51.567 1.00 44.78 239 PRO A N 1
ATOM 1859 C CA . PRO A 1 239 ? -2.429 4.724 52.538 1.00 44.78 239 PRO A CA 1
ATOM 1860 C C . PRO A 1 239 ? -1.738 6.087 52.497 1.00 44.78 239 PRO A C 1
ATOM 1862 O O . PRO A 1 239 ? -0.531 6.177 52.720 1.00 44.78 239 PRO A O 1
ATOM 1865 N N . ASP A 1 240 ? -2.493 7.134 52.176 1.00 42.28 240 ASP A N 1
ATOM 1866 C CA . ASP A 1 240 ? -1.968 8.490 52.083 1.00 42.28 240 ASP A CA 1
ATOM 1867 C C . ASP A 1 240 ? -1.878 9.117 53.481 1.00 42.28 240 ASP A C 1
ATOM 1869 O O . ASP A 1 240 ? -2.883 9.440 54.118 1.00 42.28 240 ASP A O 1
ATOM 1873 N N . THR A 1 241 ? -0.647 9.265 53.964 1.00 44.28 241 THR A N 1
ATOM 1874 C CA . THR A 1 241 ? -0.283 10.260 54.970 1.00 44.28 241 THR A CA 1
ATOM 1875 C C . THR A 1 241 ? 0.705 11.224 54.324 1.00 44.28 241 THR A C 1
ATOM 1877 O O . THR A 1 241 ? 1.900 10.926 54.292 1.00 44.28 241 THR A O 1
ATOM 1880 N N . ARG A 1 242 ? 0.254 12.396 53.876 1.00 38.34 242 ARG A N 1
ATOM 1881 C CA . ARG A 1 242 ? 0.560 13.694 54.512 1.00 38.34 242 ARG A CA 1
ATOM 1882 C C . ARG A 1 242 ? 0.167 14.885 53.636 1.00 38.34 242 ARG A C 1
ATOM 1884 O O . ARG A 1 242 ? 0.106 14.828 52.416 1.00 38.34 242 ARG A O 1
ATOM 1891 N N . GLU A 1 243 ? -0.095 15.957 54.367 1.00 39.28 243 GLU A N 1
ATOM 1892 C CA . GLU A 1 243 ? -0.574 17.279 53.995 1.00 39.28 243 GLU A CA 1
ATOM 1893 C C . GLU A 1 243 ? 0.310 18.075 53.019 1.00 39.28 243 GLU A C 1
ATOM 1895 O O . GLU A 1 243 ? 1.530 17.942 52.997 1.00 39.28 243 GLU A O 1
ATOM 1900 N N . SER A 1 244 ? -0.387 18.956 52.288 1.00 38.91 244 SER A N 1
ATOM 1901 C CA . SER A 1 244 ? -0.042 20.321 51.849 1.00 38.91 244 SER A CA 1
ATOM 1902 C C . SER A 1 244 ? 1.406 20.656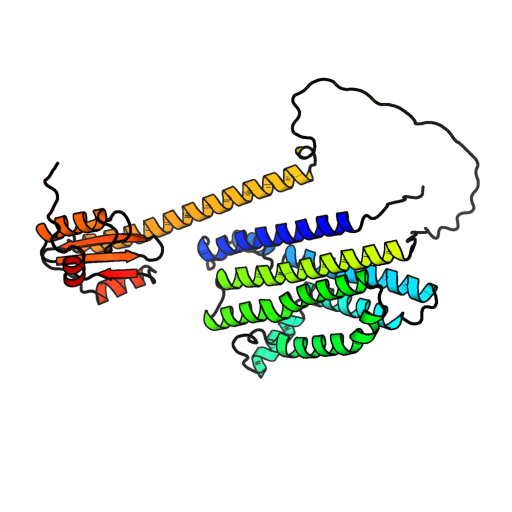 51.469 1.00 38.91 244 SER A C 1
ATOM 1904 O O . SER A 1 244 ? 2.254 20.716 52.349 1.00 38.91 244 SER A O 1
ATOM 1906 N N . THR A 1 245 ? 1.593 21.143 50.234 1.00 34.44 245 THR A N 1
ATOM 1907 C CA . THR A 1 245 ? 2.010 22.544 50.012 1.00 34.44 245 THR A CA 1
ATOM 1908 C C . THR A 1 245 ? 1.498 23.019 48.650 1.00 34.44 245 THR A C 1
ATOM 1910 O O . THR A 1 245 ? 1.828 22.453 47.609 1.00 34.44 245 THR A O 1
ATOM 1913 N N . THR A 1 246 ? 0.675 24.062 48.669 1.00 37.41 246 THR A N 1
ATOM 1914 C CA . THR A 1 246 ? 0.337 24.901 47.515 1.00 37.41 246 THR A CA 1
ATOM 1915 C C . THR A 1 246 ? 1.376 26.014 47.435 1.00 37.41 246 THR A C 1
ATOM 1917 O O . THR A 1 246 ? 1.667 26.601 48.468 1.00 37.41 246 THR A O 1
ATOM 1920 N N . GLU A 1 247 ? 1.881 26.299 46.233 1.00 37.78 247 GLU A N 1
ATOM 1921 C CA . GLU A 1 247 ? 2.299 27.611 45.701 1.00 37.78 247 GLU A CA 1
ATOM 1922 C C . GLU A 1 247 ? 3.567 27.536 44.838 1.00 37.78 247 GLU A C 1
ATOM 1924 O O . GLU A 1 247 ? 4.485 26.767 45.091 1.00 37.78 247 GLU A O 1
ATOM 1929 N N . GLN A 1 248 ? 3.582 28.439 43.852 1.00 34.81 248 GLN A N 1
ATOM 1930 C CA . GLN A 1 248 ? 4.687 28.844 42.979 1.00 34.81 248 GLN A CA 1
ATOM 1931 C C . GLN A 1 248 ? 4.942 27.965 41.749 1.00 34.81 248 GLN A C 1
ATOM 1933 O O . GLN A 1 248 ? 5.583 26.924 41.807 1.00 34.81 248 GLN A O 1
ATOM 1938 N N . LEU A 1 249 ? 4.482 28.460 40.592 1.00 34.34 249 LEU A N 1
ATOM 1939 C CA . LEU A 1 249 ? 5.362 28.949 39.518 1.00 34.34 249 LEU A CA 1
ATOM 1940 C C . LEU A 1 249 ?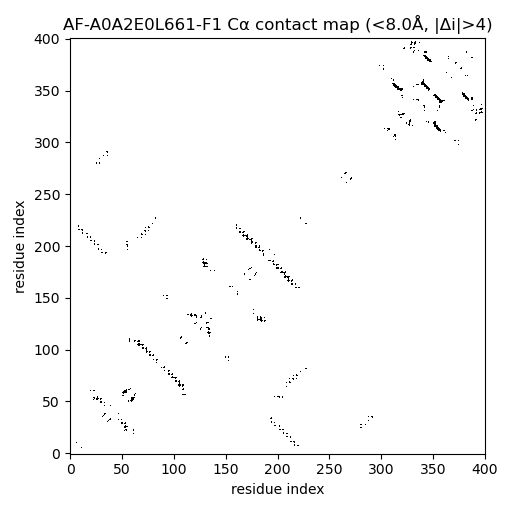 4.503 29.498 38.364 1.00 34.34 249 LEU A C 1
ATOM 1942 O O . LEU A 1 249 ? 4.129 28.794 37.428 1.00 34.34 249 LEU A O 1
ATOM 1946 N N . HIS A 1 250 ? 4.190 30.792 38.446 1.00 38.28 250 HIS A N 1
ATOM 1947 C CA . HIS A 1 250 ? 3.772 31.593 37.302 1.00 38.28 250 HIS A CA 1
ATOM 1948 C C . HIS A 1 250 ? 4.868 32.608 36.971 1.00 38.28 250 HIS A C 1
ATOM 1950 O O . HIS A 1 250 ? 5.408 33.253 37.861 1.00 38.28 250 HIS A O 1
ATOM 1956 N N . ALA A 1 251 ? 5.056 32.783 35.662 1.00 38.44 251 ALA A N 1
ATOM 1957 C CA . ALA A 1 251 ? 5.663 33.922 34.981 1.00 38.44 251 ALA A CA 1
ATOM 1958 C C . ALA A 1 251 ? 7.195 34.027 34.990 1.00 38.44 251 ALA A C 1
ATOM 1960 O O . ALA A 1 251 ? 7.781 34.799 35.736 1.00 38.44 251 ALA A O 1
ATOM 1961 N N . GLU A 1 252 ? 7.811 33.417 33.976 1.00 34.47 252 GLU A N 1
ATOM 1962 C CA . GLU A 1 252 ? 9.000 34.002 33.359 1.00 34.47 252 GLU A CA 1
ATOM 1963 C C . GLU A 1 252 ? 8.825 34.014 31.835 1.00 34.47 252 GLU A C 1
ATOM 1965 O O . GLU A 1 252 ? 8.979 33.016 31.132 1.00 34.47 252 GLU A O 1
ATOM 1970 N N . ARG A 1 253 ? 8.382 35.167 31.323 1.00 34.56 253 ARG A N 1
ATOM 1971 C CA . ARG A 1 253 ? 8.279 35.465 29.893 1.00 34.56 253 ARG A CA 1
ATOM 1972 C C . ARG A 1 253 ? 9.435 36.399 29.552 1.00 34.56 253 ARG A C 1
ATOM 1974 O O . ARG A 1 253 ? 9.273 37.615 29.585 1.00 34.56 253 ARG A O 1
ATOM 1981 N N . ALA A 1 254 ? 10.594 35.825 29.248 1.00 35.16 254 ALA A N 1
ATOM 1982 C CA . ALA A 1 254 ? 11.727 36.572 28.723 1.00 35.16 254 ALA A CA 1
ATOM 1983 C C . ALA A 1 254 ? 11.518 36.860 27.227 1.00 35.16 254 ALA A C 1
ATOM 1985 O O . ALA A 1 254 ? 11.289 35.960 26.416 1.00 35.16 254 ALA A O 1
ATOM 1986 N N . GLN A 1 255 ? 11.561 38.144 26.882 1.00 39.84 255 GLN A N 1
ATOM 1987 C CA . GLN A 1 255 ? 11.703 38.642 25.520 1.00 39.84 255 GLN A CA 1
ATOM 1988 C C . GLN A 1 255 ? 13.164 38.466 25.086 1.00 39.84 255 GLN A C 1
ATOM 1990 O O . GLN A 1 255 ? 14.068 38.847 25.826 1.00 39.84 255 GLN A O 1
ATOM 1995 N N . THR A 1 256 ? 13.398 37.962 23.876 1.00 38.81 256 THR A N 1
ATOM 1996 C CA . THR A 1 256 ? 14.693 38.063 23.186 1.00 38.81 256 THR A CA 1
ATOM 1997 C C . THR A 1 256 ? 14.521 38.826 21.870 1.00 38.81 256 THR A C 1
ATOM 1999 O O . THR A 1 256 ? 13.544 38.584 21.153 1.00 38.81 256 THR A O 1
ATOM 2002 N N . PRO A 1 257 ? 15.424 39.772 21.548 1.00 45.62 257 PRO A N 1
ATOM 2003 C CA . PRO A 1 257 ? 15.318 40.613 20.364 1.00 45.62 257 PRO A CA 1
ATOM 2004 C C . PRO A 1 257 ? 16.010 40.001 19.134 1.00 45.62 257 PRO A C 1
ATOM 2006 O O . PRO A 1 257 ? 16.985 39.267 19.249 1.00 45.62 257 PRO A O 1
ATOM 2009 N N . GLY A 1 258 ? 15.508 40.389 17.958 1.00 47.16 258 GLY A N 1
ATOM 2010 C CA . GLY A 1 258 ? 16.288 40.684 16.750 1.00 47.16 258 GLY A CA 1
ATOM 2011 C C . GLY A 1 258 ? 17.318 39.658 16.272 1.00 47.16 258 GLY A C 1
ATOM 2012 O O . GLY A 1 258 ? 18.504 39.791 16.538 1.00 47.16 258 GLY A O 1
ATOM 2013 N N . GLY A 1 259 ? 16.879 38.737 15.419 1.00 43.44 259 GLY A N 1
ATOM 2014 C CA . GLY A 1 259 ? 17.731 38.007 14.483 1.00 43.44 259 GLY A CA 1
ATOM 2015 C C . GLY A 1 259 ? 16.847 37.477 13.364 1.00 43.44 259 GLY A C 1
ATOM 2016 O O . GLY A 1 259 ? 15.764 36.964 13.655 1.00 43.44 259 GLY A O 1
ATOM 2017 N N . GLN A 1 260 ? 17.243 37.666 12.101 1.00 55.66 260 GLN A N 1
ATOM 2018 C CA . GLN A 1 260 ? 16.510 37.143 10.943 1.00 55.66 260 GLN A CA 1
ATOM 2019 C C . GLN A 1 260 ? 16.356 35.632 11.121 1.00 55.66 260 GLN A C 1
ATOM 2021 O O . GLN A 1 260 ? 17.303 34.867 10.966 1.00 55.66 260 GLN A O 1
ATOM 2026 N N . SER A 1 261 ? 15.173 35.223 11.567 1.00 48.62 261 SER A N 1
ATOM 2027 C CA . SER A 1 261 ? 14.907 33.863 11.997 1.00 48.62 261 SER A CA 1
ATOM 2028 C C . SER A 1 261 ? 14.158 33.152 10.893 1.00 48.62 261 SER A C 1
ATOM 2030 O O . SER A 1 261 ? 13.130 33.618 10.400 1.00 48.62 261 SER A O 1
ATOM 2032 N N . MET A 1 262 ? 14.704 32.002 10.517 1.00 50.44 262 MET A N 1
ATOM 2033 C CA . MET A 1 262 ? 14.049 31.018 9.671 1.00 50.44 262 MET A CA 1
ATOM 2034 C C . MET A 1 262 ? 12.600 30.802 10.163 1.00 50.44 262 MET A C 1
ATOM 2036 O O . MET A 1 262 ? 12.381 30.783 11.382 1.00 50.44 262 MET A O 1
ATOM 2040 N N . PRO A 1 263 ? 11.604 30.665 9.268 1.00 60.47 263 PRO A N 1
ATOM 2041 C CA . PRO A 1 263 ? 10.195 30.565 9.645 1.00 60.47 263 PRO A CA 1
ATOM 2042 C C . PRO A 1 263 ? 9.953 29.541 10.764 1.00 60.47 263 PRO A C 1
ATOM 2044 O O . PRO A 1 263 ? 10.485 28.438 10.725 1.00 60.47 263 PRO A O 1
ATOM 2047 N N . ARG A 1 264 ? 9.104 29.854 11.751 1.00 60.16 264 ARG A N 1
ATOM 2048 C CA . ARG A 1 264 ? 8.857 28.997 12.937 1.00 60.16 264 ARG A CA 1
ATOM 2049 C C . ARG A 1 264 ? 8.421 27.554 12.632 1.00 60.16 264 ARG A C 1
ATOM 2051 O O . ARG A 1 264 ? 8.540 26.692 13.498 1.00 60.16 264 ARG A O 1
ATOM 2058 N N . TRP A 1 265 ? 7.908 27.277 11.433 1.00 55.94 265 TRP A N 1
ATOM 2059 C CA . TRP A 1 265 ? 7.593 25.915 10.999 1.00 55.94 265 TRP A CA 1
ATOM 2060 C C . TRP A 1 265 ? 8.857 25.100 10.660 1.00 55.94 265 TRP A C 1
ATOM 2062 O O . TRP A 1 265 ? 8.896 23.920 10.986 1.00 55.94 265 TRP A O 1
ATOM 2072 N N . LEU A 1 266 ? 9.917 25.739 10.147 1.00 51.22 266 LEU A N 1
ATOM 2073 C CA . LEU A 1 266 ? 11.238 25.150 9.865 1.00 51.22 266 LEU A CA 1
ATOM 2074 C C . LEU A 1 266 ? 12.071 24.843 11.121 1.00 51.22 266 LEU A C 1
ATOM 2076 O O . LEU A 1 266 ? 13.058 24.126 11.037 1.00 51.22 266 LEU A O 1
ATOM 2080 N N . GLN A 1 267 ? 11.685 25.352 12.293 1.00 51.34 267 GLN A N 1
ATOM 2081 C CA . GLN A 1 267 ? 12.397 25.110 13.559 1.00 51.34 267 GLN A CA 1
ATOM 2082 C C . GLN A 1 267 ? 11.977 23.808 14.256 1.00 51.34 267 GLN A C 1
ATOM 2084 O O . GLN A 1 267 ? 12.482 23.478 15.327 1.00 51.34 267 GLN A O 1
ATOM 2089 N N . ARG A 1 268 ? 11.022 23.066 13.687 1.00 70.06 268 ARG A N 1
ATOM 2090 C CA . ARG A 1 268 ? 10.624 21.764 14.220 1.00 70.06 268 ARG A CA 1
ATOM 2091 C C . ARG A 1 268 ? 11.608 20.714 13.694 1.00 70.06 268 ARG A C 1
ATOM 2093 O O . ARG A 1 268 ? 11.729 20.615 12.476 1.00 70.06 268 ARG A O 1
ATOM 2100 N N . PRO A 1 269 ? 12.251 19.896 14.549 1.00 64.62 269 PRO A N 1
ATOM 2101 C CA . PRO A 1 269 ? 13.212 18.879 14.103 1.00 64.62 269 PRO A CA 1
ATOM 2102 C C . PRO A 1 269 ? 12.616 17.942 13.041 1.00 64.62 269 PRO A C 1
ATOM 2104 O O . PRO A 1 269 ? 13.290 17.583 12.087 1.00 64.62 269 PRO A O 1
ATOM 2107 N N . VAL A 1 270 ? 11.312 17.662 13.132 1.00 60.28 270 VAL A N 1
ATOM 2108 C CA . VAL A 1 270 ? 10.551 16.898 12.130 1.00 60.28 270 VAL A CA 1
ATOM 2109 C C . VAL A 1 270 ? 10.574 17.547 10.741 1.00 60.28 270 VAL A C 1
ATOM 2111 O O . VAL A 1 270 ? 10.739 16.852 9.751 1.00 60.28 270 VAL A O 1
ATOM 2114 N N . VAL A 1 271 ? 10.439 18.873 10.642 1.00 67.25 271 VAL A N 1
ATOM 2115 C CA . VAL A 1 271 ? 10.443 19.570 9.344 1.00 67.25 271 VAL A CA 1
ATOM 2116 C C . VAL A 1 271 ? 11.831 19.552 8.715 1.00 67.25 271 VAL A C 1
ATOM 2118 O O . VAL A 1 271 ? 11.946 19.380 7.507 1.00 67.25 271 VAL A O 1
ATOM 2121 N N . ILE A 1 272 ? 12.880 19.682 9.528 1.00 70.25 272 ILE A N 1
ATOM 2122 C CA . ILE A 1 272 ? 14.265 19.581 9.056 1.00 70.25 272 ILE A CA 1
ATOM 2123 C C . ILE A 1 272 ? 14.533 18.173 8.516 1.00 70.25 272 ILE A C 1
ATOM 2125 O O . ILE A 1 272 ? 15.061 18.046 7.418 1.00 70.25 272 ILE A O 1
ATOM 2129 N N . ILE A 1 273 ? 14.115 17.131 9.240 1.00 68.00 273 ILE A N 1
ATOM 2130 C CA . ILE A 1 273 ? 14.250 15.735 8.798 1.00 68.00 273 ILE A CA 1
ATOM 2131 C C . ILE A 1 273 ? 13.509 15.515 7.474 1.00 68.00 273 ILE A C 1
ATOM 2133 O O . ILE A 1 273 ? 14.100 15.001 6.532 1.00 68.00 273 ILE A O 1
ATOM 2137 N N . VAL A 1 274 ? 12.257 15.972 7.357 1.00 68.31 274 VAL A N 1
ATOM 2138 C CA . VAL A 1 274 ? 11.483 15.857 6.108 1.00 68.31 274 VAL A CA 1
ATOM 2139 C C . VAL A 1 274 ? 12.180 16.571 4.948 1.00 68.31 274 VAL A C 1
ATOM 2141 O O . VAL A 1 274 ? 12.296 16.001 3.870 1.00 68.31 274 VAL A O 1
ATOM 2144 N N . LEU A 1 275 ? 12.682 17.792 5.156 1.00 71.75 275 LEU A N 1
ATOM 2145 C CA . LEU A 1 275 ? 13.405 18.530 4.116 1.00 71.75 275 LEU A CA 1
ATOM 2146 C C . LEU A 1 275 ? 14.697 17.826 3.700 1.00 71.75 275 LEU A C 1
ATOM 2148 O O . LEU A 1 275 ? 14.976 17.747 2.508 1.00 71.75 275 LEU A O 1
ATOM 2152 N N . LEU A 1 276 ? 15.462 17.294 4.657 1.00 73.38 276 LEU A N 1
ATOM 2153 C CA . LEU A 1 276 ? 16.667 16.519 4.364 1.00 73.38 276 LEU A CA 1
ATOM 2154 C C . LEU A 1 276 ? 16.341 15.287 3.529 1.00 73.38 276 LEU A C 1
ATOM 2156 O O . LEU A 1 276 ? 17.054 15.007 2.572 1.00 73.38 276 LEU A O 1
ATOM 2160 N N . ILE A 1 277 ? 15.246 14.595 3.845 1.00 71.81 277 ILE A N 1
ATOM 2161 C CA . ILE A 1 277 ? 14.837 13.429 3.073 1.00 71.81 277 ILE A CA 1
ATOM 2162 C C . ILE A 1 277 ? 14.379 13.842 1.671 1.00 71.81 277 ILE A C 1
ATOM 2164 O O . ILE A 1 277 ? 14.799 13.225 0.700 1.00 71.81 277 ILE A O 1
ATOM 2168 N N . VAL A 1 278 ? 13.586 14.906 1.519 1.00 73.00 278 VAL A N 1
ATOM 2169 C CA . VAL A 1 278 ? 13.181 15.407 0.190 1.00 73.00 278 VAL A CA 1
ATOM 2170 C C . VAL A 1 278 ? 14.400 15.774 -0.659 1.00 73.00 278 VAL A C 1
ATOM 2172 O O . VAL A 1 278 ? 14.469 15.396 -1.825 1.00 73.00 278 VAL A O 1
ATOM 2175 N N . VAL A 1 279 ? 15.383 16.467 -0.078 1.00 76.88 279 VAL A N 1
ATOM 2176 C CA . VAL A 1 279 ? 16.630 16.820 -0.774 1.00 76.88 279 VAL A CA 1
ATOM 2177 C C . VAL A 1 279 ? 17.438 15.571 -1.126 1.00 76.88 279 VAL A C 1
ATOM 2179 O O . VAL A 1 279 ? 17.928 15.476 -2.248 1.00 76.88 279 VAL A O 1
ATOM 2182 N N . ALA A 1 280 ? 17.549 14.607 -0.208 1.00 74.69 280 ALA A N 1
ATOM 2183 C CA . ALA A 1 280 ? 18.237 13.345 -0.461 1.00 74.69 280 ALA A CA 1
ATOM 2184 C C . ALA A 1 280 ? 17.580 12.578 -1.615 1.00 74.69 280 ALA A C 1
ATOM 2186 O O . ALA A 1 280 ? 18.279 12.160 -2.527 1.00 74.69 280 ALA A O 1
ATOM 2187 N N . ASN A 1 281 ? 16.248 12.486 -1.634 1.00 72.12 281 ASN A N 1
ATOM 2188 C CA . ASN A 1 281 ? 15.492 11.862 -2.720 1.00 72.12 281 ASN A CA 1
ATOM 2189 C C . ASN A 1 281 ? 15.668 12.585 -4.052 1.00 72.12 281 ASN A C 1
ATOM 2191 O O . ASN A 1 281 ? 15.908 11.942 -5.066 1.00 72.12 281 ASN A O 1
ATOM 2195 N N . ALA A 1 282 ? 15.603 13.918 -4.061 1.00 72.81 282 ALA A N 1
ATOM 2196 C CA . ALA A 1 282 ? 15.835 14.693 -5.276 1.00 72.81 282 ALA A CA 1
ATOM 2197 C C . ALA A 1 282 ? 17.253 14.465 -5.826 1.00 72.81 282 ALA A C 1
ATOM 2199 O O . ALA A 1 282 ? 17.427 14.290 -7.032 1.00 72.81 282 ALA A O 1
ATOM 2200 N N . ALA A 1 283 ? 18.260 14.415 -4.949 1.00 76.31 283 ALA A N 1
ATOM 2201 C CA . ALA A 1 283 ? 19.632 14.092 -5.332 1.00 76.31 283 ALA A CA 1
ATOM 2202 C C . ALA A 1 283 ? 19.754 12.657 -5.870 1.00 76.31 283 ALA A C 1
ATOM 2204 O O . ALA A 1 283 ? 20.421 12.447 -6.879 1.00 76.31 283 ALA A O 1
ATOM 2205 N N . LEU A 1 284 ? 19.072 11.699 -5.239 1.00 73.94 284 LEU A N 1
ATOM 2206 C CA . LEU A 1 284 ? 19.050 10.293 -5.634 1.00 73.94 284 LEU A CA 1
ATOM 2207 C C . LEU A 1 284 ? 18.429 10.104 -7.026 1.00 73.94 284 LEU A C 1
ATOM 2209 O O . LEU A 1 284 ? 19.033 9.471 -7.883 1.00 73.94 284 LEU A O 1
ATOM 2213 N N . VAL A 1 285 ? 17.271 10.725 -7.278 1.00 72.81 285 VAL A N 1
ATOM 2214 C CA . VAL A 1 285 ? 16.595 10.721 -8.587 1.00 72.81 285 VAL A CA 1
ATOM 2215 C C . VAL A 1 285 ? 17.452 11.416 -9.643 1.00 72.81 285 VAL A C 1
ATOM 2217 O O . VAL A 1 285 ? 17.585 10.926 -10.758 1.00 72.81 285 VAL A O 1
ATOM 2220 N N . THR A 1 286 ? 18.085 12.540 -9.304 1.00 72.50 286 THR A N 1
ATOM 2221 C CA . THR A 1 286 ? 18.981 13.230 -10.246 1.00 72.50 286 THR A CA 1
ATOM 2222 C C . THR A 1 286 ? 20.168 12.339 -10.610 1.00 72.50 286 THR A C 1
ATOM 2224 O O . THR A 1 286 ? 20.498 12.201 -11.785 1.00 72.50 286 THR A O 1
ATOM 2227 N N . TRP A 1 287 ? 20.779 11.685 -9.620 1.00 79.00 287 TRP A N 1
ATOM 2228 C CA . TRP A 1 287 ? 21.860 10.729 -9.840 1.00 79.00 287 TRP A CA 1
ATOM 2229 C C . TRP A 1 287 ? 21.405 9.529 -10.692 1.00 79.00 287 TRP A C 1
ATOM 2231 O O . TRP A 1 287 ? 22.084 9.175 -11.655 1.00 79.00 287 TRP A O 1
ATOM 2241 N N . ALA A 1 288 ? 20.226 8.971 -10.415 1.00 66.88 288 ALA A N 1
ATOM 2242 C CA . ALA A 1 288 ? 19.606 7.896 -11.192 1.00 66.88 288 ALA A CA 1
ATOM 2243 C C . ALA A 1 288 ? 19.501 8.243 -12.683 1.00 66.88 288 ALA A C 1
ATOM 2245 O O . ALA A 1 288 ? 19.982 7.506 -13.544 1.00 66.88 288 ALA A O 1
ATOM 2246 N N . LEU A 1 289 ? 18.934 9.417 -12.973 1.00 68.88 289 LEU A N 1
ATOM 2247 C CA . LEU A 1 289 ? 18.762 9.914 -14.336 1.00 68.88 289 LEU A CA 1
ATOM 2248 C C . LEU A 1 289 ? 20.112 10.122 -15.035 1.00 68.88 289 LEU A C 1
ATOM 2250 O O . LEU A 1 289 ? 20.240 9.826 -16.223 1.00 68.88 289 LEU A O 1
ATOM 2254 N N . THR A 1 290 ? 21.146 10.571 -14.311 1.00 70.25 290 THR A N 1
ATOM 2255 C CA . THR A 1 290 ? 22.496 10.698 -14.890 1.00 70.25 290 THR A CA 1
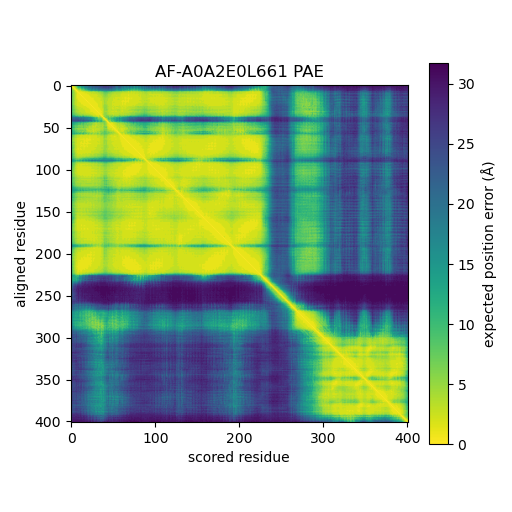ATOM 2256 C C . THR A 1 290 ? 23.137 9.352 -15.221 1.00 70.25 290 THR A C 1
ATOM 2258 O O . THR A 1 290 ? 23.803 9.242 -16.249 1.00 70.25 290 THR A O 1
ATOM 2261 N N . GLN A 1 291 ? 22.912 8.320 -14.403 1.00 68.62 291 GLN A N 1
ATOM 2262 C CA . GLN A 1 291 ? 23.442 6.977 -14.655 1.00 68.62 291 GLN A CA 1
ATOM 2263 C C . GLN A 1 291 ? 22.770 6.327 -15.864 1.00 68.62 291 GLN A C 1
ATOM 2265 O O . GLN A 1 291 ? 23.460 5.773 -16.718 1.00 68.62 291 GLN A O 1
ATOM 2270 N N . GLN A 1 292 ? 21.447 6.464 -15.981 1.00 61.66 292 GLN A N 1
ATOM 2271 C CA . GLN A 1 292 ? 20.690 5.965 -17.127 1.00 61.66 292 GLN A CA 1
ATOM 2272 C C . GLN A 1 292 ? 21.128 6.650 -18.429 1.00 61.66 292 GLN A C 1
ATOM 2274 O O . GLN A 1 292 ? 21.398 5.978 -19.422 1.00 61.66 292 GLN A O 1
ATOM 2279 N N . ALA A 1 293 ? 21.299 7.978 -18.414 1.00 58.66 293 ALA A N 1
ATOM 2280 C CA . ALA A 1 293 ? 21.839 8.713 -19.559 1.00 58.66 293 ALA A CA 1
ATOM 2281 C C . ALA A 1 293 ? 23.263 8.252 -19.929 1.00 58.66 293 ALA A C 1
ATOM 2283 O O . ALA A 1 293 ? 23.588 8.137 -21.110 1.00 58.66 293 ALA A O 1
ATOM 2284 N N . GLY A 1 294 ? 24.101 7.946 -18.932 1.00 59.16 294 GLY A N 1
ATOM 2285 C CA . GLY A 1 294 ? 25.445 7.401 -19.136 1.00 59.16 294 GLY A CA 1
ATOM 2286 C C . GLY A 1 294 ? 25.453 5.996 -19.749 1.00 59.16 294 GLY A C 1
ATOM 2287 O O . GLY A 1 294 ? 26.241 5.741 -20.658 1.00 59.16 294 GLY A O 1
ATOM 2288 N N . GLN A 1 295 ? 24.564 5.101 -19.301 1.00 58.16 295 GLN A N 1
ATOM 2289 C CA . GLN A 1 295 ? 24.413 3.756 -19.873 1.00 58.16 295 GLN A CA 1
ATOM 2290 C C . GLN A 1 295 ? 23.921 3.803 -21.320 1.00 58.16 295 GLN A C 1
ATOM 2292 O O . GLN A 1 295 ? 24.529 3.176 -22.183 1.00 58.16 295 GLN A O 1
ATOM 2297 N N . VAL A 1 296 ? 22.882 4.595 -21.602 1.00 57.84 296 VAL A N 1
ATOM 2298 C CA . VAL A 1 296 ? 22.364 4.779 -22.968 1.00 57.84 296 VAL A CA 1
ATOM 2299 C C . VAL A 1 296 ? 23.446 5.364 -23.881 1.00 57.84 296 VAL A C 1
ATOM 2301 O O . VAL A 1 296 ? 23.645 4.884 -24.994 1.00 57.84 296 VAL A O 1
ATOM 2304 N N . ALA A 1 297 ? 24.220 6.345 -23.403 1.00 60.31 297 ALA A N 1
ATOM 2305 C CA . ALA A 1 297 ? 25.346 6.888 -24.161 1.00 60.31 297 ALA A CA 1
ATOM 2306 C C . ALA A 1 297 ? 26.443 5.839 -24.432 1.00 60.31 297 ALA A C 1
ATOM 2308 O O . ALA A 1 297 ? 27.006 5.820 -25.525 1.00 60.31 297 ALA A O 1
ATOM 2309 N N . ALA A 1 298 ? 26.733 4.952 -23.475 1.00 59.72 298 ALA A N 1
ATOM 2310 C CA . ALA A 1 298 ? 27.724 3.889 -23.637 1.00 59.72 298 ALA A CA 1
ATOM 2311 C C . ALA A 1 298 ? 27.270 2.796 -24.621 1.00 59.72 298 ALA A C 1
ATOM 2313 O O . ALA A 1 298 ? 28.066 2.375 -25.462 1.00 59.72 298 ALA A O 1
ATOM 2314 N N . ILE A 1 299 ? 25.999 2.378 -24.557 1.00 58.66 299 ILE A N 1
ATOM 2315 C CA . ILE A 1 299 ? 25.390 1.431 -25.508 1.00 58.66 299 ILE A CA 1
ATOM 2316 C C . ILE A 1 299 ? 25.423 2.024 -26.920 1.00 58.66 299 ILE A C 1
ATOM 2318 O O . ILE A 1 299 ? 25.924 1.388 -27.850 1.00 58.66 299 ILE A O 1
ATOM 2322 N N . ASN A 1 300 ? 25.003 3.285 -27.065 1.00 68.56 300 ASN A N 1
ATOM 2323 C CA . ASN A 1 300 ? 25.061 3.996 -28.340 1.00 68.56 300 ASN A CA 1
ATOM 2324 C C . ASN A 1 300 ? 26.493 4.075 -28.878 1.00 68.56 300 ASN A C 1
ATOM 2326 O O . ASN A 1 300 ? 26.711 3.832 -30.062 1.00 68.56 300 ASN A O 1
ATOM 2330 N N . GLN A 1 301 ? 27.488 4.346 -28.027 1.00 72.69 301 GLN A N 1
ATOM 2331 C CA . GLN A 1 301 ? 28.884 4.400 -28.458 1.00 72.69 301 GLN A CA 1
ATOM 2332 C C . GLN A 1 301 ? 29.412 3.031 -28.912 1.00 72.69 301 GLN A C 1
ATOM 2334 O O . GLN A 1 301 ? 30.084 2.963 -29.936 1.00 72.69 301 GLN A O 1
ATOM 2339 N N . ALA A 1 302 ? 29.073 1.941 -28.215 1.00 74.81 302 ALA A N 1
ATOM 2340 C CA . ALA A 1 302 ? 29.472 0.587 -28.609 1.00 74.81 302 ALA A CA 1
ATOM 2341 C C . ALA A 1 302 ? 28.875 0.178 -29.968 1.00 74.81 302 ALA A C 1
ATOM 2343 O O . ALA A 1 302 ? 29.576 -0.385 -30.814 1.00 74.81 302 ALA A O 1
ATOM 2344 N N . ILE A 1 303 ? 27.603 0.521 -30.206 1.00 75.62 303 ILE A N 1
ATOM 2345 C CA . ILE A 1 303 ? 26.931 0.315 -31.495 1.00 75.62 303 ILE A CA 1
ATOM 2346 C C . ILE A 1 303 ? 27.608 1.158 -32.588 1.00 75.62 303 ILE A C 1
ATOM 2348 O O . ILE A 1 303 ? 27.912 0.637 -33.661 1.00 75.62 303 ILE A O 1
ATOM 2352 N N . ILE A 1 304 ? 27.898 2.437 -32.317 1.00 77.69 304 ILE A N 1
ATOM 2353 C CA . ILE A 1 304 ? 28.589 3.340 -33.254 1.00 77.69 304 ILE A CA 1
ATOM 2354 C C . ILE A 1 304 ? 29.984 2.811 -33.605 1.00 77.69 304 ILE A C 1
ATOM 2356 O O . ILE A 1 304 ? 30.360 2.820 -34.777 1.00 77.69 304 ILE A O 1
ATOM 2360 N N . ASP A 1 305 ? 30.751 2.338 -32.625 1.00 81.19 305 ASP A N 1
ATOM 2361 C CA . ASP A 1 305 ? 32.103 1.819 -32.843 1.00 81.19 305 ASP A CA 1
ATOM 2362 C C . ASP A 1 305 ? 32.076 0.537 -33.691 1.00 81.19 305 ASP A C 1
ATOM 2364 O O . ASP A 1 305 ? 32.884 0.383 -34.611 1.00 81.19 305 ASP A O 1
ATOM 2368 N N . GLN A 1 306 ? 31.102 -0.349 -33.453 1.00 81.94 306 GLN A N 1
ATOM 2369 C CA . GLN A 1 306 ? 30.899 -1.548 -34.267 1.00 81.94 306 GLN A CA 1
ATOM 2370 C C . GLN A 1 306 ? 30.455 -1.206 -35.698 1.00 81.94 306 GLN A C 1
ATOM 2372 O O . GLN A 1 306 ? 30.932 -1.821 -36.648 1.00 81.94 306 GLN A O 1
ATOM 2377 N N . LEU A 1 307 ? 29.592 -0.201 -35.873 1.00 82.06 307 LEU A N 1
ATOM 2378 C CA . LEU A 1 307 ? 29.149 0.276 -37.187 1.00 82.06 307 LEU A CA 1
ATOM 2379 C C . LEU A 1 307 ? 30.280 0.934 -37.983 1.00 82.06 307 LEU A C 1
ATOM 2381 O O . LEU A 1 307 ? 30.439 0.658 -39.169 1.00 82.06 307 LEU A O 1
ATOM 2385 N N . ARG A 1 308 ? 31.117 1.747 -37.329 1.00 79.31 308 ARG A N 1
ATOM 2386 C CA . ARG A 1 308 ? 32.302 2.357 -37.955 1.00 79.31 308 ARG A CA 1
ATOM 2387 C C . ARG A 1 308 ? 33.329 1.320 -38.401 1.00 79.31 308 ARG A C 1
ATOM 2389 O O . ARG A 1 308 ? 34.048 1.563 -39.365 1.00 79.31 308 ARG A O 1
ATOM 2396 N N . ALA A 1 309 ? 33.386 0.157 -37.750 1.00 81.81 309 ALA A N 1
ATOM 2397 C CA . ALA A 1 309 ? 34.244 -0.944 -38.187 1.00 81.81 309 ALA A CA 1
ATOM 2398 C C . ALA A 1 309 ? 33.839 -1.526 -39.557 1.00 81.81 309 ALA A C 1
ATOM 2400 O O . ALA A 1 309 ? 34.649 -2.206 -40.185 1.00 81.81 309 ALA A O 1
ATOM 2401 N N . PHE A 1 310 ? 32.621 -1.242 -40.034 1.00 81.81 310 PHE A N 1
ATOM 2402 C CA . PHE A 1 310 ? 32.124 -1.647 -41.350 1.00 81.81 310 PHE A CA 1
ATOM 2403 C C . PHE A 1 310 ? 32.337 -0.593 -42.455 1.00 81.81 310 PHE A C 1
ATOM 2405 O O . PHE A 1 310 ? 31.734 -0.717 -43.514 1.00 81.81 310 PHE A O 1
ATOM 2412 N N . ASP A 1 311 ? 33.177 0.425 -42.226 1.00 82.00 311 ASP A N 1
ATOM 2413 C CA . ASP A 1 311 ? 33.414 1.544 -43.164 1.00 82.00 311 ASP A CA 1
ATOM 2414 C C . ASP A 1 311 ? 32.136 2.335 -43.505 1.00 82.00 311 ASP A C 1
ATOM 2416 O O . ASP A 1 311 ? 31.955 2.869 -44.594 1.00 82.00 311 ASP A O 1
ATOM 2420 N N . VAL A 1 312 ? 31.217 2.392 -42.540 1.00 88.50 312 VAL A N 1
ATOM 2421 C CA . VAL A 1 312 ? 29.948 3.110 -42.649 1.00 88.50 312 VAL A CA 1
ATOM 2422 C C . VAL A 1 312 ? 30.086 4.482 -42.007 1.00 88.50 312 VAL A C 1
ATOM 2424 O O . VAL A 1 312 ? 30.529 4.600 -40.858 1.00 88.50 312 VAL A O 1
ATOM 2427 N N . GLN A 1 313 ? 29.645 5.529 -42.705 1.00 89.12 313 GLN A N 1
ATOM 2428 C CA . GLN A 1 313 ? 29.526 6.850 -42.106 1.00 89.12 313 GLN A CA 1
ATOM 2429 C C . GLN A 1 313 ? 28.338 6.859 -41.145 1.00 89.12 313 GLN A C 1
ATOM 2431 O O . GLN A 1 313 ? 27.184 6.706 -41.539 1.00 89.12 313 GLN A O 1
ATOM 2436 N N . VAL A 1 314 ? 28.636 7.054 -39.862 1.00 88.75 314 VAL A N 1
ATOM 2437 C CA . VAL A 1 314 ? 27.632 7.134 -38.799 1.00 88.75 314 VAL A CA 1
ATOM 2438 C C . VAL A 1 314 ? 27.467 8.585 -38.373 1.00 88.75 314 VAL A C 1
ATOM 2440 O O . VAL A 1 314 ? 28.425 9.202 -37.897 1.00 88.75 314 VAL A O 1
ATOM 2443 N N . MET A 1 315 ? 26.255 9.118 -38.516 1.00 86.56 315 MET A N 1
ATOM 2444 C CA . MET A 1 315 ? 25.937 10.503 -38.184 1.00 86.56 315 MET A CA 1
ATOM 2445 C C . MET A 1 315 ? 24.712 10.588 -37.263 1.00 86.56 315 MET A C 1
ATOM 2447 O O . MET A 1 315 ? 23.633 10.131 -37.642 1.00 86.56 315 MET A O 1
ATOM 2451 N N . PRO A 1 316 ? 24.829 11.190 -36.066 1.00 85.81 316 PRO A N 1
ATOM 2452 C CA . PRO A 1 316 ? 23.660 11.489 -35.249 1.00 85.81 316 PRO A CA 1
ATOM 2453 C C . PRO A 1 316 ? 22.806 12.572 -35.921 1.00 85.81 316 PRO A C 1
ATOM 2455 O O . PRO A 1 316 ? 23.333 13.527 -36.499 1.00 85.81 316 PRO A O 1
ATOM 2458 N N . LEU A 1 317 ? 21.487 12.418 -35.835 1.00 83.75 317 LEU A N 1
ATOM 2459 C CA . LEU A 1 317 ? 20.506 13.395 -36.293 1.00 83.75 317 LEU A CA 1
ATOM 2460 C C . LEU A 1 317 ? 19.894 14.119 -35.093 1.00 83.75 317 LEU A C 1
ATOM 2462 O O . LEU A 1 317 ? 19.681 13.528 -34.033 1.00 83.75 317 LEU A O 1
ATOM 2466 N N . ASP A 1 318 ? 19.568 15.394 -35.285 1.00 77.81 318 ASP A N 1
ATOM 2467 C CA . ASP A 1 318 ? 18.921 16.201 -34.257 1.00 77.81 318 ASP A CA 1
ATOM 2468 C C . ASP A 1 318 ? 17.434 15.812 -34.139 1.00 77.81 318 ASP A C 1
ATOM 2470 O O . ASP A 1 318 ? 16.583 16.247 -34.922 1.00 77.81 318 ASP A O 1
ATOM 2474 N N . GLY A 1 319 ? 17.130 14.967 -33.150 1.00 78.44 319 GLY A N 1
ATOM 2475 C CA . GLY A 1 319 ? 15.779 14.508 -32.813 1.00 78.44 319 GLY A CA 1
ATOM 2476 C C . GLY A 1 319 ? 15.233 13.385 -33.704 1.00 78.44 319 GLY A C 1
ATOM 2477 O O . GLY A 1 319 ? 15.963 12.713 -34.443 1.00 78.44 319 GLY A O 1
ATOM 2478 N N . HIS A 1 320 ? 13.919 13.164 -33.624 1.00 85.44 320 HIS A N 1
ATOM 2479 C CA . HIS A 1 320 ? 13.246 12.079 -34.333 1.00 85.44 320 HIS A CA 1
ATOM 2480 C C . HIS A 1 320 ? 13.197 12.320 -35.839 1.00 85.44 320 HIS A C 1
ATOM 2482 O O . HIS A 1 320 ? 12.772 13.386 -36.290 1.00 85.44 320 HIS A O 1
ATOM 2488 N N . PHE A 1 321 ? 13.584 11.317 -36.624 1.00 87.88 321 PHE A N 1
ATOM 2489 C CA . PHE A 1 321 ? 13.489 11.367 -38.073 1.00 87.88 321 PHE A CA 1
ATOM 2490 C C . PHE A 1 321 ? 12.065 11.049 -38.528 1.00 87.88 321 PHE A C 1
ATOM 2492 O O . PHE A 1 321 ? 11.572 9.933 -38.375 1.00 87.88 321 PHE A O 1
ATOM 2499 N N . GLY A 1 322 ? 11.414 12.036 -39.137 1.00 86.69 322 GLY A N 1
ATOM 2500 C CA . GLY A 1 322 ? 10.057 11.905 -39.649 1.00 86.69 322 GLY A CA 1
ATOM 2501 C C . GLY A 1 322 ? 9.618 13.132 -40.443 1.00 86.69 322 GLY A C 1
ATOM 2502 O O . GLY A 1 322 ? 10.360 14.105 -40.589 1.00 86.69 322 GLY A O 1
ATOM 2503 N N . MET A 1 323 ? 8.382 13.104 -40.949 1.00 83.88 323 MET A N 1
ATOM 2504 C CA . MET A 1 323 ? 7.822 14.179 -41.786 1.00 83.88 323 MET A CA 1
ATOM 2505 C C . MET A 1 323 ? 7.868 15.558 -41.109 1.00 83.88 323 MET A C 1
ATOM 2507 O O . MET A 1 323 ? 8.053 16.577 -41.777 1.00 83.88 323 MET A O 1
ATOM 2511 N N . GLU A 1 324 ? 7.726 15.593 -39.786 1.00 85.56 324 GLU A N 1
ATOM 2512 C CA . GLU A 1 324 ? 7.597 16.829 -39.011 1.00 85.56 324 GLU A CA 1
ATOM 2513 C C . GLU A 1 324 ? 8.947 17.482 -38.667 1.00 85.56 324 GLU A C 1
ATOM 2515 O O . GLU A 1 324 ? 8.997 18.683 -38.405 1.00 85.56 324 GLU A O 1
ATOM 2520 N N . ASN A 1 325 ? 10.060 16.741 -38.738 1.00 87.50 325 ASN A N 1
ATOM 2521 C CA . ASN A 1 325 ? 11.387 17.231 -38.355 1.00 87.50 325 ASN A CA 1
ATOM 2522 C C . ASN A 1 325 ? 12.217 17.614 -39.590 1.00 87.50 325 ASN A C 1
ATOM 2524 O O . ASN A 1 325 ? 12.971 16.809 -40.141 1.00 87.50 325 ASN A O 1
ATOM 2528 N N . LEU A 1 326 ? 12.068 18.865 -40.038 1.00 86.75 326 LEU A N 1
ATOM 2529 C CA . LEU A 1 326 ? 12.789 19.394 -41.200 1.00 86.75 326 LEU A CA 1
ATOM 2530 C C . LEU A 1 326 ? 14.329 19.317 -41.064 1.00 86.75 326 LEU A C 1
ATOM 2532 O O . LEU A 1 326 ? 14.942 18.836 -42.016 1.00 86.75 326 LEU A O 1
ATOM 2536 N N . PRO A 1 327 ? 14.960 19.701 -39.932 1.00 87.38 327 PRO A N 1
ATOM 2537 C CA . PRO A 1 327 ? 16.413 19.581 -39.763 1.00 87.38 327 PRO A CA 1
ATOM 2538 C C . PRO A 1 327 ? 16.951 18.164 -39.993 1.00 87.38 327 PRO A C 1
ATOM 2540 O O . PRO A 1 327 ? 17.902 17.975 -40.751 1.00 87.38 327 PRO A O 1
ATOM 2543 N N . SER A 1 328 ? 16.304 17.149 -39.408 1.00 88.25 328 SER A N 1
ATOM 2544 C CA . SER A 1 328 ? 16.718 15.749 -39.586 1.00 88.25 328 SER A CA 1
ATOM 2545 C C . SER A 1 328 ? 16.624 15.295 -41.051 1.00 88.25 328 SER A C 1
ATOM 2547 O O . SER A 1 328 ? 17.496 14.579 -41.544 1.00 88.25 328 SER A O 1
ATOM 2549 N N . ARG A 1 329 ? 15.601 15.768 -41.779 1.00 91.19 329 ARG A N 1
ATOM 2550 C CA . ARG A 1 329 ? 15.400 15.465 -43.201 1.00 91.19 329 ARG A CA 1
ATOM 2551 C C . ARG A 1 329 ? 16.381 16.190 -44.114 1.00 91.19 329 ARG A C 1
ATOM 2553 O O . ARG A 1 329 ? 16.798 15.608 -45.107 1.00 91.19 329 ARG A O 1
ATOM 2560 N N . GLN A 1 330 ? 16.785 17.414 -43.776 1.00 89.12 330 GLN A N 1
ATOM 2561 C CA . GLN A 1 330 ? 17.828 18.143 -44.510 1.00 89.12 330 GLN A CA 1
ATOM 2562 C C . GLN A 1 330 ? 19.180 17.436 -44.395 1.00 89.12 330 GLN A C 1
ATOM 2564 O O . GLN A 1 330 ? 19.828 17.185 -45.405 1.00 89.12 330 GLN A O 1
ATOM 2569 N N . LYS A 1 331 ? 19.542 17.002 -43.185 1.00 89.00 331 LYS A N 1
ATOM 2570 C CA . LYS A 1 331 ? 20.757 16.213 -42.947 1.00 89.00 331 LYS A CA 1
ATOM 2571 C C . LYS A 1 331 ? 20.754 14.888 -43.717 1.00 89.00 331 LYS A C 1
ATOM 2573 O O . LYS A 1 331 ? 21.754 14.487 -44.300 1.00 89.00 331 LYS A O 1
ATOM 2578 N N . ALA A 1 332 ? 19.606 14.208 -43.747 1.00 89.88 332 ALA A N 1
ATOM 2579 C CA . ALA A 1 332 ? 19.443 12.991 -44.536 1.00 89.88 332 ALA A CA 1
ATOM 2580 C C . ALA A 1 332 ? 19.559 13.256 -46.049 1.00 89.88 332 ALA A C 1
ATOM 2582 O O . ALA A 1 332 ? 20.089 12.416 -46.771 1.00 89.88 332 ALA A O 1
ATOM 2583 N N . ALA A 1 333 ? 19.100 14.419 -46.530 1.00 90.25 333 ALA A N 1
ATOM 2584 C CA . ALA A 1 333 ? 19.256 14.834 -47.924 1.00 90.25 333 ALA A CA 1
ATOM 2585 C C . ALA A 1 333 ? 20.727 15.071 -48.300 1.00 90.25 333 ALA A C 1
ATOM 2587 O O . ALA A 1 333 ? 21.134 14.701 -49.397 1.00 90.25 333 ALA A O 1
ATOM 2588 N N . GLU A 1 334 ? 21.520 15.651 -47.393 1.00 90.75 334 GLU A N 1
ATOM 2589 C CA . GLU A 1 334 ? 22.972 15.816 -47.562 1.00 90.75 334 GLU A CA 1
ATOM 2590 C C . GLU A 1 334 ? 23.662 14.455 -47.701 1.00 90.75 334 GLU A C 1
ATOM 2592 O O . GLU A 1 334 ? 24.379 14.224 -48.671 1.00 90.75 334 GLU A O 1
ATOM 2597 N N . LEU A 1 335 ? 23.360 13.510 -46.804 1.00 91.44 335 LEU A N 1
ATOM 2598 C CA . LEU A 1 335 ? 23.929 12.160 -46.866 1.00 91.44 335 LEU A CA 1
ATOM 2599 C C . LEU A 1 335 ? 23.535 11.417 -48.150 1.00 91.44 335 LEU A C 1
ATOM 2601 O O . LEU A 1 335 ? 24.375 10.762 -48.752 1.00 91.44 335 LEU A O 1
ATOM 2605 N N . LEU A 1 336 ? 22.285 11.552 -48.605 1.00 92.50 336 LEU A N 1
ATOM 2606 C CA . LEU A 1 336 ? 21.808 10.953 -49.860 1.00 92.50 336 LEU A CA 1
ATOM 2607 C C . LEU A 1 336 ? 22.400 11.593 -51.126 1.00 92.50 336 LEU A C 1
ATOM 2609 O O . LEU A 1 336 ? 22.225 11.043 -52.216 1.00 92.50 336 LEU A O 1
ATOM 2613 N N . ALA A 1 337 ? 23.015 12.772 -51.011 1.00 89.94 337 ALA A N 1
ATOM 2614 C CA . ALA A 1 337 ? 23.730 13.412 -52.111 1.00 89.94 337 ALA A CA 1
ATOM 2615 C C . ALA A 1 337 ? 25.185 12.935 -52.209 1.00 89.94 337 ALA A C 1
ATOM 2617 O O . ALA A 1 337 ? 25.770 13.010 -53.290 1.00 89.94 337 ALA A O 1
ATOM 2618 N N . GLU A 1 338 ? 25.751 12.456 -51.099 1.00 90.81 338 GLU A N 1
ATOM 2619 C CA . GLU A 1 338 ? 27.126 11.957 -51.015 1.00 90.81 338 GLU A CA 1
ATOM 2620 C C . GLU A 1 338 ? 27.223 10.430 -51.125 1.00 90.81 338 GLU A C 1
ATOM 2622 O O . GLU A 1 338 ? 28.250 9.943 -51.585 1.00 90.81 338 GLU A O 1
ATOM 2627 N N . HIS A 1 339 ? 26.168 9.697 -50.747 1.00 92.50 339 HIS A N 1
ATOM 2628 C CA . HIS A 1 339 ? 26.140 8.231 -50.679 1.00 92.50 339 HIS A CA 1
ATOM 2629 C C . HIS A 1 339 ? 24.914 7.640 -51.378 1.00 92.50 339 HIS A C 1
ATOM 2631 O O . HIS A 1 339 ? 23.806 8.189 -51.315 1.00 92.50 339 HIS A O 1
ATOM 2637 N N . ASP A 1 340 ? 25.088 6.469 -51.990 1.00 91.62 340 ASP A N 1
ATOM 2638 C CA . ASP A 1 340 ? 24.006 5.762 -52.688 1.00 91.62 340 ASP A CA 1
ATOM 2639 C C . ASP A 1 340 ? 22.966 5.160 -51.723 1.00 91.62 340 ASP A C 1
ATOM 2641 O O . ASP A 1 340 ? 21.751 5.211 -51.992 1.00 91.62 340 ASP A O 1
ATOM 2645 N N . GLU A 1 341 ? 23.423 4.643 -50.578 1.00 93.06 341 GLU A N 1
ATOM 2646 C CA . GLU A 1 341 ? 22.593 4.006 -49.561 1.00 93.06 341 GLU A CA 1
ATOM 2647 C C . GLU A 1 341 ? 22.655 4.758 -48.227 1.00 93.06 341 GLU A C 1
ATOM 2649 O O . GLU A 1 341 ? 23.714 5.038 -47.667 1.00 93.06 341 GLU A O 1
ATOM 2654 N N . VAL A 1 342 ? 21.472 5.076 -47.699 1.00 93.69 342 VAL A N 1
ATOM 2655 C CA . VAL A 1 342 ? 21.299 5.690 -46.379 1.00 93.69 342 VAL A CA 1
ATOM 2656 C C . VAL A 1 342 ? 20.214 4.939 -45.621 1.00 93.69 342 VAL A C 1
ATOM 2658 O O . VAL A 1 342 ? 19.104 4.774 -46.129 1.00 93.69 342 VAL A O 1
ATOM 2661 N N . MET A 1 343 ? 20.516 4.491 -44.409 1.00 93.75 343 MET A N 1
ATOM 2662 C CA . MET A 1 343 ? 19.553 3.927 -43.465 1.00 93.75 343 MET A CA 1
ATOM 2663 C C . MET A 1 343 ? 19.468 4.822 -42.235 1.00 93.75 343 MET A C 1
ATOM 2665 O O . MET A 1 343 ? 20.472 5.382 -41.803 1.00 93.75 343 MET A O 1
ATOM 2669 N N . ILE A 1 344 ? 18.282 4.955 -41.647 1.00 92.25 344 ILE A N 1
ATOM 2670 C CA . ILE A 1 344 ? 18.102 5.728 -40.413 1.00 92.25 344 ILE A CA 1
ATOM 2671 C C . ILE A 1 344 ? 17.474 4.844 -39.351 1.00 92.25 344 ILE A C 1
ATOM 2673 O O . ILE A 1 344 ? 16.429 4.236 -39.574 1.00 92.25 344 ILE A O 1
ATOM 2677 N N . VAL A 1 345 ? 18.105 4.792 -38.184 1.00 90.19 345 VAL A N 1
ATOM 2678 C CA . VAL A 1 345 ? 17.561 4.158 -36.984 1.00 90.19 345 VAL A CA 1
ATOM 2679 C C . VAL A 1 345 ? 17.025 5.255 -36.079 1.00 90.19 345 VAL A C 1
ATOM 2681 O O . VAL A 1 345 ? 17.716 6.242 -35.844 1.00 90.19 345 VAL A O 1
ATOM 2684 N N . THR A 1 346 ? 15.809 5.096 -35.569 1.00 87.00 346 THR A N 1
ATOM 2685 C CA . THR A 1 346 ? 15.259 5.957 -34.519 1.00 87.00 346 THR A CA 1
ATOM 2686 C C . THR A 1 346 ? 14.855 5.122 -33.316 1.00 87.00 346 THR A C 1
ATOM 2688 O O . THR A 1 346 ? 14.268 4.047 -33.468 1.00 87.00 346 THR A O 1
ATOM 2691 N N . TRP A 1 347 ? 15.186 5.609 -32.125 1.00 82.25 347 TRP A N 1
ATOM 2692 C CA . TRP A 1 347 ? 14.889 4.939 -30.865 1.00 82.25 347 TRP A CA 1
ATOM 2693 C C . TRP A 1 347 ? 13.664 5.568 -30.221 1.00 82.25 347 TRP A C 1
ATOM 2695 O O . TRP A 1 347 ? 13.620 6.778 -29.999 1.00 82.25 347 TRP A O 1
ATOM 2705 N N . ALA A 1 348 ? 12.684 4.737 -29.869 1.00 70.12 348 ALA A N 1
ATOM 2706 C CA . ALA A 1 348 ? 11.458 5.219 -29.237 1.00 70.12 348 ALA A CA 1
ATOM 2707 C C . ALA A 1 348 ? 11.702 5.753 -27.813 1.00 70.12 348 ALA A C 1
ATOM 2709 O O . ALA A 1 348 ? 10.951 6.594 -27.333 1.00 70.12 348 ALA A O 1
ATOM 2710 N N . SER A 1 349 ? 12.756 5.275 -27.145 1.00 62.22 349 SER A N 1
ATOM 2711 C CA . SER A 1 349 ? 13.091 5.618 -25.758 1.00 62.22 349 SER A CA 1
ATOM 2712 C C . SER A 1 349 ? 13.726 7.002 -25.596 1.00 62.22 349 SER A C 1
ATOM 2714 O O . SER A 1 349 ? 13.573 7.623 -24.546 1.00 62.22 349 SER A O 1
ATOM 2716 N N . THR A 1 350 ? 14.448 7.489 -26.609 1.00 66.94 350 THR A N 1
ATOM 2717 C CA . THR A 1 350 ? 15.250 8.725 -26.526 1.00 66.94 350 THR A CA 1
ATOM 2718 C C . THR A 1 350 ? 14.822 9.804 -27.509 1.00 66.94 350 THR A C 1
ATOM 2720 O O . THR A 1 350 ? 15.345 10.915 -27.441 1.00 66.94 350 THR A O 1
ATOM 2723 N N . ASP A 1 351 ? 13.907 9.486 -28.429 1.00 70.69 351 ASP A N 1
ATOM 2724 C CA . ASP A 1 351 ? 13.520 10.351 -29.550 1.00 70.69 351 ASP A CA 1
ATOM 2725 C C . ASP A 1 351 ? 14.717 10.771 -30.431 1.00 70.69 351 ASP A C 1
ATOM 2727 O O . ASP A 1 351 ? 14.657 11.730 -31.198 1.00 70.69 351 ASP A O 1
ATOM 2731 N N . ALA A 1 352 ? 15.838 10.049 -30.323 1.00 80.19 352 ALA A N 1
ATOM 2732 C CA . ALA A 1 352 ? 17.043 10.277 -31.101 1.00 80.19 352 ALA A CA 1
ATOM 2733 C C . ALA A 1 352 ? 16.995 9.479 -32.407 1.00 80.19 352 ALA A C 1
ATOM 2735 O O . ALA A 1 352 ? 16.344 8.431 -32.503 1.00 80.19 352 ALA A O 1
ATOM 2736 N N . SER A 1 353 ? 17.726 9.955 -33.414 1.00 87.19 353 SER A N 1
ATOM 2737 C CA . SER A 1 353 ? 17.917 9.214 -34.659 1.00 87.19 353 SER A CA 1
ATOM 2738 C C . SER A 1 353 ? 19.375 9.216 -35.088 1.00 87.19 353 SER A C 1
ATOM 2740 O O . SER A 1 353 ? 20.131 10.142 -34.803 1.00 87.19 353 SER A O 1
ATOM 2742 N N . MET A 1 354 ? 19.773 8.164 -35.789 1.00 90.25 354 MET A N 1
ATOM 2743 C CA . MET A 1 354 ? 21.121 7.969 -36.301 1.00 90.25 354 MET A CA 1
ATOM 2744 C C . MET A 1 354 ? 21.036 7.559 -37.762 1.00 90.25 354 MET A C 1
ATOM 2746 O O . MET A 1 354 ? 20.352 6.593 -38.099 1.00 90.25 354 MET A O 1
ATOM 2750 N N . ALA A 1 355 ? 21.738 8.295 -38.614 1.00 90.69 355 ALA A N 1
ATOM 2751 C CA . ALA A 1 355 ? 21.903 7.971 -40.016 1.00 90.69 355 ALA A CA 1
ATOM 2752 C C . ALA A 1 355 ? 23.174 7.147 -40.234 1.00 90.69 355 ALA A C 1
ATOM 2754 O O . ALA A 1 355 ? 24.223 7.410 -39.640 1.00 90.69 355 ALA A O 1
ATOM 2755 N N . LEU A 1 356 ? 23.049 6.155 -41.104 1.00 92.88 356 LEU A N 1
ATOM 2756 C CA . LEU A 1 356 ? 24.092 5.258 -41.574 1.00 92.88 356 LEU A CA 1
ATOM 2757 C C . LEU A 1 356 ? 24.171 5.436 -43.080 1.00 92.88 356 LEU A C 1
ATOM 2759 O O . LEU A 1 356 ? 23.171 5.207 -43.754 1.00 92.88 356 LEU A O 1
ATOM 2763 N N . ALA A 1 357 ? 25.315 5.877 -43.589 1.00 92.25 357 ALA A N 1
ATOM 2764 C CA . ALA A 1 357 ? 25.503 6.163 -45.005 1.00 92.25 357 ALA A CA 1
ATOM 2765 C C . ALA A 1 357 ? 26.729 5.425 -45.554 1.00 92.25 357 ALA A C 1
ATOM 2767 O O . ALA A 1 357 ? 27.771 5.370 -44.892 1.00 92.25 357 ALA A O 1
ATOM 2768 N N . ALA A 1 358 ? 26.575 4.830 -46.735 1.00 91.62 358 ALA A N 1
ATOM 2769 C CA . ALA A 1 358 ? 27.647 4.211 -47.506 1.00 91.62 358 ALA A CA 1
ATOM 2770 C C . ALA A 1 358 ? 27.234 4.084 -48.982 1.00 91.62 358 ALA A C 1
ATOM 2772 O O . ALA A 1 358 ? 26.047 4.022 -49.299 1.00 91.62 358 ALA A O 1
ATOM 2773 N N . ASP A 1 359 ? 28.205 3.940 -49.883 1.00 90.06 359 ASP A N 1
ATOM 2774 C CA . ASP A 1 359 ? 27.926 3.636 -51.296 1.00 90.06 359 ASP A CA 1
ATOM 2775 C C . ASP A 1 359 ? 27.330 2.230 -51.492 1.00 90.06 359 ASP A C 1
ATOM 2777 O O . ASP A 1 359 ? 26.585 1.975 -52.434 1.00 90.06 359 ASP A O 1
ATOM 2781 N N . ALA A 1 360 ? 27.649 1.298 -50.593 1.00 90.06 360 ALA A N 1
ATOM 2782 C CA . ALA A 1 360 ? 27.046 -0.028 -50.544 1.00 90.06 360 ALA A CA 1
ATOM 2783 C C . ALA A 1 360 ? 26.970 -0.498 -49.090 1.00 90.06 360 ALA A C 1
ATOM 2785 O O . ALA A 1 360 ? 28.005 -0.710 -48.451 1.00 90.06 360 ALA A O 1
ATOM 2786 N N . MET A 1 361 ? 25.760 -0.667 -48.552 1.00 90.25 361 MET A N 1
ATOM 2787 C CA . MET A 1 361 ? 25.589 -1.044 -47.156 1.00 90.25 361 MET A CA 1
ATOM 2788 C C . MET A 1 361 ? 26.057 -2.493 -46.934 1.00 90.25 361 MET A C 1
ATOM 2790 O O . MET A 1 361 ? 25.582 -3.415 -47.601 1.00 90.25 361 MET A O 1
ATOM 2794 N N . PRO A 1 362 ? 26.982 -2.742 -45.986 1.00 88.31 362 PRO A N 1
AT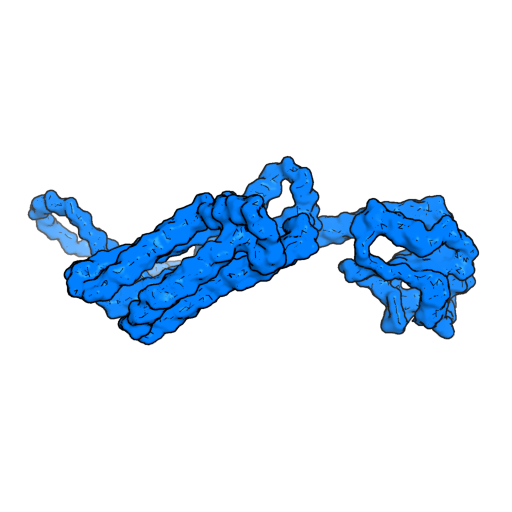OM 2795 C CA . PRO A 1 362 ? 27.558 -4.069 -45.773 1.00 88.31 362 PRO A CA 1
ATOM 2796 C C . PRO A 1 362 ? 26.622 -5.019 -45.014 1.00 88.31 362 PRO A C 1
ATOM 2798 O O . PRO A 1 362 ? 26.957 -6.187 -44.816 1.00 88.31 362 PRO A O 1
ATOM 2801 N N . PHE A 1 363 ? 25.464 -4.527 -44.576 1.00 88.50 363 PHE A N 1
ATOM 2802 C CA . PHE A 1 363 ? 24.455 -5.284 -43.854 1.00 88.50 363 PHE A CA 1
ATOM 2803 C C . PHE A 1 363 ? 23.048 -4.888 -44.293 1.00 88.50 363 PHE A C 1
ATOM 2805 O O . PHE A 1 363 ? 22.799 -3.754 -44.698 1.00 88.50 363 PHE A O 1
ATOM 2812 N N . ASP A 1 364 ? 22.112 -5.823 -44.165 1.00 87.62 364 ASP A N 1
ATOM 2813 C CA . ASP A 1 364 ? 20.697 -5.555 -44.395 1.00 87.62 364 ASP A CA 1
ATOM 2814 C C . ASP A 1 364 ? 19.964 -5.122 -43.110 1.00 87.62 364 ASP A C 1
ATOM 2816 O O . ASP A 1 364 ? 20.494 -5.128 -41.992 1.00 87.62 364 ASP A O 1
ATOM 2820 N N . ARG A 1 365 ? 18.684 -4.764 -43.262 1.00 85.94 365 ARG A N 1
ATOM 2821 C CA . ARG A 1 365 ? 17.818 -4.370 -42.143 1.00 85.94 365 ARG A CA 1
ATOM 2822 C C . ARG A 1 365 ? 17.729 -5.435 -41.045 1.00 85.94 365 ARG A C 1
ATOM 2824 O O . ARG A 1 365 ? 17.628 -5.073 -39.873 1.00 85.94 365 ARG A O 1
ATOM 2831 N N . ASN A 1 366 ? 17.745 -6.721 -41.390 1.00 86.44 366 ASN A N 1
ATOM 2832 C CA . ASN A 1 366 ? 17.602 -7.803 -40.414 1.00 86.44 366 ASN A CA 1
ATOM 2833 C C . ASN A 1 366 ? 18.880 -7.962 -39.589 1.00 86.44 366 ASN A C 1
ATOM 2835 O O . ASN A 1 366 ? 18.804 -8.135 -38.375 1.00 86.44 366 ASN A O 1
ATOM 2839 N N . GLN A 1 367 ? 20.045 -7.851 -40.226 1.00 87.56 367 GLN A N 1
ATOM 2840 C CA . GLN A 1 367 ? 21.342 -7.869 -39.552 1.00 87.56 367 GLN A CA 1
ATOM 2841 C C . GLN A 1 367 ? 21.509 -6.660 -38.626 1.00 87.56 367 GLN A C 1
ATOM 2843 O O . GLN A 1 367 ? 21.923 -6.826 -37.478 1.00 87.56 367 GLN A O 1
ATOM 2848 N N . LEU A 1 368 ? 21.095 -5.467 -39.067 1.00 87.81 368 LEU A N 1
ATOM 2849 C CA . LEU A 1 368 ? 21.063 -4.278 -38.211 1.00 87.81 368 LEU A CA 1
ATOM 2850 C C . LEU A 1 368 ? 20.104 -4.461 -37.022 1.00 87.81 368 LEU A C 1
ATOM 2852 O O . LEU A 1 368 ? 20.462 -4.150 -35.891 1.00 87.81 368 LEU A O 1
ATOM 2856 N N . THR A 1 369 ? 18.922 -5.041 -37.254 1.00 86.56 369 THR A N 1
ATOM 2857 C CA . THR A 1 369 ? 17.951 -5.375 -36.192 1.00 86.56 369 THR A CA 1
ATOM 2858 C C . THR A 1 369 ? 18.561 -6.321 -35.157 1.00 86.56 369 THR A C 1
ATOM 2860 O O . THR A 1 369 ? 18.465 -6.060 -33.961 1.00 86.56 369 THR A O 1
ATOM 2863 N N . GLN A 1 370 ? 19.220 -7.396 -35.600 1.00 85.88 370 GLN A N 1
ATOM 2864 C CA . GLN A 1 370 ? 19.865 -8.359 -34.703 1.00 85.88 370 GLN A CA 1
ATOM 2865 C C . GLN A 1 370 ? 20.997 -7.724 -33.896 1.00 85.88 370 GLN A C 1
ATOM 2867 O O . GLN A 1 370 ? 21.135 -8.015 -32.713 1.00 85.88 370 GLN A O 1
ATOM 2872 N N . MET A 1 371 ? 21.790 -6.847 -34.513 1.00 83.88 371 MET A N 1
ATOM 2873 C CA . MET A 1 371 ? 22.871 -6.145 -33.828 1.00 83.88 371 MET A CA 1
ATOM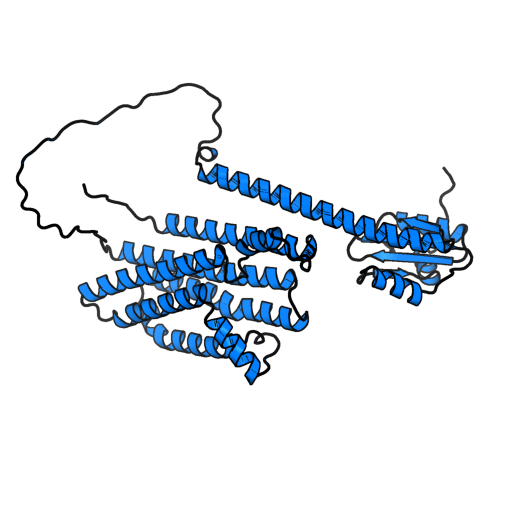 2874 C C . MET A 1 371 ? 22.339 -5.190 -32.754 1.00 83.88 371 MET A C 1
ATOM 2876 O O . MET A 1 371 ? 22.848 -5.202 -31.639 1.00 83.88 371 MET A O 1
ATOM 2880 N N . LEU A 1 372 ? 21.287 -4.420 -33.050 1.00 83.56 372 LEU A N 1
ATOM 2881 C CA . LEU A 1 372 ? 20.629 -3.552 -32.066 1.00 83.56 372 LEU A CA 1
ATOM 2882 C C . LEU A 1 372 ? 20.066 -4.372 -30.892 1.00 83.56 372 LEU A C 1
ATOM 2884 O O . LEU A 1 372 ? 20.349 -4.073 -29.734 1.00 83.56 372 LEU A O 1
ATOM 2888 N N . GLN A 1 373 ? 19.364 -5.469 -31.188 1.00 82.25 373 GLN A N 1
ATOM 2889 C CA . GLN A 1 373 ? 18.822 -6.374 -30.167 1.00 82.25 373 GLN A CA 1
ATOM 2890 C C . GLN A 1 373 ? 19.908 -7.044 -29.319 1.00 82.25 373 GLN A C 1
ATOM 2892 O O . GLN A 1 373 ? 19.730 -7.203 -28.113 1.00 82.25 373 GLN A O 1
ATOM 2897 N N . ALA A 1 374 ? 21.046 -7.408 -29.916 1.00 79.81 374 ALA A N 1
ATOM 2898 C CA . ALA A 1 374 ? 22.178 -7.986 -29.194 1.00 79.81 374 ALA A CA 1
ATOM 2899 C C . ALA A 1 374 ? 22.808 -7.007 -28.187 1.00 79.81 374 ALA A C 1
ATOM 2901 O O . ALA A 1 374 ? 23.398 -7.449 -27.203 1.00 79.81 374 ALA A O 1
ATOM 2902 N N . HIS A 1 375 ? 22.649 -5.699 -28.409 1.00 75.25 375 HIS A N 1
ATOM 2903 C CA . HIS A 1 375 ? 23.069 -4.633 -27.492 1.00 75.25 375 HIS A CA 1
ATOM 2904 C C . HIS A 1 375 ? 21.942 -4.150 -26.562 1.00 75.25 375 HIS A C 1
ATOM 2906 O O . HIS A 1 375 ? 22.097 -3.139 -25.883 1.00 75.25 375 HIS A O 1
ATOM 2912 N N . GLY A 1 376 ? 20.823 -4.882 -26.490 1.00 71.88 376 GLY A N 1
ATOM 2913 C CA . GLY A 1 376 ? 19.723 -4.616 -25.556 1.00 71.88 376 GLY A CA 1
ATOM 2914 C C . GLY A 1 376 ? 18.655 -3.642 -26.063 1.00 71.88 376 GLY A C 1
ATOM 2915 O O . GLY A 1 376 ? 17.688 -3.382 -25.349 1.00 71.88 376 GLY A O 1
ATOM 2916 N N . GLU A 1 377 ? 18.769 -3.140 -27.294 1.00 77.25 377 GLU A N 1
ATOM 2917 C CA . GLU A 1 377 ? 17.751 -2.266 -27.880 1.00 77.25 377 GLU A CA 1
ATOM 2918 C C . GLU A 1 377 ? 16.555 -3.087 -28.369 1.00 77.25 377 GLU A C 1
ATOM 2920 O O . GLU A 1 377 ? 16.689 -3.984 -29.200 1.00 77.25 377 GLU A O 1
ATOM 2925 N N . THR A 1 378 ? 15.359 -2.781 -27.867 1.00 75.31 378 THR A N 1
ATOM 2926 C CA . THR A 1 378 ? 14.126 -3.521 -28.207 1.00 75.31 378 THR A CA 1
ATOM 2927 C C . THR A 1 378 ? 13.051 -2.650 -28.850 1.00 75.31 378 THR A C 1
ATOM 2929 O O . THR A 1 378 ? 12.132 -3.179 -29.476 1.00 75.31 378 THR A O 1
ATOM 2932 N N . GLN A 1 379 ? 13.172 -1.322 -28.751 1.00 80.12 379 GLN A N 1
ATOM 2933 C CA . GLN A 1 379 ? 12.189 -0.366 -29.260 1.00 80.12 379 GLN A CA 1
ATOM 2934 C C . GLN A 1 379 ? 12.829 0.643 -30.217 1.00 80.12 379 GLN A C 1
ATOM 2936 O O . GLN A 1 379 ? 13.246 1.736 -29.831 1.00 80.12 379 GLN A O 1
ATOM 2941 N N . PHE A 1 380 ? 12.869 0.280 -31.496 1.00 86.44 380 PHE A N 1
ATOM 2942 C CA . PHE A 1 380 ? 13.428 1.117 -32.550 1.00 86.44 380 PHE A CA 1
ATOM 2943 C C . PHE A 1 380 ? 12.673 0.947 -33.870 1.00 86.44 380 PHE A C 1
ATOM 2945 O O . PHE A 1 380 ? 12.027 -0.073 -34.122 1.00 86.44 380 PHE A O 1
ATOM 2952 N N . VAL A 1 381 ? 12.785 1.949 -34.738 1.00 87.81 381 VAL A N 1
ATOM 2953 C CA . VAL A 1 381 ? 12.303 1.903 -36.122 1.00 87.81 381 VAL A CA 1
ATOM 2954 C C . VAL A 1 381 ? 13.488 2.122 -37.052 1.00 87.81 381 VAL A C 1
ATOM 2956 O O . VAL A 1 381 ? 14.309 3.007 -36.833 1.00 87.81 381 VAL A O 1
ATOM 2959 N N . ILE A 1 382 ? 13.578 1.293 -38.091 1.00 91.19 382 ILE A N 1
ATOM 2960 C CA . ILE A 1 382 ? 14.599 1.405 -39.133 1.00 91.19 382 ILE A CA 1
ATOM 2961 C C . ILE A 1 382 ? 13.915 1.849 -40.420 1.00 91.19 382 ILE A C 1
ATOM 2963 O O . ILE A 1 382 ? 13.036 1.143 -40.923 1.00 91.19 382 ILE A O 1
ATOM 2967 N N . PHE A 1 383 ? 14.353 2.982 -40.955 1.00 91.75 383 PHE A N 1
ATOM 2968 C CA . PHE A 1 383 ? 14.027 3.462 -42.288 1.00 91.75 383 PHE A CA 1
ATOM 2969 C C . PHE A 1 383 ? 15.116 2.992 -43.250 1.00 91.75 383 PHE A C 1
ATOM 2971 O O . PHE A 1 383 ? 16.290 3.322 -43.078 1.00 91.75 383 PHE A O 1
ATOM 2978 N N . ASP A 1 384 ? 14.730 2.198 -44.246 1.00 92.25 384 ASP A N 1
ATOM 2979 C CA . ASP A 1 384 ? 15.615 1.846 -45.353 1.00 92.25 384 ASP A CA 1
ATOM 2980 C C . ASP A 1 384 ? 15.772 3.020 -46.328 1.00 92.25 384 ASP A C 1
ATOM 2982 O O . ASP A 1 384 ? 15.068 4.028 -46.244 1.00 92.25 384 ASP A O 1
ATOM 2986 N N . THR A 1 385 ? 16.683 2.894 -47.288 1.00 92.50 385 THR A N 1
ATOM 2987 C CA . THR A 1 385 ? 16.985 3.977 -48.232 1.00 92.50 385 THR A CA 1
ATOM 2988 C C . THR A 1 385 ? 15.770 4.450 -49.023 1.00 92.50 385 THR A C 1
ATOM 2990 O O . THR A 1 385 ? 15.644 5.645 -49.292 1.00 92.50 385 THR A O 1
ATOM 2993 N N . LEU A 1 386 ? 14.834 3.561 -49.362 1.00 90.94 386 LEU A N 1
ATOM 2994 C CA . LEU A 1 386 ? 13.605 3.946 -50.057 1.00 90.94 386 LEU A CA 1
ATOM 2995 C C . LEU A 1 386 ? 12.695 4.783 -49.155 1.00 90.94 386 LEU A C 1
ATOM 2997 O O . LEU A 1 386 ? 12.187 5.818 -49.590 1.00 90.94 386 LEU A O 1
ATOM 3001 N N . ALA A 1 387 ? 12.523 4.372 -47.899 1.00 90.81 387 ALA A N 1
ATOM 3002 C CA . ALA A 1 387 ? 11.753 5.116 -46.912 1.00 90.81 387 ALA A CA 1
ATOM 3003 C C . ALA A 1 387 ? 12.396 6.474 -46.594 1.00 90.81 387 ALA A C 1
ATOM 3005 O O . ALA A 1 387 ? 11.690 7.482 -46.539 1.00 90.81 387 ALA A O 1
ATOM 3006 N N . VAL A 1 388 ? 13.726 6.527 -46.455 1.00 92.06 388 VAL A N 1
ATOM 3007 C CA . VAL A 1 388 ? 14.463 7.782 -46.245 1.00 92.06 388 VAL A CA 1
ATOM 3008 C C . VAL A 1 388 ? 14.257 8.719 -47.437 1.00 92.06 388 VAL A C 1
ATOM 3010 O O . VAL A 1 388 ? 13.841 9.857 -47.234 1.00 92.06 388 VAL A O 1
ATOM 3013 N N . ARG A 1 389 ? 14.436 8.245 -48.681 1.00 92.25 389 ARG A N 1
ATOM 3014 C CA . ARG A 1 389 ? 14.201 9.052 -49.898 1.00 92.25 389 ARG A CA 1
ATOM 3015 C C . ARG A 1 389 ? 12.759 9.565 -49.981 1.00 92.25 389 ARG A C 1
ATOM 3017 O O . ARG A 1 389 ? 12.546 10.726 -50.317 1.00 92.25 389 ARG A O 1
ATOM 3024 N N . ALA A 1 390 ? 11.775 8.736 -49.632 1.00 91.25 390 ALA A N 1
ATOM 3025 C CA . ALA A 1 390 ? 10.368 9.136 -49.629 1.00 91.25 390 ALA A CA 1
ATOM 3026 C C . ALA A 1 390 ? 10.059 10.231 -48.593 1.00 91.25 390 ALA A C 1
ATOM 3028 O O . ALA A 1 390 ? 9.276 11.137 -48.872 1.00 91.25 390 ALA A O 1
ATOM 3029 N N . LEU A 1 391 ? 10.676 10.159 -47.409 1.00 88.88 391 LEU A N 1
ATOM 3030 C CA . LEU A 1 391 ? 10.486 11.138 -46.334 1.00 88.88 391 LEU A CA 1
ATOM 3031 C C . LEU A 1 391 ? 11.242 12.447 -46.596 1.00 88.88 391 LEU A C 1
ATOM 3033 O O . LEU A 1 391 ? 10.731 13.528 -46.288 1.00 88.88 391 LEU A O 1
ATOM 3037 N N . VAL A 1 392 ? 12.435 12.363 -47.189 1.00 90.00 392 VAL A N 1
ATOM 3038 C CA . VAL A 1 392 ? 13.217 13.525 -47.634 1.00 90.00 392 VAL A CA 1
ATOM 3039 C C . VAL A 1 392 ? 12.488 14.272 -48.757 1.00 90.00 392 VAL A C 1
ATOM 3041 O O . VAL A 1 392 ? 12.377 15.497 -48.697 1.00 90.00 392 VAL A O 1
ATOM 3044 N N . GLY A 1 393 ? 11.912 13.555 -49.726 1.00 86.31 393 GLY A N 1
ATOM 3045 C CA . GLY A 1 393 ? 11.174 14.155 -50.839 1.00 86.31 393 GLY A CA 1
ATOM 3046 C C . GLY A 1 393 ? 12.069 15.033 -51.721 1.00 86.31 393 GLY A C 1
ATOM 3047 O O . GLY A 1 393 ? 13.184 14.643 -52.051 1.00 86.31 393 GLY A O 1
ATOM 3048 N N . ASP A 1 394 ? 11.591 16.229 -52.075 1.00 81.69 394 ASP A N 1
ATOM 3049 C CA . ASP A 1 394 ? 12.285 17.177 -52.968 1.00 81.69 394 ASP A CA 1
ATOM 3050 C C . ASP A 1 394 ? 13.281 18.105 -52.240 1.00 81.69 394 ASP A C 1
ATOM 3052 O O . ASP A 1 394 ? 13.664 19.157 -52.757 1.00 81.69 394 ASP A O 1
ATOM 3056 N N . LEU A 1 395 ? 13.671 17.776 -51.006 1.00 81.44 395 LEU A N 1
ATOM 3057 C CA . LEU A 1 395 ? 14.646 18.574 -50.265 1.00 81.44 395 LEU A CA 1
ATOM 3058 C C . LEU A 1 395 ? 16.031 18.458 -50.915 1.00 81.44 395 LEU A C 1
ATOM 3060 O O . LEU A 1 395 ? 16.513 17.365 -51.204 1.00 81.44 395 LEU A O 1
ATOM 3064 N N . HIS A 1 396 ? 16.679 19.602 -51.118 1.00 73.81 396 HIS A N 1
ATOM 3065 C CA . HIS A 1 396 ? 18.049 19.676 -51.616 1.00 73.81 396 HIS A CA 1
ATOM 3066 C C . HIS A 1 396 ? 19.041 19.874 -50.461 1.00 73.81 396 HIS A C 1
ATOM 3068 O O . HIS A 1 396 ? 18.663 20.492 -49.458 1.00 73.81 396 HIS A O 1
ATOM 3074 N N . PRO A 1 397 ? 20.295 19.397 -50.602 1.00 70.62 397 PRO A N 1
ATOM 3075 C CA . PRO A 1 397 ? 21.360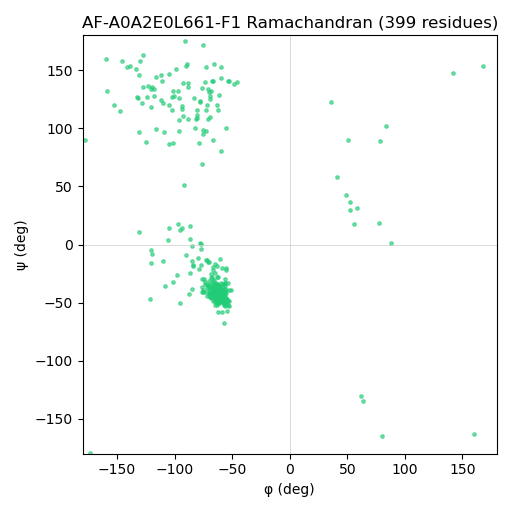 19.676 -49.643 1.00 70.62 397 PRO A CA 1
ATOM 3076 C C . PRO A 1 397 ? 21.500 21.182 -49.423 1.00 70.62 397 PRO A C 1
ATOM 3078 O O . PRO A 1 397 ? 21.387 21.965 -50.375 1.00 70.62 397 PRO A O 1
ATOM 3081 N N . LEU A 1 398 ? 21.744 21.595 -48.180 1.00 66.38 398 LEU A N 1
ATOM 3082 C CA . LEU A 1 398 ? 22.077 22.987 -47.909 1.00 66.38 398 LEU A CA 1
ATOM 3083 C C . LEU A 1 398 ? 23.444 23.304 -48.549 1.00 66.38 398 LEU A C 1
ATOM 3085 O O . LEU A 1 398 ? 24.328 22.445 -48.567 1.00 66.38 398 LEU A O 1
ATOM 3089 N N . PRO A 1 399 ? 23.630 24.501 -49.136 1.00 56.62 399 PRO A N 1
ATOM 3090 C CA . PRO A 1 399 ? 24.937 24.901 -49.641 1.00 56.62 399 PRO A CA 1
ATOM 3091 C C . PRO A 1 399 ? 25.950 24.906 -48.484 1.00 56.62 399 PRO A C 1
ATOM 3093 O O . PRO A 1 399 ? 25.571 25.269 -47.371 1.00 56.62 399 PRO A O 1
ATOM 3096 N N . PRO A 1 400 ? 27.214 24.514 -48.721 1.00 56.31 400 PRO A N 1
ATOM 3097 C CA . PRO A 1 400 ? 28.225 24.531 -47.670 1.00 56.31 400 PRO A CA 1
ATOM 3098 C C . PRO A 1 400 ? 28.422 25.966 -47.157 1.00 56.31 400 PRO A C 1
ATOM 3100 O O . PRO A 1 400 ? 28.608 26.879 -47.968 1.00 56.31 400 PRO A O 1
ATOM 3103 N N . ASP A 1 401 ? 28.355 26.135 -45.833 1.00 51.25 401 ASP A N 1
ATOM 3104 C CA . ASP A 1 401 ? 28.642 27.391 -45.118 1.00 51.25 401 ASP A CA 1
ATOM 3105 C C . ASP A 1 401 ? 30.125 27.798 -45.197 1.00 51.25 401 ASP A C 1
ATOM 3107 O O . ASP A 1 401 ? 31.008 26.907 -45.098 1.00 51.25 401 ASP A O 1
#

Foldseek 3Di:
DFDDDDDDLVVQLVVLLVVLVVLLVLQLLLLCCCFQQNPVPPPDVVNVVSLQSHLLDLNHPLLVSLLVLLLLLLVLLVLVLVVCVVVVHPLNPVSVVSSVVSNVVSCCSNPVVLQVVQVVVCVPPVDAALCNSVSLVVVVVVVVVVCVVCVVVLVVDDPVLSVLLVQLCCLQVCLVRPLSSNLSNVCRVVVHDDSVSSNSNSSSSSSNSSSSSSNSSSSVVSCVVVVDDDGPDPPDPDPDDDDDDDDDDDDDDDDDDDDPDDPPVCPPVVNVVVVVVVVVSVVSVVVSVVSSVVLVVVLVVVLVVVLVVQVKDKDKFDFADALVDLRRLLVLQVLVVVEVWKKKKAFPVPRIIMIIGHNDRPDDPVVSVVSCVVSPRDGMDMDTRVSSCVSSDPHHHDDDD

Secondary structure (DSSP, 8-state):
--------HHHHHHHHHHHHHHHHHHHHHHHHHHHHTS-TTS--HHHHHHHTT-SS-SSSHHHHHHHHHHHHHHHHHHHHHHHHHHTT-TTHHHHHHHHHHHHHHHHHHHHTHHHHHHHHHHHHH---GGG-STTHHHHHHHHHHHHHHHHHHHTTS-HHHHHHHHHHHHHHHIIIIIIHHHHHHHHHHHTS--HHHHHHHHHHHHHHHHHHHHHHHHHHHHHHHTT------------------------------------TTTTSHHHHHHHHHHHHHHHHHHHHHHHHHHHHHHHHHHHHHHHHTTT-EEEEESS--STT-HHHHHHHHHHHHH-SEEEEEEETTT--EEEEEESS-SS-HHHHHHHHHHTT--SEEEE-HHHHHHHHTTPPPPPP-

Mean predicted aligned error: 14.78 Å

Nearest PDB structures (foldseek):
  4ch7-assembly1_A  TM=2.814E-01  e=9.829E+00  Hydrogenobacter thermophilus TK-6
  6grj-assembly1_B  TM=1.571E-01  e=3.493E+00  Aeromonas hydrophila
  6grj-assembly1_I  TM=1.492E-01  e=7.504E+00  Aeromonas hydrophila

pLDDT: mean 82.43, std 16.64, range [34.34, 98.81]

Solvent-accessible surface area (backbone atoms only — not comparable to full-atom values): 22020 Å² total; per-residue (Å²): 138,85,87,84,79,83,85,54,39,65,64,53,29,50,54,51,43,52,50,48,55,50,43,42,55,47,14,55,54,40,49,46,38,41,69,70,62,42,64,75,84,60,91,42,77,62,55,63,60,41,45,34,44,22,57,87,33,74,84,16,58,41,25,54,50,47,19,49,49,31,39,51,40,16,51,54,32,43,52,52,26,52,52,28,55,76,67,68,44,92,69,33,65,67,39,48,52,49,22,55,50,29,42,46,52,18,48,31,50,65,62,48,48,56,55,58,47,15,56,59,41,39,78,75,63,69,52,59,41,54,45,36,57,31,35,52,74,58,45,53,58,51,52,52,49,47,51,65,71,40,46,71,58,45,74,70,42,60,70,70,48,30,53,36,46,49,51,14,48,50,36,22,51,40,11,70,55,51,34,38,20,51,24,26,25,43,29,60,73,70,75,47,94,42,68,69,32,55,51,38,39,36,52,15,51,44,26,33,45,47,11,49,34,42,34,41,29,33,51,45,50,48,42,63,71,70,66,66,78,88,73,90,71,80,91,67,94,65,88,87,84,81,82,88,84,89,85,89,90,81,87,85,84,82,86,80,82,92,67,99,66,77,56,81,70,64,73,36,70,68,45,46,52,50,50,52,49,53,51,52,50,53,52,50,52,52,51,42,54,52,52,43,53,49,49,54,51,49,48,53,48,53,53,50,54,57,45,45,73,66,75,36,48,76,43,83,38,75,41,49,72,52,84,85,30,59,70,27,33,42,54,50,27,40,49,56,72,78,20,78,32,39,35,36,42,30,35,74,88,73,42,36,20,37,38,39,32,24,74,67,68,91,63,54,74,66,57,52,50,52,54,43,42,74,68,70,51,84,56,66,49,76,34,47,44,69,55,44,51,64,62,35,55,92,58,65,53,76,78,88,130

Sequence (401 aa):
MRLEYTLNPLRIALALAVAALFLAAQSLIMEYLVVNVLDANAHSGLILALDLFSVNLEESIPTWYATLLLFGAALLLAIITAAKVKAKATDTRPWLGLVVIFLYLSIDEGAAVHEVIADILQTQFTPTGYLFFAWQIVAAPLVLLFGVVYWRFLFRLPPRTRNLFTLAGIIYVGGALVVEGISANRWYLDGGETFEYLAIATVEELSEMLGVVLFIYALLAYIARMQYAVALVPSLTVPDTRESTTEQLHAERAQTPGGQSMPRWLQRPVVIIVLLIVVANAALVTWALTQQAGQVAAINQAIIDQLRAFDVQVMPLDGHFGMENLPSRQKAAELLAEHDEVMIVTWASTDASMALAADAMPFDRNQLTQMLQAHGETQFVIFDTLAVRALVGDLHPLPPD

Radius of gyration: 31.81 Å; Cα contacts (8 Å, |Δi|>4): 440; chains: 1; bounding box: 61×67×108 Å